Protein AF-0000000087666905 (afdb_homodimer)

pLDDT: mean 90.02, std 18.59, range [19.75, 98.94]

Radius of gyration: 33.62 Å; Cα contacts (8 Å, |Δi|>4): 1843; chains: 2; bounding box: 135×109×70 Å

InterPro domains:
  IPR000572 Oxidoreductase, molybdopterin-binding domain [PF00174] (79-243)
  IPR005066 Moybdenum cofactor oxidoreductase, dimerisation [PF03404] (284-358)
  IPR008335 Eukaryotic molybdopterin oxidoreductase [PR00407] (67-83)
  IPR008335 Eukaryotic molybdopterin oxidoreductase [PR00407] (119-130)
  IPR008335 Eukaryotic molybdopterin oxidoreductase [PR00407] (192-208)
  IPR008335 Eukaryotic molybdopterin oxidoreductase [PR00407] (209-222)
  IPR008335 Eukaryotic molybdopterin oxidoreductase [PR00407] (225-238)
  IPR008335 Eukaryotic molybdopterin oxidoreductase [PR00407] (302-314)
  IPR014756 Immunoglobulin E-set [SSF81296] (283-364)
  IPR036374 Oxidoreductase, molybdopterin-binding domain superfamily [G3DSA:3.90.420.10] (25-264)
  IPR036374 Oxidoreductase, molybdopterin-binding domain superfamily [SSF56524] (61-254)

Secondary structure (DSSP, 8-state):
-------------------------------SPPTTPEEEPBSS-----S-TTTEEE---GGG---SSPPGGGS-EE-SS------TTT-EEEEEESB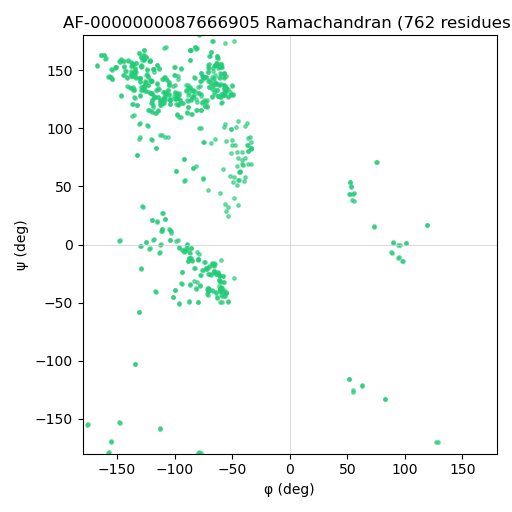SS-EEEEHHHHHTSPPEEEEEEEE-TTTTSBTTB---EEEEEEEEEEHHHHHHHHTB-TT--EEEEEEEEEEEEEETTEEEEEEEEEEEEHHHHT-TT-EEEEEETTEEPPGGGTSS-EEE-TTB-GGGS-SSEEEEEEESS-B--HHHHTTTEEEEEEEETTEEEEEEEE--B---EEEEEEEEEETTEEEEEEEEESS-EEEEEEEETTS--EE-EEP-SS--TBSPEEEEEEEESPPSSEEEEEEEEEETTS-BPPPTTSHHHHTB-SSSS--SPEEEEEE-/-------------------------------SPPTTPEEEPBSS-----S-TTTEEE---GGG---SSPPGGGS-EE-SS------TTT-EEEEEESBSS-EEEEHHHHHTSPPEEEEEEEE-TTTTSBTTB---EEEEEEEEEEHHHHHHHHTB-TT--EEEEEEEEEEEEEETTEEEEEEEEEEEEHHHHT-TT-EEEEEETTEEPPGGGTSS-EEE-TTB-GGGS-SSEEEEEEESS-B--HHHHTTTEEEEEEEETTEEEEEEEE--B---EEEEEEEEEETTEEEEEEEEESS-EEEEEEEETTS--EE-EE--SS--TBSPEEEEEEEESPPSSEEEEEEEEEETTS-BPPPTTSHHHHTB-SSSS--SPEEEEEE-

Foldseek 3Di:
DPPPPPDDDPPPPPPPPPPPPPPPVPPPADDVDDPPKDFFDFPLAFDDDPCCQFWVAFAQLSPDGHLADDQVRATFGDDFDQDDDDLVPAWEWEEAQFPAIDIGGPVNFQPADKDKAWAKAAAQLAPLGSNHPGRIGIWIWMTAFQQVVSVVRHGHPLFFKKKWFAPGWDWDDDDPDTDIGTQMDMDTPVQSNPRPKHQTQDIRHHGRDSSRAPRTWIDRFQWHVSRTGGRTHYMYTYNDDDPDCLFPPQQWWWFWDDDPNDTDIDIHHGIGAAWAKDWRTWIDDPQKIKTKIKIFNAAFDFKWKDKAPDDTDTWAWDVPDDGGNGITMTMDIDGRDDFFKIKMKMWTAHPVGDIQAACPPSVNVGIDGSGNNRHIYMTMGGD/DCPPPPVDDCVVPPPPPPPPPPPPVPPPADDVDDPPKDFFDFPLAFDDDPCCQQWVAFAQLSPDGHLADDQVRATFGDDFDQDDDDLVPAWEWEEAQFPAIDIGGPVNFQPADKDKAWAKAAAQLAPLGSNHPGRIGIWIWMTAFQQVVSVVRHGHPLFFKKKWFAPGWDWDDDDPDTDIGTQMDMDTPVQSNPRPKHQTQDIRHHGDDSSRAPRTWIDRFQWHVSRTGGRTHYMYTYNDDDCDCLFPPQQWWWFWDDDPNDTDIDTHHGIGAAWAKDWRTWIDDPQKIKTKIKIFNAAFDFKWKDKAPDDTDTWAWDVPDDGGNGITMTMDIDGRDDFFKIKMKMWTAHPVGDIQAACPPSVNVGIDGSGNNRHIYMTMGGD

Nearest PDB structures (foldseek):
  2ca4-assembly1_A  TM=8.509E-01  e=6.292E-29  Ancylobacter novellus
  2bpb-assembly1_A  TM=8.053E-01  e=6.736E-30  Ancylobacter novellus
  2ca3-assembly1_A  TM=8.012E-01  e=1.209E-29  Ancylobacter novellus
  2c9x-assembly1_A  TM=7.983E-01  e=8.334E-30  Ancylobacter novellus
  1sox-assembly1_B  TM=7.990E-01  e=1.286E-26  Gallus gallus

Structure (mmCIF, N/CA/C/O backbone):
data_AF-0000000087666905-model_v1
#
loop_
_entity.id
_entity.type
_entity.pdbx_description
1 polymer 'Sulfite oxidase'
#
loop_
_atom_site.group_PDB
_atom_site.id
_atom_site.type_symbol
_atom_site.label_atom_id
_atom_site.label_alt_id
_atom_site.label_comp_id
_atom_site.label_asym_id
_atom_site.label_entity_id
_atom_site.label_seq_id
_atom_site.pdbx_PDB_ins_code
_atom_site.Cartn_x
_atom_site.Cartn_y
_atom_site.Cartn_z
_atom_site.occupancy
_atom_site.B_iso_or_equiv
_atom_site.auth_seq_id
_atom_site.auth_comp_id
_atom_site.auth_asym_id
_atom_site.auth_atom_id
_atom_site.pdbx_PDB_model_num
ATOM 1 N N . MET A 1 1 ? 56.188 56.844 -35.594 1 22.92 1 MET A N 1
ATOM 2 C CA . MET A 1 1 ? 56.531 56.812 -34.156 1 22.92 1 MET A CA 1
ATOM 3 C C . MET A 1 1 ? 55.594 57.656 -33.344 1 22.92 1 MET A C 1
ATOM 5 O O . MET A 1 1 ? 55.844 58 -32.188 1 22.92 1 MET A O 1
ATOM 9 N N . LEU A 1 2 ? 54.688 58.281 -34.094 1 23.06 2 L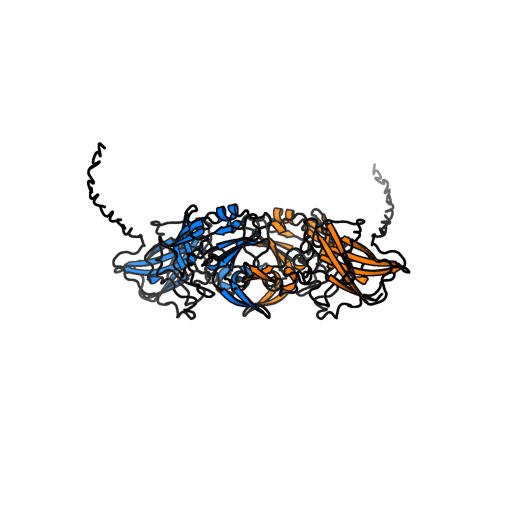EU A N 1
ATOM 10 C CA . LEU A 1 2 ? 53.688 59.25 -33.719 1 23.06 2 LEU A CA 1
ATOM 11 C C . LEU A 1 2 ? 52.75 58.688 -32.656 1 23.06 2 LEU A C 1
ATOM 13 O O . LEU A 1 2 ? 51.906 57.844 -32.938 1 23.06 2 LEU A O 1
ATOM 17 N N . ASP A 1 3 ? 53.375 58.406 -31.422 1 23.12 3 ASP A N 1
ATOM 18 C CA . ASP A 1 3 ? 53.062 57.625 -30.219 1 23.12 3 ASP A CA 1
ATOM 19 C C . ASP A 1 3 ? 51.938 58.312 -29.438 1 23.12 3 ASP A C 1
ATOM 21 O O . ASP A 1 3 ? 52.156 59.25 -28.703 1 23.12 3 ASP A O 1
ATOM 25 N N . LEU A 1 4 ? 50.875 58.688 -30.297 1 24.16 4 LEU A N 1
ATOM 26 C CA . LEU A 1 4 ? 49.75 59.438 -29.75 1 24.16 4 LEU A CA 1
ATOM 27 C C . LEU A 1 4 ? 49.25 58.812 -28.453 1 24.16 4 LEU A C 1
ATOM 29 O O . LEU A 1 4 ? 49.031 57.625 -28.391 1 24.16 4 LEU A O 1
ATOM 33 N N . GLN A 1 5 ? 49.656 59.438 -27.312 1 20.55 5 GLN A N 1
ATOM 34 C CA . GLN A 1 5 ? 49.469 59.375 -25.875 1 20.55 5 GLN A CA 1
ATOM 35 C C . GLN A 1 5 ? 47.969 59.375 -25.531 1 20.55 5 GLN A C 1
ATOM 37 O O . GLN A 1 5 ? 47.281 60.375 -25.734 1 20.55 5 GLN A O 1
ATOM 42 N N . ARG A 1 6 ? 47.25 58.344 -26.062 1 21.89 6 ARG A N 1
ATOM 43 C CA . ARG A 1 6 ? 45.812 58.125 -25.844 1 21.89 6 ARG A CA 1
ATOM 44 C C . ARG A 1 6 ? 45.438 58.344 -24.391 1 21.89 6 ARG A C 1
ATOM 46 O O . ARG A 1 6 ? 45.781 57.5 -23.531 1 21.89 6 ARG A O 1
ATOM 53 N N . ARG A 1 7 ? 45.594 59.562 -23.797 1 20.86 7 ARG A N 1
ATOM 54 C CA . ARG A 1 7 ? 45.438 60.188 -22.469 1 20.86 7 ARG A CA 1
ATOM 55 C C . ARG A 1 7 ? 44.094 59.844 -21.859 1 20.86 7 ARG A C 1
ATOM 57 O O . ARG A 1 7 ? 43.875 60 -20.656 1 20.86 7 ARG A O 1
ATOM 64 N N . GLU A 1 8 ? 43.031 59.594 -22.766 1 21.09 8 GLU A N 1
ATOM 65 C CA . GLU A 1 8 ? 41.844 60.25 -22.219 1 21.09 8 GLU A CA 1
ATOM 66 C C . GLU A 1 8 ? 41.531 59.781 -20.812 1 21.09 8 GLU A C 1
ATOM 68 O O . GLU A 1 8 ? 42 58.719 -20.406 1 21.09 8 GLU A O 1
ATOM 73 N N . PHE A 1 9 ? 40.5 60.469 -20.156 1 21.98 9 PHE A N 1
ATOM 74 C CA . PHE A 1 9 ? 39.719 60.969 -19.031 1 21.98 9 PHE A CA 1
ATOM 75 C C . PHE A 1 9 ? 39 59.844 -18.312 1 21.98 9 PHE A C 1
ATOM 77 O O . PHE A 1 9 ? 38.156 59.156 -18.906 1 21.98 9 PHE A O 1
ATOM 84 N N . ILE A 1 10 ? 39.594 59.219 -17.391 1 24.7 10 ILE A N 1
ATOM 85 C CA . ILE A 1 10 ? 39.188 58.281 -16.359 1 24.7 10 ILE A CA 1
ATOM 86 C C . ILE A 1 10 ? 38.062 58.906 -15.523 1 24.7 10 ILE A C 1
ATOM 88 O O . ILE A 1 10 ? 38.312 59.562 -14.516 1 24.7 10 ILE A O 1
ATOM 92 N N . VAL A 1 11 ? 37.25 59.812 -16.125 1 22.86 11 VAL A N 1
ATOM 93 C CA . VAL A 1 11 ? 36.375 60.406 -15.109 1 22.86 11 VAL A CA 1
ATOM 94 C C . VAL A 1 11 ? 35.719 59.281 -14.312 1 22.86 11 VAL A C 1
ATOM 96 O O . VAL A 1 11 ? 35.062 58.375 -14.891 1 22.86 11 VAL A O 1
ATOM 99 N N . LYS A 1 12 ? 36.25 59.031 -13.203 1 29.17 12 LYS A N 1
ATOM 100 C CA . LYS A 1 12 ? 35.906 58.312 -11.977 1 29.17 12 LYS A CA 1
ATOM 101 C C . LYS A 1 12 ? 34.469 58.656 -11.547 1 29.17 12 LYS A C 1
ATOM 103 O O . LYS A 1 12 ? 34.25 59.625 -10.812 1 29.17 12 LYS A O 1
ATOM 108 N N . GLY A 1 13 ? 33.438 58.906 -12.516 1 23.02 13 GLY A N 1
ATOM 109 C CA . GLY A 1 13 ? 32.188 59.312 -11.945 1 23.02 13 GLY A CA 1
ATOM 110 C C . GLY A 1 13 ? 31.703 58.375 -10.844 1 23.02 13 GLY A C 1
ATOM 111 O O . GLY A 1 13 ? 31.734 57.156 -11.008 1 23.02 13 GLY A O 1
ATOM 112 N N . SER A 1 14 ? 31.922 58.75 -9.609 1 25.61 14 SER A N 1
ATOM 113 C CA . SER A 1 14 ? 31.422 58.25 -8.336 1 25.61 14 SER A CA 1
ATOM 114 C C . SER A 1 14 ? 29.922 57.969 -8.398 1 25.61 14 SER A C 1
ATOM 116 O O . SER A 1 14 ? 29.125 58.875 -8.5 1 25.61 14 SER A O 1
ATOM 118 N N . VAL A 1 15 ? 29.453 57.156 -9.336 1 28.11 15 VAL A N 1
ATOM 119 C CA . VAL A 1 15 ? 28.016 56.906 -9.227 1 28.11 15 VAL A CA 1
ATOM 120 C C . VAL A 1 15 ? 27.688 56.5 -7.797 1 28.11 15 VAL A C 1
ATOM 122 O O . VAL A 1 15 ? 28.219 55.531 -7.277 1 28.11 15 VAL A O 1
ATOM 125 N N . ALA A 1 16 ? 27.375 57.5 -6.957 1 28.56 16 ALA A N 1
ATOM 126 C CA . ALA A 1 16 ? 26.734 57.312 -5.656 1 28.56 16 ALA A CA 1
ATOM 127 C C . ALA A 1 16 ? 25.703 56.188 -5.715 1 28.56 16 ALA A C 1
ATOM 129 O O . ALA A 1 16 ? 24.766 56.25 -6.504 1 28.56 16 ALA A O 1
ATOM 130 N N . LEU A 1 17 ? 26.188 54.969 -5.527 1 27.66 17 LEU A N 1
ATOM 131 C CA . LEU A 1 17 ? 25.312 53.812 -5.219 1 27.66 17 LEU A CA 1
ATOM 132 C C . LEU A 1 17 ? 24.266 54.219 -4.188 1 27.66 17 LEU A C 1
ATOM 134 O O . LEU A 1 17 ? 24.594 54.469 -3.029 1 27.66 17 LEU A O 1
ATOM 138 N N . ALA A 1 18 ? 23.328 55.188 -4.496 1 29.92 18 ALA A N 1
ATOM 139 C CA . ALA A 1 18 ? 22.188 55.344 -3.592 1 29.92 18 ALA A CA 1
ATOM 140 C C . ALA A 1 18 ? 21.688 54 -3.074 1 29.92 18 ALA A C 1
ATOM 142 O O . ALA A 1 18 ? 21.469 53.094 -3.854 1 29.92 18 ALA A O 1
ATOM 143 N N . GLY A 1 19 ? 22.031 53.688 -1.891 1 27.52 19 GLY A N 1
ATOM 144 C CA . GLY A 1 19 ? 21.547 52.594 -1.045 1 27.52 19 GLY A CA 1
ATOM 145 C C . GLY A 1 19 ? 20.047 52.406 -1.145 1 27.52 19 GLY A C 1
ATOM 146 O O . GLY A 1 19 ? 19.266 53.312 -0.883 1 27.52 19 GLY A O 1
ATOM 147 N N . ILE A 1 20 ? 19.562 51.75 -2.184 1 29.83 20 ILE A N 1
ATOM 148 C CA . ILE A 1 20 ? 18.156 51.344 -2.164 1 29.83 20 ILE A CA 1
ATOM 149 C C . ILE A 1 20 ? 17.812 50.75 -0.794 1 29.83 20 ILE A C 1
ATOM 151 O O . ILE A 1 20 ? 18.328 49.719 -0.41 1 29.83 20 ILE A O 1
ATOM 155 N N . ALA A 1 21 ? 17.672 51.594 0.218 1 31.45 21 ALA A N 1
ATOM 156 C CA . ALA A 1 21 ? 17 51.188 1.434 1 31.45 21 ALA A CA 1
ATOM 157 C C . ALA A 1 21 ? 15.758 50.344 1.103 1 31.45 21 ALA A C 1
ATOM 159 O O . ALA A 1 21 ? 14.805 50.844 0.5 1 31.45 21 ALA A O 1
ATOM 160 N N . GLY A 1 22 ? 15.977 49.156 0.674 1 31.55 22 GLY A N 1
ATOM 161 C CA . GLY A 1 22 ? 14.844 48.25 0.628 1 31.55 22 GLY A CA 1
ATOM 162 C C . GLY A 1 22 ? 13.867 48.438 1.773 1 31.55 22 GLY A C 1
ATOM 163 O O . GLY A 1 22 ? 14.234 48.281 2.939 1 31.55 22 GLY A O 1
ATOM 164 N N . LEU A 1 23 ? 13.023 49.406 1.68 1 30.38 23 LEU A N 1
ATOM 165 C CA . LEU A 1 23 ? 11.859 49.469 2.551 1 30.38 23 LEU A CA 1
ATOM 166 C C . LEU A 1 23 ? 11.289 48.094 2.832 1 30.38 23 LEU A C 1
ATOM 168 O O . LEU A 1 23 ? 10.719 47.469 1.941 1 30.38 23 LEU A O 1
ATOM 172 N N . HIS A 1 24 ? 12 47.281 3.572 1 33.31 24 HIS A N 1
ATOM 173 C CA . HIS A 1 24 ? 11.297 46.188 4.219 1 33.31 24 HIS A CA 1
ATOM 174 C C . HIS A 1 24 ? 10 46.656 4.871 1 33.31 24 HIS A C 1
ATOM 176 O O . HIS A 1 24 ? 10.023 47.219 5.977 1 33.31 24 HIS A O 1
ATOM 182 N N . ALA A 1 25 ? 9.141 47.281 4.117 1 33.59 25 ALA A N 1
ATOM 183 C CA . ALA A 1 25 ? 7.816 47.5 4.691 1 33.59 25 ALA A CA 1
ATOM 184 C C . ALA A 1 25 ? 7.398 46.312 5.551 1 33.59 25 ALA A C 1
ATOM 186 O O . ALA A 1 25 ? 7.371 45.156 5.074 1 33.59 25 ALA A O 1
ATOM 187 N N . SER A 1 26 ? 7.684 46.375 6.766 1 35.06 26 SER A N 1
ATOM 188 C CA . SER A 1 26 ? 7.008 45.5 7.707 1 35.06 26 SER A CA 1
ATOM 189 C C . SER A 1 26 ? 5.535 45.344 7.344 1 35.06 26 SER A C 1
ATOM 191 O O . SER A 1 26 ? 4.738 46.25 7.523 1 35.06 26 SER A O 1
ATOM 193 N N . LEU A 1 27 ? 5.219 44.875 6.164 1 36.53 27 LEU A N 1
ATOM 194 C CA . LEU A 1 27 ? 3.807 44.562 5.984 1 36.53 27 LEU A CA 1
ATOM 195 C C . LEU A 1 27 ? 3.205 44 7.277 1 36.53 27 LEU A C 1
ATOM 197 O O . LEU A 1 27 ? 3.668 43 7.801 1 36.53 27 LEU A O 1
ATOM 201 N N . ALA A 1 28 ? 2.791 44.875 8.109 1 39.06 28 ALA A N 1
ATOM 202 C CA . ALA A 1 28 ? 1.917 44.531 9.234 1 39.06 28 ALA A CA 1
ATOM 203 C C . ALA A 1 28 ? 0.959 43.406 8.875 1 39.06 28 ALA A C 1
ATOM 205 O O . ALA A 1 28 ? 0.09 43.562 8.016 1 39.06 28 ALA A O 1
ATOM 206 N N . TYR A 1 29 ? 1.334 42.125 8.945 1 48.12 29 TYR A N 1
ATOM 207 C CA . TYR A 1 29 ? 0.523 40.938 8.734 1 48.12 29 TYR A CA 1
ATOM 208 C C . TYR A 1 29 ? -0.677 40.938 9.672 1 48.12 29 TYR A C 1
ATOM 210 O O . TYR A 1 29 ? -0.536 41.156 10.875 1 48.12 29 TYR A O 1
ATOM 218 N N . ALA A 1 30 ? -1.814 41.25 9.156 1 48.44 30 ALA A N 1
ATOM 219 C CA . ALA A 1 30 ? -3.105 41.344 9.828 1 48.44 30 ALA A CA 1
ATOM 220 C C . ALA A 1 30 ? -3.436 40.031 10.555 1 48.44 30 ALA A C 1
ATOM 222 O O . ALA A 1 30 ? -3.482 38.969 9.945 1 48.44 30 ALA A O 1
ATOM 223 N N . PHE A 1 31 ? -3.041 39.938 11.719 1 70.69 31 PHE A N 1
ATOM 224 C CA . PHE A 1 31 ? -3.58 38.938 12.656 1 70.69 31 PHE A CA 1
ATOM 225 C C . PHE A 1 31 ? -4.625 39.594 13.562 1 70.69 31 PHE A C 1
ATOM 227 O O . PHE A 1 31 ? -4.496 40.75 13.945 1 70.69 31 PHE A O 1
ATOM 234 N N . PRO A 1 32 ? -5.707 38.969 13.656 1 71.19 32 PRO A N 1
ATOM 235 C CA . PRO A 1 32 ? -6.805 39.594 14.398 1 71.19 32 PRO A CA 1
ATOM 236 C C . PRO A 1 32 ? -6.402 40.031 15.812 1 71.19 32 PRO A C 1
ATOM 238 O O . PRO A 1 32 ? -7.242 40.062 16.719 1 71.19 32 PRO A O 1
ATOM 241 N N . THR A 1 33 ? -5.098 40.281 16.047 1 67.5 33 THR A N 1
ATOM 242 C CA . THR A 1 33 ? -4.734 40.75 17.375 1 67.5 33 THR A CA 1
ATOM 243 C C . THR A 1 33 ? -4.637 42.281 17.406 1 67.5 33 THR A C 1
ATOM 245 O O . THR A 1 33 ? -4.297 42.906 16.406 1 67.5 33 THR A O 1
ATOM 248 N N . SER A 1 34 ? -5.289 42.875 18.391 1 66.5 34 SER A N 1
ATOM 249 C CA . SER A 1 34 ? -5.266 44.312 18.578 1 66.5 34 SER A CA 1
ATOM 250 C C . SER A 1 34 ? -4.227 44.719 19.625 1 66.5 34 SER A C 1
ATOM 252 O O . SER A 1 34 ? -3.924 43.938 20.531 1 66.5 34 SER A O 1
ATOM 254 N N . SER A 1 35 ? -3.656 45.844 19.359 1 74.12 35 SER A N 1
ATOM 255 C CA . SER A 1 35 ? -2.723 46.375 20.328 1 74.12 35 SER A CA 1
ATOM 256 C C . SER A 1 35 ? -3.359 46.469 21.719 1 74.12 35 SER A C 1
ATOM 258 O O . SER A 1 35 ? -4.52 46.875 21.844 1 74.12 35 SER A O 1
ATOM 260 N N . GLY A 1 36 ? -2.686 46.031 22.719 1 80.38 36 GLY A N 1
ATOM 261 C CA . GLY A 1 36 ? -3.125 46.156 24.109 1 80.38 36 GLY A CA 1
ATOM 262 C C . GLY A 1 36 ? -3.871 44.938 24.609 1 80.38 36 GLY A C 1
ATOM 263 O O . GLY A 1 36 ? -4.27 44.906 25.781 1 80.38 36 GLY A O 1
ATOM 264 N N . GLU A 1 37 ? -4.023 44 23.812 1 87.88 37 GLU A N 1
ATOM 265 C CA . GLU A 1 37 ? -4.711 42.812 24.266 1 87.88 37 GLU A CA 1
ATOM 266 C C . GLU A 1 37 ? -3.785 41.906 25.094 1 87.88 37 GLU A C 1
ATOM 268 O O . GLU A 1 37 ? -2.598 41.781 24.797 1 87.88 37 GLU A O 1
ATOM 273 N N . GLU A 1 38 ? -4.367 41.438 26.188 1 93.38 38 GLU A N 1
ATOM 274 C CA . GLU A 1 38 ? -3.666 40.469 27.031 1 93.38 38 GLU A CA 1
ATOM 275 C C . GLU A 1 38 ? -4.152 39.031 26.75 1 93.38 38 GLU A C 1
ATOM 277 O O . GLU A 1 38 ? -5.352 38.812 26.578 1 93.38 38 GLU A O 1
ATOM 282 N N . VAL A 1 39 ? -3.24 38.125 26.688 1 95.81 39 VAL A N 1
ATOM 283 C CA . VAL A 1 39 ? -3.594 36.719 26.484 1 95.81 39 VAL A CA 1
ATOM 284 C C . VAL A 1 39 ? -3.943 36.094 27.828 1 95.81 39 VAL A C 1
ATOM 286 O O . VAL A 1 39 ? -3.203 36.25 28.797 1 95.81 39 VAL A O 1
ATOM 289 N N . ILE A 1 40 ? -5.09 35.469 27.875 1 96 40 ILE A N 1
ATOM 290 C CA . ILE A 1 40 ? -5.453 34.656 29.016 1 96 40 ILE A CA 1
ATOM 291 C C . ILE A 1 40 ? -4.949 33.219 28.828 1 96 40 ILE A C 1
ATOM 293 O O . ILE A 1 40 ? -5.371 32.531 27.891 1 96 40 ILE A O 1
ATOM 297 N N . PRO A 1 41 ? -4.105 32.812 29.703 1 97.12 41 PRO A N 1
ATOM 298 C CA . PRO A 1 41 ? -3.529 31.484 29.5 1 97.12 41 PRO A CA 1
ATOM 299 C C . PRO A 1 41 ? -4.57 30.359 29.594 1 97.12 41 PRO A C 1
ATOM 301 O O . PRO A 1 41 ? -5.48 30.422 30.422 1 97.12 41 PRO A O 1
ATOM 304 N N . TRP A 1 42 ? -4.43 29.406 28.719 1 98.19 42 TRP A N 1
ATOM 305 C CA . TRP A 1 42 ? -5.23 28.203 28.859 1 98.19 42 TRP A CA 1
ATOM 306 C C . TRP A 1 42 ? -4.914 27.484 30.156 1 98.19 42 TRP A C 1
ATOM 308 O O . TRP A 1 42 ? -3.768 27.484 30.609 1 98.19 42 TRP A O 1
ATOM 318 N N . LEU A 1 43 ? -5.867 26.75 30.719 1 98.06 43 LEU A N 1
ATOM 319 C CA . LEU A 1 43 ? -5.664 25.953 31.922 1 98.06 43 LEU A CA 1
ATOM 320 C C . LEU A 1 43 ? -4.996 24.625 31.578 1 98.06 43 LEU A C 1
ATOM 322 O O . LEU A 1 43 ? -4.277 24.062 32.406 1 98.06 43 LEU A O 1
ATOM 326 N N . ASP A 1 44 ? -5.266 24.094 30.422 1 97.56 44 ASP A N 1
ATOM 327 C CA . ASP A 1 44 ? -4.773 22.781 30 1 97.56 44 ASP A CA 1
ATOM 328 C C . ASP A 1 44 ? -3.543 22.906 29.109 1 97.56 44 ASP A C 1
ATOM 330 O O . ASP A 1 44 ? -3.531 22.422 27.984 1 97.56 44 ASP A O 1
ATOM 334 N N . GLN A 1 45 ? -2.521 23.453 29.719 1 97.12 45 GLN A N 1
ATOM 335 C CA . GLN A 1 45 ? -1.251 23.562 29 1 97.12 45 GLN A CA 1
ATOM 336 C C . GLN A 1 45 ? -0.727 22.203 28.578 1 97.12 45 GLN A C 1
ATOM 338 O O . GLN A 1 45 ? -0.954 21.203 29.281 1 97.12 45 GLN A O 1
ATOM 343 N N . PRO A 1 46 ? -0.032 22.125 27.422 1 95.62 46 PRO A N 1
ATOM 344 C CA . PRO A 1 46 ? 0.558 20.828 27.031 1 95.62 46 PRO A CA 1
ATOM 345 C C . PRO A 1 46 ? 1.502 20.281 28.094 1 95.62 46 PRO A C 1
ATOM 347 O O . PRO A 1 46 ? 2.211 21.031 28.75 1 95.62 46 PRO A O 1
ATOM 350 N N . THR A 1 47 ? 1.534 18.906 28.172 1 96.31 47 THR A N 1
ATOM 351 C CA . THR A 1 47 ? 2.457 18.266 29.109 1 96.31 47 THR A CA 1
ATOM 352 C C . THR A 1 47 ? 3.877 18.281 28.547 1 96.31 47 THR A C 1
ATOM 354 O O . THR A 1 47 ? 4.121 18.797 27.453 1 96.31 47 THR A O 1
ATOM 357 N N . GLU A 1 48 ? 4.746 17.719 29.328 1 94.69 48 GLU A N 1
ATOM 358 C CA . GLU A 1 48 ? 6.145 17.688 28.906 1 94.69 48 GLU A CA 1
ATOM 359 C C . GLU A 1 48 ? 6.348 16.75 27.719 1 94.69 48 GLU A C 1
ATOM 361 O O . GLU A 1 48 ? 5.754 15.664 27.672 1 94.69 48 GLU A O 1
ATOM 366 N N . ASN A 1 49 ? 7.18 17.203 26.797 1 93.94 49 ASN A N 1
ATOM 367 C CA . ASN A 1 49 ? 7.555 16.391 25.656 1 93.94 49 ASN A CA 1
ATOM 368 C C . ASN A 1 49 ? 8.484 15.242 26.047 1 93.94 49 ASN A C 1
ATOM 370 O O . ASN A 1 49 ? 9.602 15.477 26.5 1 93.94 49 ASN A O 1
ATOM 374 N N . PRO A 1 50 ? 8.109 14.031 25.844 1 94.06 50 PRO A N 1
ATOM 375 C CA . PRO A 1 50 ? 8.93 12.898 26.266 1 94.06 50 PRO A CA 1
ATOM 376 C C . PRO A 1 50 ? 10.078 12.609 25.297 1 94.06 50 PRO A C 1
ATOM 378 O O . PRO A 1 50 ? 10.977 11.828 25.609 1 94.06 50 PRO A O 1
ATOM 381 N N . ASP A 1 51 ? 10.078 13.195 24.078 1 92.94 51 ASP A N 1
ATOM 382 C CA . ASP A 1 51 ? 11.102 12.961 23.062 1 92.94 51 ASP A CA 1
ATOM 383 C C . ASP A 1 51 ? 11.594 14.281 22.453 1 92.94 51 ASP A C 1
ATOM 385 O O . ASP A 1 51 ? 11.375 14.547 21.281 1 92.94 51 ASP A O 1
ATOM 389 N N . PRO A 1 52 ? 12.406 14.969 23.156 1 91.69 52 PRO A N 1
ATOM 390 C CA . PRO A 1 52 ? 12.859 16.266 22.656 1 91.69 52 PRO A CA 1
ATOM 391 C C . PRO A 1 52 ? 13.836 16.156 21.5 1 91.69 52 PRO A C 1
ATOM 393 O O . PRO A 1 52 ? 14.047 17.125 20.766 1 91.69 52 PRO A O 1
ATOM 396 N N . ALA A 1 53 ? 14.477 14.977 21.344 1 89.38 53 ALA A N 1
ATOM 397 C CA . ALA A 1 53 ? 15.367 14.781 20.203 1 89.38 53 ALA A CA 1
ATOM 398 C C . ALA A 1 53 ? 14.578 14.672 18.906 1 89.38 53 ALA A C 1
ATOM 400 O O . ALA A 1 53 ? 14.969 15.234 17.875 1 89.38 53 ALA A O 1
ATOM 401 N N . GLY A 1 54 ? 13.469 13.984 18.953 1 92.12 54 GLY A N 1
ATOM 402 C CA . GLY A 1 54 ? 12.641 13.797 17.781 1 92.12 54 GLY A CA 1
ATOM 403 C C . GLY A 1 54 ? 11.727 14.977 17.5 1 92.12 54 GLY A C 1
ATOM 404 O O . GLY A 1 54 ? 11.523 15.352 16.344 1 92.12 54 GLY A O 1
ATOM 405 N N . ILE A 1 55 ? 11.234 15.508 18.625 1 94.44 55 ILE A N 1
ATOM 406 C CA . ILE A 1 55 ? 10.352 16.672 18.547 1 94.44 55 ILE A CA 1
ATOM 407 C C . ILE A 1 55 ? 11.062 17.891 19.125 1 94.44 55 ILE A C 1
ATOM 409 O O . ILE A 1 55 ? 10.93 18.188 20.328 1 94.44 55 ILE A O 1
ATOM 413 N N . GLN A 1 56 ? 11.68 18.641 18.297 1 93.12 56 GLN A N 1
ATOM 414 C CA . GLN A 1 56 ? 12.586 19.688 18.734 1 93.12 56 GLN A CA 1
ATOM 415 C C . GLN A 1 56 ? 11.836 20.984 19.016 1 93.12 56 GLN A C 1
ATOM 417 O O . GLN A 1 56 ? 12.234 21.781 19.875 1 93.12 56 GLN A O 1
ATOM 422 N N . SER A 1 57 ? 10.836 21.219 18.25 1 94 57 SER A N 1
ATOM 423 C CA . SER A 1 57 ? 10.039 22.438 18.406 1 94 57 SER A CA 1
ATOM 424 C C . SER A 1 57 ? 8.594 22.203 17.969 1 94 57 SER A C 1
ATOM 426 O O . SER A 1 57 ? 8.312 21.312 17.172 1 94 57 SER A O 1
ATOM 428 N N . GLN A 1 58 ? 7.73 23 18.594 1 95.31 58 GLN A N 1
ATOM 429 C CA . GLN A 1 58 ? 6.32 23.016 18.219 1 95.31 58 GLN A CA 1
ATOM 430 C C . GLN A 1 58 ? 5.746 24.438 18.344 1 95.31 58 GLN A C 1
ATOM 432 O O . GLN A 1 58 ? 6.293 25.266 19.078 1 95.31 58 GLN A O 1
ATOM 437 N N . LEU A 1 59 ? 4.738 24.594 17.641 1 96 59 LEU A N 1
ATOM 438 C CA . LEU A 1 59 ? 4.012 25.859 17.734 1 96 59 LEU A CA 1
ATOM 439 C C . LEU A 1 59 ? 3.438 26.062 19.141 1 96 59 LEU A C 1
ATOM 441 O O . LEU A 1 59 ? 2.879 25.125 19.719 1 96 59 LEU A O 1
ATOM 445 N N . VAL A 1 60 ? 3.645 27.234 19.672 1 96 60 VAL A N 1
ATOM 446 C CA . VAL A 1 60 ? 2.934 27.656 20.875 1 96 60 VAL A CA 1
ATOM 447 C C . VAL A 1 60 ? 1.688 28.453 20.484 1 96 60 VAL A C 1
ATOM 449 O O . VAL A 1 60 ? 1.786 29.625 20.094 1 96 60 VAL A O 1
ATOM 452 N N . TRP A 1 61 ? 0.579 27.875 20.688 1 97.06 61 TRP A N 1
ATOM 453 C CA . TRP A 1 61 ? -0.678 28.422 20.203 1 97.06 61 TRP A CA 1
ATOM 454 C C . TRP A 1 61 ? -0.927 29.812 20.797 1 97.06 61 TRP A C 1
ATOM 456 O O . TRP A 1 61 ? -1.326 30.734 20.078 1 97.06 61 TRP A O 1
ATOM 466 N N . GLU A 1 62 ? -0.643 30.047 22 1 96.31 62 GLU A N 1
ATOM 467 C CA . GLU A 1 62 ? -0.907 31.312 22.688 1 96.31 62 GLU A CA 1
ATOM 468 C C . GLU A 1 62 ? -0.054 32.438 22.109 1 96.31 62 GLU A C 1
ATOM 470 O O . GLU A 1 62 ? -0.354 33.625 22.297 1 96.31 62 GLU A O 1
ATOM 475 N N . ASP A 1 63 ? 1.009 32.031 21.375 1 93.69 63 ASP A N 1
ATOM 476 C CA . ASP A 1 63 ? 1.924 33.031 20.812 1 93.69 63 ASP A CA 1
ATOM 477 C C . ASP A 1 63 ? 1.563 33.344 19.359 1 93.69 63 ASP A C 1
ATOM 479 O O . ASP A 1 63 ? 2.205 34.156 18.719 1 93.69 63 ASP A O 1
ATOM 483 N N . LEU A 1 64 ? 0.586 32.656 18.891 1 92.56 64 LEU A N 1
ATOM 484 C CA . LEU A 1 64 ? 0.222 32.844 17.484 1 92.56 64 LEU A CA 1
ATOM 485 C C . LEU A 1 64 ? -0.153 34.312 17.219 1 92.56 64 LEU A C 1
ATOM 487 O O . LEU A 1 64 ? -1.113 34.812 17.797 1 92.56 64 LEU A O 1
ATOM 491 N N . ASP A 1 65 ? 0.567 34.969 16.25 1 91.5 65 ASP A N 1
ATOM 492 C CA . ASP A 1 65 ? 0.298 36.375 16.016 1 91.5 65 ASP A CA 1
ATOM 493 C C . ASP A 1 65 ? 0.53 36.75 14.547 1 91.5 65 ASP A C 1
ATOM 495 O O . ASP A 1 65 ? 0.469 37.938 14.18 1 91.5 65 ASP A O 1
ATOM 499 N N . THR A 1 66 ? 0.864 35.75 13.773 1 93.56 66 THR A N 1
ATOM 500 C CA . THR A 1 66 ? 1.06 35.969 12.344 1 93.56 66 THR A CA 1
ATOM 501 C C . THR A 1 66 ? 0.43 34.844 11.531 1 93.56 66 THR A C 1
ATOM 503 O O . THR A 1 66 ? 0.3 33.719 12.023 1 93.56 66 THR A O 1
ATOM 506 N N . TRP A 1 67 ? 0.062 35.188 10.297 1 96.56 67 TRP A N 1
ATOM 507 C CA . TRP A 1 67 ? -0.482 34.219 9.359 1 96.56 67 TRP A CA 1
ATOM 508 C C . TRP A 1 67 ? 0.602 33.25 8.898 1 96.56 67 TRP A C 1
ATOM 510 O O . TRP A 1 67 ? 0.354 32.031 8.758 1 96.56 67 TRP A O 1
ATOM 520 N N . ILE A 1 68 ? 1.792 33.781 8.703 1 98 68 ILE A N 1
ATOM 521 C CA . ILE A 1 68 ? 2.967 32.969 8.375 1 98 68 ILE A CA 1
ATOM 522 C C . ILE A 1 68 ? 3.752 32.656 9.648 1 98 68 ILE A C 1
ATOM 524 O O . ILE A 1 68 ? 4.09 33.562 10.414 1 98 68 ILE A O 1
ATOM 528 N N . THR A 1 69 ? 3.963 31.422 9.891 1 97.81 69 THR A N 1
ATOM 529 C CA . THR A 1 69 ? 4.801 31.031 11.016 1 97.81 69 THR A CA 1
ATOM 530 C C . THR A 1 69 ? 6.27 31.312 10.727 1 97.81 69 THR A C 1
ATOM 532 O O . THR A 1 69 ? 6.824 30.812 9.75 1 97.81 69 THR A O 1
ATOM 535 N N . PRO A 1 70 ? 6.875 32.094 11.578 1 97.12 70 PRO A N 1
ATOM 536 C CA . PRO A 1 70 ? 8.305 32.344 11.375 1 97.12 70 PRO A CA 1
ATOM 537 C C . PRO A 1 70 ? 9.133 31.062 11.406 1 97.12 70 PRO A C 1
ATOM 539 O O . PRO A 1 70 ? 8.773 30.109 12.102 1 97.12 70 PRO A O 1
ATOM 542 N N . ASN A 1 71 ? 10.281 31.078 10.695 1 97.62 71 ASN A N 1
ATOM 543 C CA . ASN A 1 71 ? 11.102 29.875 10.578 1 97.62 71 ASN A CA 1
ATOM 544 C C . ASN A 1 71 ? 11.562 29.375 11.945 1 97.62 71 ASN A C 1
ATOM 546 O O . ASN A 1 71 ? 11.602 28.172 12.188 1 97.62 71 ASN A O 1
ATOM 550 N N . ASP A 1 72 ? 11.859 30.266 12.836 1 95.69 72 ASP A N 1
ATOM 551 C CA . ASP A 1 72 ? 12.414 29.891 14.133 1 95.69 72 ASP A CA 1
ATOM 552 C C . ASP A 1 72 ? 11.312 29.422 15.078 1 95.69 72 ASP A C 1
ATOM 554 O O . ASP A 1 72 ? 11.602 28.938 16.172 1 95.69 72 ASP A O 1
ATOM 558 N N . LYS A 1 73 ? 10.062 29.547 14.656 1 95.94 73 LYS A N 1
ATOM 559 C CA . LYS A 1 73 ? 8.938 29.094 15.461 1 95.94 73 LYS A CA 1
ATOM 560 C C . LYS A 1 73 ? 8.242 27.906 14.805 1 95.94 73 LYS A C 1
ATOM 562 O O . LYS A 1 73 ? 7.234 27.406 15.312 1 95.94 73 LYS A O 1
ATOM 567 N N . PHE A 1 74 ? 8.719 27.484 13.68 1 97.81 74 PHE A N 1
ATOM 568 C CA . PHE A 1 74 ? 8.125 26.359 12.953 1 97.81 74 PHE A CA 1
ATOM 569 C C . PHE A 1 74 ? 8.477 25.047 13.617 1 97.81 74 PHE A C 1
ATOM 571 O O . PHE A 1 74 ? 9.594 24.859 14.109 1 97.81 74 PHE A O 1
ATOM 578 N N . PHE A 1 75 ? 7.605 24.109 13.633 1 97.88 75 PHE A N 1
ATOM 579 C CA . PHE A 1 75 ? 7.848 22.844 14.32 1 97.88 75 PHE A CA 1
ATOM 580 C C . PHE A 1 75 ? 8.883 22.016 13.578 1 97.88 75 PHE A C 1
ATOM 582 O O . PHE A 1 75 ? 9.062 22.172 12.367 1 97.88 75 PHE A O 1
ATOM 589 N N . SER A 1 76 ? 9.594 21.203 14.32 1 97.25 76 SER A N 1
ATOM 590 C CA . SER A 1 76 ? 10.594 20.297 13.773 1 97.25 76 SER A CA 1
ATOM 591 C C . SER A 1 76 ? 10.484 18.906 14.398 1 97.25 76 SER A C 1
ATOM 593 O O . SER A 1 76 ? 10.773 18.734 15.586 1 97.25 76 SER A O 1
ATOM 595 N N . ILE A 1 77 ? 10.078 17.984 13.609 1 96.31 77 ILE A N 1
ATOM 596 C CA . ILE A 1 77 ? 9.922 16.594 14.023 1 96.31 77 ILE A CA 1
ATOM 597 C C . ILE A 1 77 ? 10.695 15.688 13.07 1 96.31 77 ILE A C 1
ATOM 599 O O . ILE A 1 77 ? 10.672 15.891 11.852 1 96.31 77 ILE A O 1
ATOM 603 N N . SER A 1 78 ? 11.414 14.727 13.586 1 95.44 78 SER A N 1
ATOM 604 C CA . SER A 1 78 ? 12.117 13.727 12.789 1 95.44 78 SER A CA 1
ATOM 605 C C . SER A 1 78 ? 11.961 12.336 13.391 1 95.44 78 SER A C 1
ATOM 607 O O . SER A 1 78 ? 11.898 12.18 14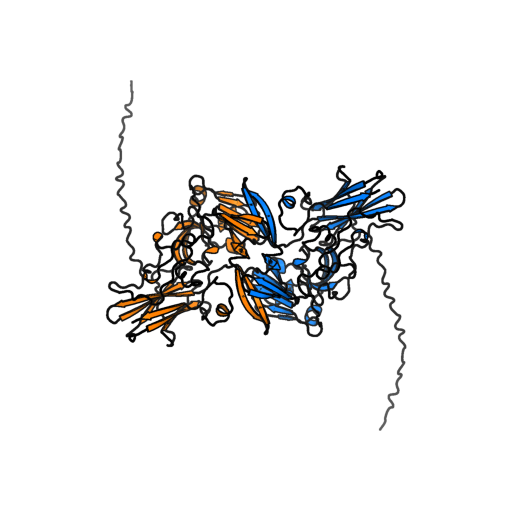.609 1 95.44 78 SER A O 1
ATOM 609 N N . HIS A 1 79 ? 11.883 11.383 12.547 1 93 79 HIS A N 1
ATOM 610 C CA . HIS A 1 79 ? 11.758 10 13 1 93 79 HIS A CA 1
ATOM 611 C C . HIS A 1 79 ? 13.117 9.312 13.086 1 93 79 HIS A C 1
ATOM 613 O O . HIS A 1 79 ? 13.297 8.383 13.875 1 93 79 HIS A O 1
ATOM 619 N N . PHE A 1 80 ? 14 9.672 12.227 1 95.44 80 PHE A N 1
ATOM 620 C CA . PHE A 1 80 ? 15.359 9.133 12.227 1 95.44 80 PHE A CA 1
ATOM 621 C C . PHE A 1 80 ? 16.375 10.211 12.586 1 95.44 80 PHE A C 1
ATOM 623 O O . PHE A 1 80 ? 16.047 11.148 13.328 1 95.44 80 PHE A O 1
ATOM 630 N N . ASN A 1 81 ? 17.625 10.016 12.195 1 95.81 81 ASN A N 1
ATOM 631 C CA . ASN A 1 81 ? 18.641 11.016 12.5 1 95.81 81 ASN A CA 1
ATOM 632 C C . ASN A 1 81 ? 18.438 12.289 11.688 1 95.81 81 ASN A C 1
ATOM 634 O O . ASN A 1 81 ? 17.609 12.32 10.773 1 95.81 81 ASN A O 1
ATOM 638 N N . ARG A 1 82 ? 19.031 13.375 12.094 1 96.31 82 ARG A N 1
ATOM 639 C CA . ARG A 1 82 ? 19.078 14.633 11.352 1 96.31 82 ARG A CA 1
ATOM 640 C C . ARG A 1 82 ? 20.391 14.773 10.586 1 96.31 82 ARG A C 1
ATOM 642 O O . ARG A 1 82 ? 21.438 15.016 11.18 1 96.31 82 ARG A O 1
ATOM 649 N N . PRO A 1 83 ? 20.266 14.703 9.336 1 96.56 83 PRO A N 1
ATOM 650 C CA . PRO A 1 83 ? 21.516 14.711 8.57 1 96.56 83 PRO A CA 1
ATOM 651 C C . PRO A 1 83 ? 22.125 16.109 8.453 1 96.56 83 PRO A C 1
ATOM 653 O O . PRO A 1 83 ? 21.406 17.109 8.445 1 96.56 83 PRO A O 1
ATOM 656 N N . THR A 1 84 ? 23.422 16.109 8.406 1 96.75 84 THR A N 1
ATOM 657 C CA . THR A 1 84 ? 24.156 17.297 7.992 1 96.75 84 THR A CA 1
ATOM 658 C C . THR A 1 84 ? 24.531 17.219 6.516 1 96.75 84 THR A C 1
ATOM 660 O O . THR A 1 84 ? 25.25 16.297 6.102 1 96.75 84 THR A O 1
ATOM 663 N N . ILE A 1 85 ? 24.062 18.203 5.777 1 97.62 85 ILE A N 1
ATOM 664 C CA . ILE A 1 85 ? 24.234 18.094 4.332 1 97.62 85 ILE A CA 1
ATOM 665 C C . ILE A 1 85 ? 25.016 19.297 3.82 1 97.62 85 ILE A C 1
ATOM 667 O O . ILE A 1 85 ? 24.734 20.438 4.188 1 97.62 85 ILE A O 1
ATOM 671 N N . ASP A 1 86 ? 26.062 19 3 1 97.12 86 ASP A N 1
ATOM 672 C CA . ASP A 1 86 ? 26.797 20.016 2.26 1 97.12 86 ASP A CA 1
ATOM 673 C C . ASP A 1 86 ? 26.156 20.266 0.893 1 97.12 86 ASP A C 1
ATOM 675 O O . ASP A 1 86 ? 26.219 19.406 0.008 1 97.12 86 ASP A O 1
ATOM 679 N N . GLU A 1 87 ? 25.609 21.469 0.68 1 95.38 87 GLU A N 1
ATOM 680 C CA . GLU A 1 87 ? 24.859 21.766 -0.534 1 95.38 87 GLU A CA 1
ATOM 681 C C . GLU A 1 87 ? 25.766 21.719 -1.767 1 95.38 87 GLU A C 1
ATOM 683 O O . GLU A 1 87 ? 25.281 21.516 -2.883 1 95.38 87 GLU A O 1
ATOM 688 N N . THR A 1 88 ? 27.047 21.891 -1.603 1 96.06 88 THR A N 1
ATOM 689 C CA . THR A 1 88 ? 27.953 21.953 -2.74 1 96.06 88 THR A CA 1
ATOM 690 C C . THR A 1 88 ? 28.203 20.562 -3.312 1 96.06 88 THR A C 1
ATOM 692 O O . THR A 1 88 ? 28.547 20.422 -4.488 1 96.06 88 THR A O 1
ATOM 695 N N . THR A 1 89 ? 28 19.516 -2.545 1 96.25 89 THR A N 1
ATOM 696 C CA . THR A 1 89 ? 28.25 18.156 -3.01 1 96.25 89 THR A CA 1
ATOM 697 C C . THR A 1 89 ? 26.938 17.375 -3.098 1 96.25 89 THR A C 1
ATOM 699 O O . THR A 1 89 ? 26.922 16.25 -3.613 1 96.25 89 THR A O 1
ATOM 702 N N . TRP A 1 90 ? 25.891 18 -2.611 1 97.25 90 TRP A N 1
ATOM 703 C CA . TRP A 1 90 ? 24.609 17.328 -2.607 1 97.25 90 TRP A CA 1
ATOM 704 C C . TRP A 1 90 ? 24.062 17.188 -4.023 1 97.25 90 TRP A C 1
ATOM 706 O O . TRP A 1 90 ? 24.203 18.109 -4.84 1 97.25 90 TRP A O 1
ATOM 716 N N . SER A 1 91 ? 23.453 16.078 -4.309 1 97.62 91 SER A N 1
ATOM 717 C CA . SER A 1 91 ? 22.641 15.859 -5.496 1 97.62 91 SER A CA 1
ATOM 718 C C . SER A 1 91 ? 21.5 14.883 -5.207 1 97.62 91 SER A C 1
ATOM 720 O O . SER A 1 91 ? 21.531 14.164 -4.211 1 97.62 91 SER A O 1
ATOM 722 N N . MET A 1 92 ? 20.5 14.922 -5.98 1 97.25 92 MET A N 1
ATOM 723 C CA . MET A 1 92 ? 19.344 14.039 -5.863 1 97.25 92 MET A CA 1
ATOM 724 C C . MET A 1 92 ? 19.156 13.227 -7.137 1 97.25 92 MET A C 1
ATOM 726 O O . MET A 1 92 ? 19.328 13.75 -8.242 1 97.25 92 MET A O 1
ATOM 730 N N . GLU A 1 93 ? 18.797 12.039 -6.953 1 97.5 93 GLU A N 1
ATOM 731 C CA . GLU A 1 93 ? 18.594 11.148 -8.094 1 97.5 93 GLU A CA 1
ATOM 732 C C . GLU A 1 93 ? 17.109 10.875 -8.32 1 97.5 93 GLU A C 1
ATOM 734 O O . GLU A 1 93 ? 16.328 10.789 -7.359 1 97.5 93 GLU A O 1
ATOM 739 N N . ILE A 1 94 ? 16.766 10.812 -9.555 1 98.06 94 ILE A N 1
ATOM 740 C CA . ILE A 1 94 ? 15.461 10.312 -9.977 1 98.06 94 ILE A CA 1
ATOM 741 C C . ILE A 1 94 ? 15.641 9.07 -10.852 1 98.06 94 ILE A C 1
ATOM 743 O O . ILE A 1 94 ? 16.328 9.125 -11.875 1 98.06 94 ILE A O 1
ATOM 747 N N . GLY A 1 95 ? 15.094 7.969 -10.375 1 96.69 95 GLY A N 1
ATOM 748 C CA . GLY A 1 95 ? 15.281 6.727 -11.102 1 96.69 95 GLY A CA 1
ATOM 749 C C . GLY A 1 95 ? 14.102 5.785 -10.992 1 96.69 95 GLY A C 1
ATOM 750 O O . GLY A 1 95 ? 12.961 6.23 -10.852 1 96.69 95 GLY A O 1
ATOM 751 N N . GLY A 1 96 ? 14.438 4.426 -11.141 1 94.25 96 GLY A N 1
ATOM 752 C CA . GLY A 1 96 ? 13.391 3.418 -11.234 1 94.25 96 GLY A CA 1
ATOM 753 C C . GLY A 1 96 ? 12.82 3.279 -12.641 1 94.25 96 GLY A C 1
ATOM 754 O O . GLY A 1 96 ? 13.578 3.178 -13.609 1 94.25 96 GLY A O 1
ATOM 755 N N . LEU A 1 97 ? 11.539 3.252 -12.711 1 95.62 97 LEU A N 1
ATOM 756 C CA . LEU A 1 97 ? 10.844 3.045 -13.977 1 95.62 97 LEU A CA 1
ATOM 757 C C . LEU A 1 97 ? 10.703 4.359 -14.742 1 95.62 97 LEU A C 1
ATOM 759 O O . LEU A 1 97 ? 9.586 4.816 -14.984 1 95.62 97 LEU A O 1
ATOM 763 N N . VAL A 1 98 ? 11.891 4.852 -15.141 1 97.75 98 VAL A N 1
ATOM 764 C CA . VAL A 1 98 ? 11.961 6.055 -15.961 1 97.75 98 VAL A CA 1
ATOM 765 C C . VAL A 1 98 ? 12.836 5.797 -17.188 1 97.75 98 VAL A C 1
ATOM 767 O O . VAL A 1 98 ? 13.695 4.914 -17.172 1 97.75 98 VAL A O 1
ATOM 770 N N . ARG A 1 99 ? 12.609 6.48 -18.203 1 97.75 99 ARG A N 1
ATOM 771 C CA . ARG A 1 99 ? 13.367 6.32 -19.438 1 97.75 99 ARG A CA 1
ATOM 772 C C . ARG A 1 99 ? 14.734 6.988 -19.344 1 97.75 99 ARG A C 1
ATOM 774 O O . ARG A 1 99 ? 15.719 6.496 -19.891 1 97.75 99 ARG A O 1
ATOM 781 N N . LYS A 1 100 ? 14.789 8.086 -18.641 1 97.88 100 LYS A N 1
ATOM 782 C CA . LYS A 1 100 ? 16 8.875 -18.5 1 97.88 100 LYS A CA 1
ATOM 783 C C . LYS A 1 100 ? 16.266 9.211 -17.031 1 97.88 100 LYS A C 1
ATOM 785 O O . LYS A 1 100 ? 15.883 10.281 -16.547 1 97.88 100 LYS A O 1
ATOM 790 N N . PRO A 1 101 ? 16.984 8.398 -16.375 1 97.31 101 PRO A N 1
ATOM 791 C CA . PRO A 1 101 ? 17.359 8.758 -15 1 97.31 101 PRO A CA 1
ATOM 792 C C . PRO A 1 101 ? 18.062 10.109 -14.914 1 97.31 101 PRO A C 1
ATOM 794 O O . PRO A 1 101 ? 18.812 10.484 -15.82 1 97.31 101 PRO A O 1
ATOM 797 N N . LEU A 1 102 ? 17.812 10.828 -13.82 1 98.19 102 LEU A N 1
ATOM 798 C CA . LEU A 1 102 ? 18.375 12.156 -13.633 1 98.19 102 LEU A CA 1
ATOM 799 C C . LEU A 1 102 ? 19.188 12.219 -12.344 1 98.19 102 LEU A C 1
ATOM 801 O O . LEU A 1 102 ? 18.906 11.516 -11.383 1 98.19 102 LEU A O 1
ATOM 805 N N . LYS A 1 103 ? 20.188 12.945 -12.406 1 97.94 103 LYS A N 1
ATOM 806 C CA . LYS A 1 103 ? 20.938 13.414 -11.234 1 97.94 103 LYS A CA 1
ATOM 807 C C . LYS A 1 103 ? 21 14.938 -11.203 1 97.94 103 LYS A C 1
ATOM 809 O O . LYS A 1 103 ? 21.578 15.562 -12.094 1 97.94 103 LYS A O 1
ATOM 814 N N . LEU A 1 104 ? 20.406 15.508 -10.211 1 98.56 104 LEU A N 1
ATOM 815 C CA . LEU A 1 104 ? 20.234 16.953 -10.172 1 98.56 104 LEU A CA 1
ATOM 816 C C . LEU A 1 104 ? 20.969 17.562 -8.977 1 98.56 104 LEU A C 1
ATOM 818 O O . LEU A 1 104 ? 20.781 17.109 -7.84 1 98.56 104 LEU A O 1
ATOM 822 N N . THR A 1 105 ? 21.781 18.531 -9.219 1 98.44 105 THR A N 1
ATOM 823 C CA . THR A 1 105 ? 22.391 19.328 -8.156 1 98.44 105 THR A CA 1
ATOM 824 C C . THR A 1 105 ? 21.422 20.422 -7.699 1 98.44 105 THR A C 1
ATOM 826 O O . THR A 1 105 ? 20.391 20.641 -8.328 1 98.44 105 THR A O 1
ATOM 829 N N . LEU A 1 106 ? 21.828 21.031 -6.613 1 98.44 106 LEU A N 1
ATOM 830 C CA . LEU A 1 106 ? 21 22.141 -6.152 1 98.44 106 LEU A CA 1
ATOM 831 C C . LEU A 1 106 ? 20.938 23.25 -7.211 1 98.44 106 LEU A C 1
ATOM 833 O O . LEU A 1 106 ? 19.891 23.859 -7.406 1 98.44 106 LEU A O 1
ATOM 837 N N . ALA A 1 107 ? 22.016 23.453 -7.902 1 98.25 107 ALA A N 1
ATOM 838 C CA . ALA A 1 107 ? 22.062 24.453 -8.969 1 98.25 107 ALA A CA 1
ATOM 839 C C . ALA A 1 107 ? 21.109 24.078 -10.109 1 98.25 107 ALA A C 1
ATOM 841 O O . ALA A 1 107 ? 20.422 24.938 -10.664 1 98.25 107 ALA A O 1
ATOM 842 N N . ASP A 1 108 ? 21.094 22.781 -10.453 1 98.5 108 ASP A N 1
ATOM 843 C CA . ASP A 1 108 ? 20.172 22.312 -11.492 1 98.5 108 ASP A CA 1
ATOM 844 C C . ASP A 1 108 ? 18.719 22.594 -11.125 1 98.5 108 ASP A C 1
ATOM 846 O O . ASP A 1 108 ? 17.922 22.984 -11.977 1 98.5 108 ASP A O 1
ATOM 850 N N . ILE A 1 109 ? 18.422 22.391 -9.852 1 98.62 109 ILE A N 1
ATOM 851 C CA . ILE A 1 109 ? 17.047 22.562 -9.375 1 98.62 109 ILE A CA 1
ATOM 852 C C . ILE A 1 109 ? 16.688 24.047 -9.367 1 98.62 109 ILE A C 1
ATOM 854 O O . ILE A 1 109 ? 15.609 24.422 -9.844 1 98.62 109 ILE A O 1
ATOM 858 N N . ARG A 1 110 ? 17.609 24.859 -8.969 1 98.12 110 ARG A N 1
ATOM 859 C CA . ARG A 1 110 ? 17.375 26.297 -8.859 1 98.12 110 ARG A CA 1
ATOM 860 C C . ARG A 1 110 ? 17.281 26.938 -10.242 1 98.12 110 ARG A C 1
ATOM 862 O O . ARG A 1 110 ? 16.719 28.031 -10.391 1 98.12 110 ARG A O 1
ATOM 869 N N . ALA A 1 111 ? 17.812 26.281 -11.25 1 98.38 111 ALA A N 1
ATOM 870 C CA . ALA A 1 111 ? 17.812 26.812 -12.609 1 98.38 111 ALA A CA 1
ATOM 871 C C . ALA A 1 111 ? 16.469 26.594 -13.281 1 98.38 111 ALA A C 1
ATOM 873 O O . ALA A 1 111 ? 16.172 27.188 -14.32 1 98.38 111 ALA A O 1
ATOM 874 N N . ARG A 1 112 ? 15.672 25.781 -12.656 1 98.44 112 ARG A N 1
ATOM 875 C CA . ARG A 1 112 ? 14.352 25.484 -13.211 1 98.44 112 ARG A CA 1
ATOM 876 C C . ARG A 1 112 ? 13.328 26.516 -12.766 1 98.44 112 ARG A C 1
ATOM 878 O O . ARG A 1 112 ? 13.602 27.328 -11.883 1 98.44 112 ARG A O 1
ATOM 885 N N . PRO A 1 113 ? 12.133 26.5 -13.43 1 98.56 113 PRO A N 1
ATOM 886 C CA . PRO A 1 113 ? 11.133 27.5 -13.07 1 98.56 113 PRO A CA 1
ATOM 887 C C . PRO A 1 113 ? 10.766 27.469 -11.586 1 98.56 113 PRO A C 1
ATOM 889 O O . PRO A 1 113 ? 10.602 26.375 -11.016 1 98.56 113 PRO A O 1
ATOM 892 N N . ARG A 1 114 ? 10.711 28.625 -10.953 1 98.5 114 ARG A N 1
ATOM 893 C CA . ARG A 1 114 ? 10.375 28.781 -9.547 1 98.5 114 ARG A CA 1
ATOM 894 C C . ARG A 1 114 ? 8.867 28.922 -9.352 1 98.5 114 ARG A C 1
ATOM 896 O O . ARG A 1 114 ? 8.203 29.625 -10.117 1 98.5 114 ARG A O 1
ATOM 903 N N . GLN A 1 115 ? 8.352 28.281 -8.398 1 98.62 115 GLN A N 1
ATOM 904 C CA . GLN A 1 115 ? 6.965 28.406 -7.973 1 98.62 115 GLN A CA 1
ATOM 905 C C . GLN A 1 115 ? 6.859 28.516 -6.453 1 98.62 115 GLN A C 1
ATOM 907 O O . GLN A 1 115 ? 7.707 27.984 -5.734 1 98.62 115 GLN A O 1
ATOM 912 N N . GLU A 1 116 ? 5.926 29.25 -5.992 1 98.38 116 GLU A N 1
ATOM 913 C CA . GLU A 1 116 ? 5.688 29.422 -4.559 1 98.38 116 GLU A CA 1
ATOM 914 C C . GLU A 1 116 ? 4.281 28.969 -4.18 1 98.38 116 GLU A C 1
ATOM 916 O O . GLU A 1 116 ? 3.326 29.188 -4.93 1 98.38 116 GLU A O 1
ATOM 921 N N . VAL A 1 117 ? 4.16 28.312 -3.035 1 98.44 117 VAL A N 1
ATOM 922 C CA . VAL A 1 117 ? 2.869 27.938 -2.465 1 98.44 117 VAL A CA 1
ATOM 923 C C . VAL A 1 117 ? 2.855 28.234 -0.969 1 98.44 117 VAL A C 1
ATOM 925 O O . VAL A 1 117 ? 3.859 28.031 -0.28 1 98.44 117 VAL A O 1
ATOM 928 N N . VAL A 1 118 ? 1.82 28.859 -0.508 1 98.69 118 VAL A N 1
ATOM 929 C CA . VAL A 1 118 ? 1.606 28.953 0.932 1 98.69 118 VAL A CA 1
ATOM 930 C C . VAL A 1 118 ? 0.802 27.75 1.414 1 98.69 118 VAL A C 1
ATOM 932 O O . VAL A 1 118 ? -0.285 27.484 0.902 1 98.69 118 VAL A O 1
ATOM 935 N N . PHE A 1 119 ? 1.354 27.078 2.344 1 98.62 119 PHE A N 1
ATOM 936 C CA . PHE A 1 119 ? 0.799 25.781 2.742 1 98.62 119 PHE A CA 1
ATOM 937 C C . PHE A 1 119 ? 1.005 25.547 4.234 1 98.62 119 PHE A C 1
ATOM 939 O O . PHE A 1 119 ? 2.109 25.734 4.75 1 98.62 119 PHE A O 1
ATOM 946 N N . THR A 1 120 ? -0.149 25.203 4.91 1 98.75 120 THR A N 1
ATOM 947 C CA . THR A 1 120 ? -0.105 24.766 6.301 1 98.75 120 THR A CA 1
ATOM 948 C C . THR A 1 120 ? 0.294 23.297 6.398 1 98.75 120 THR A C 1
ATOM 950 O O . THR A 1 120 ? -0.452 22.422 5.969 1 98.75 120 THR A O 1
ATOM 953 N N . VAL A 1 121 ? 1.452 22.984 7.012 1 98.62 121 VAL A N 1
ATOM 954 C CA . VAL A 1 121 ? 1.91 21.625 7.215 1 98.62 121 VAL A CA 1
ATOM 955 C C . VAL A 1 121 ? 1.596 21.172 8.641 1 98.62 121 VAL A C 1
ATOM 957 O O . VAL A 1 121 ? 1.916 21.875 9.602 1 98.62 121 VAL A O 1
ATOM 960 N N . GLU A 1 122 ? 0.927 20.109 8.75 1 98.75 122 GLU A N 1
ATOM 961 C CA . GLU A 1 122 ? 0.623 19.516 10.047 1 98.75 122 GLU A CA 1
ATOM 962 C C . GLU A 1 122 ? 1.203 18.094 10.156 1 98.75 122 GLU A C 1
ATOM 964 O O . GLU A 1 122 ? 1.069 17.297 9.234 1 98.75 122 GLU A O 1
ATOM 969 N N . CYS A 1 123 ? 1.897 17.891 11.273 1 98.25 123 CYS A N 1
ATOM 970 C CA . CYS A 1 123 ? 2.23 16.516 11.594 1 98.25 123 CYS A CA 1
ATOM 971 C C . CYS A 1 123 ? 0.971 15.688 11.812 1 98.25 123 CYS A C 1
ATOM 973 O O . CYS A 1 123 ? 0.04 16.125 12.484 1 98.25 123 CYS A O 1
ATOM 975 N N . SER A 1 124 ? 0.957 14.453 11.281 1 97.75 124 SER A N 1
ATOM 976 C CA . SER A 1 124 ? -0.238 13.625 11.391 1 97.75 124 SER A CA 1
ATOM 977 C C . SER A 1 124 ? -0.49 13.211 12.836 1 97.75 124 SER A C 1
ATOM 979 O O . SER A 1 124 ? -1.588 12.766 13.18 1 97.75 124 SER A O 1
ATOM 981 N N . GLY A 1 125 ? 0.469 13.328 13.688 1 97.12 125 GLY A N 1
ATOM 982 C CA . GLY A 1 125 ? 0.323 12.984 15.094 1 97.12 125 GLY A CA 1
ATOM 983 C C . GLY A 1 125 ? -0.151 14.141 15.953 1 97.12 125 GLY A C 1
ATOM 984 O O . GLY A 1 125 ? -0.381 13.984 17.156 1 97.12 125 GLY A O 1
ATOM 985 N N . ASN A 1 126 ? -0.292 15.32 15.336 1 97.94 126 ASN A N 1
ATOM 986 C CA . ASN A 1 126 ? -0.712 16.5 16.078 1 97.94 126 ASN A CA 1
ATOM 987 C C . ASN A 1 126 ? -2.047 16.281 16.781 1 97.94 126 ASN A C 1
ATOM 989 O O . ASN A 1 126 ? -3.01 15.82 16.172 1 97.94 126 ASN A O 1
ATOM 993 N N . HIS A 1 127 ? -2.096 16.578 18.125 1 97.12 127 HIS A N 1
ATOM 994 C CA . HIS A 1 127 ? -3.248 16.406 19 1 97.12 127 HIS A CA 1
ATOM 995 C C . HIS A 1 127 ? -3.5 14.945 19.312 1 97.12 127 HIS A C 1
ATOM 997 O O . HIS A 1 127 ? -4.59 14.57 19.766 1 97.12 127 HIS A O 1
ATOM 1003 N N . GLY A 1 128 ? -2.514 14.086 19.031 1 95 128 GLY A N 1
ATOM 1004 C CA . GLY A 1 128 ? -2.617 12.68 19.391 1 95 128 GLY A CA 1
ATOM 1005 C C . GLY A 1 128 ? -2.24 12.398 20.844 1 95 128 GLY A C 1
ATOM 1006 O O . GLY A 1 128 ? -2.58 11.344 21.375 1 95 128 GLY A O 1
ATOM 1007 N N . PHE A 1 129 ? -1.495 13.328 21.422 1 94.88 129 PHE A N 1
ATOM 1008 C CA . PHE A 1 129 ? -1.047 13.25 22.797 1 94.88 129 PHE A CA 1
ATOM 1009 C C . PHE A 1 129 ? -1.186 14.602 23.5 1 94.88 129 PHE A C 1
ATOM 1011 O O . PHE A 1 129 ? -1.167 15.641 22.844 1 94.88 129 PHE A O 1
ATOM 1018 N N . PRO A 1 130 ? -1.275 14.57 24.781 1 95.25 130 PRO A N 1
ATOM 1019 C CA . PRO A 1 130 ? -1.431 15.836 25.5 1 95.25 130 PRO A CA 1
ATOM 1020 C C . PRO A 1 130 ? -0.255 16.781 25.281 1 95.25 130 PRO A C 1
ATOM 1022 O O . PRO A 1 130 ? -0.431 18 25.297 1 95.25 130 PRO A O 1
ATOM 1025 N N . PHE A 1 131 ? 0.881 16.234 25 1 96.06 131 PHE A N 1
ATOM 1026 C CA . PHE A 1 131 ? 2.068 17.078 24.891 1 96.06 131 PHE A CA 1
ATOM 1027 C C . PHE A 1 131 ? 2.23 17.594 23.469 1 96.06 131 PHE A C 1
ATOM 1029 O O . PHE A 1 131 ? 3.041 18.484 23.203 1 96.06 131 PHE A O 1
ATOM 1036 N N . PHE A 1 132 ? 1.524 17.031 22.547 1 96.88 132 PHE A N 1
ATOM 1037 C CA . PHE A 1 132 ? 1.799 17.281 21.125 1 96.88 132 PHE A CA 1
ATOM 1038 C C . PHE A 1 132 ? 0.619 17.984 20.469 1 96.88 132 PHE A C 1
ATOM 1040 O O . PHE A 1 132 ? -0.155 17.344 19.734 1 96.88 132 PHE A O 1
ATOM 1047 N N . THR A 1 133 ? 0.538 19.328 20.609 1 97.19 133 THR A N 1
ATOM 1048 C CA . THR A 1 133 ? -0.596 20.094 20.094 1 97.19 133 THR A CA 1
ATOM 1049 C C . THR A 1 133 ? -0.131 21.156 19.094 1 97.19 133 THR A C 1
ATOM 1051 O O . THR A 1 133 ? -0.952 21.844 18.5 1 97.19 133 THR A O 1
ATOM 1054 N N . GLY A 1 134 ? 1.144 21.25 18.922 1 97.75 134 GLY A N 1
ATOM 1055 C CA . GLY A 1 134 ? 1.679 22.328 18.109 1 97.75 134 GLY A CA 1
ATOM 1056 C C . GLY A 1 134 ? 2.457 21.828 16.906 1 97.75 134 GLY A C 1
ATOM 1057 O O . GLY A 1 134 ? 3.342 22.531 16.406 1 97.75 134 GLY A O 1
ATOM 1058 N N . GLY A 1 135 ? 2.209 20.562 16.469 1 97.94 135 GLY A N 1
ATOM 1059 C CA . GLY A 1 135 ? 2.865 20.031 15.289 1 97.94 135 GLY A CA 1
ATOM 1060 C C . GLY A 1 135 ? 2.293 20.578 13.992 1 97.94 135 GLY A C 1
ATOM 1061 O O . GLY A 1 135 ? 1.834 19.812 13.141 1 97.94 135 GLY A O 1
ATOM 1062 N N . ILE A 1 136 ? 2.322 21.922 13.906 1 98.56 136 ILE A N 1
ATOM 1063 C CA . ILE A 1 136 ? 1.679 22.578 12.766 1 98.56 136 ILE A CA 1
ATOM 1064 C C . ILE A 1 136 ? 2.324 23.938 12.516 1 98.56 136 ILE A C 1
ATOM 1066 O O . ILE A 1 136 ? 2.855 24.562 13.438 1 98.56 136 ILE A O 1
ATOM 1070 N N . GLY A 1 137 ? 2.322 24.375 11.281 1 98.38 137 GLY A N 1
ATOM 1071 C CA . GLY A 1 137 ? 2.771 25.688 10.883 1 98.38 137 GLY A CA 1
ATOM 1072 C C . GLY A 1 137 ? 2.395 26.047 9.453 1 98.38 137 GLY A C 1
ATOM 1073 O O . GLY A 1 137 ? 2.123 25.156 8.641 1 98.38 137 GLY A O 1
ATOM 1074 N N . ASN A 1 138 ? 2.277 27.344 9.195 1 98.62 138 ASN A N 1
ATOM 1075 C CA . ASN A 1 138 ? 1.993 27.875 7.867 1 98.62 138 ASN A CA 1
ATOM 1076 C C . ASN A 1 138 ? 3.182 28.656 7.316 1 98.62 138 ASN A C 1
ATOM 1078 O O . ASN A 1 138 ? 3.666 29.594 7.957 1 98.62 138 ASN A O 1
ATOM 1082 N N . ALA A 1 139 ? 3.635 28.266 6.145 1 98.75 139 ALA A N 1
ATOM 1083 C CA . ALA A 1 139 ? 4.816 28.906 5.586 1 98.75 139 ALA A CA 1
ATOM 1084 C C . ALA A 1 139 ? 4.676 29.109 4.078 1 98.75 139 ALA A C 1
ATOM 1086 O O . ALA A 1 139 ? 3.822 28.484 3.443 1 98.75 139 ALA A O 1
ATOM 1087 N N . ARG A 1 140 ? 5.449 30.031 3.57 1 98.69 140 ARG A N 1
ATOM 1088 C CA . ARG A 1 140 ? 5.66 30.203 2.135 1 98.69 140 ARG A CA 1
ATOM 1089 C C . ARG A 1 140 ? 6.781 29.297 1.64 1 98.69 140 ARG A C 1
ATOM 1091 O O . ARG A 1 140 ? 7.949 29.5 1.966 1 98.69 140 ARG A O 1
ATOM 1098 N N . TRP A 1 141 ? 6.383 28.312 0.829 1 98.88 141 TRP A N 1
ATOM 1099 C CA . TRP A 1 141 ? 7.324 27.344 0.288 1 98.88 141 TRP A CA 1
ATOM 1100 C C . TRP A 1 141 ? 7.621 27.625 -1.181 1 98.88 141 TRP A C 1
ATOM 1102 O O . TRP A 1 141 ? 6.699 27.812 -1.979 1 98.88 141 TRP A O 1
ATOM 1112 N N . ALA A 1 142 ? 8.891 27.688 -1.478 1 98.88 142 ALA A N 1
ATOM 1113 C CA . ALA A 1 142 ? 9.219 27.969 -2.877 1 98.88 142 ALA A CA 1
ATOM 1114 C C . ALA A 1 142 ? 10.242 26.969 -3.404 1 98.88 142 ALA A C 1
ATOM 1116 O O . ALA A 1 142 ? 11.148 26.547 -2.676 1 98.88 142 ALA A O 1
ATOM 1117 N N . GLY A 1 143 ? 10.086 26.547 -4.574 1 98.81 143 GLY A N 1
ATOM 1118 C CA . GLY A 1 143 ? 10.938 25.641 -5.328 1 98.81 143 GLY A CA 1
ATOM 1119 C C . GLY A 1 143 ? 10.484 25.438 -6.762 1 98.81 143 GLY A C 1
ATOM 1120 O O . GLY A 1 143 ? 10 26.391 -7.398 1 98.81 143 GLY A O 1
ATOM 1121 N N . THR A 1 144 ? 10.82 24.328 -7.328 1 98.88 144 THR A N 1
ATOM 1122 C CA . THR A 1 144 ? 10.383 24.031 -8.688 1 98.88 144 THR A CA 1
ATOM 1123 C C . THR A 1 144 ? 9.344 22.922 -8.68 1 98.88 144 THR A C 1
ATOM 1125 O O . THR A 1 144 ? 9.422 21.984 -7.879 1 98.88 144 THR A O 1
ATOM 1128 N N . PRO A 1 145 ? 8.359 22.984 -9.562 1 98.88 145 PRO A N 1
ATOM 1129 C CA . PRO A 1 145 ? 7.355 21.922 -9.625 1 98.88 145 PRO A CA 1
ATOM 1130 C C . PRO A 1 145 ? 7.965 20.547 -9.938 1 98.88 145 PRO A C 1
ATOM 1132 O O . PRO A 1 145 ? 8.883 20.453 -10.75 1 98.88 145 PRO A O 1
ATOM 1135 N N . LEU A 1 146 ? 7.5 19.531 -9.266 1 98.81 146 LEU A N 1
ATOM 1136 C CA . LEU A 1 146 ? 7.984 18.156 -9.406 1 98.81 1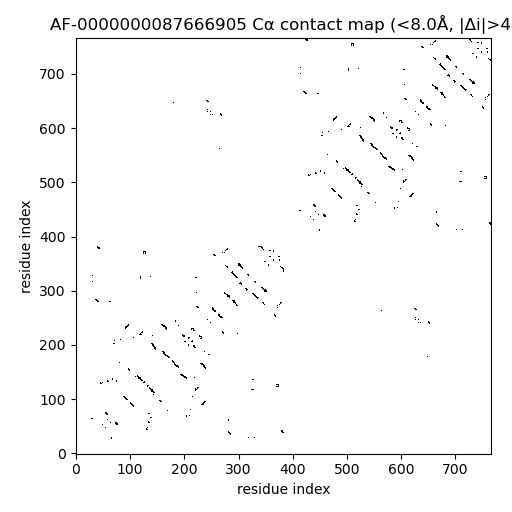46 LEU A CA 1
ATOM 1137 C C . LEU A 1 146 ? 7.539 17.562 -10.734 1 98.81 146 LEU A C 1
ATOM 1139 O O . LEU A 1 146 ? 8.305 16.859 -11.391 1 98.81 146 LEU A O 1
ATOM 1143 N N . ALA A 1 147 ? 6.309 17.859 -11.203 1 98.69 147 ALA A N 1
ATOM 1144 C CA . ALA A 1 147 ? 5.664 17.188 -12.328 1 98.69 147 ALA A CA 1
ATOM 1145 C C . ALA A 1 147 ? 6.492 17.312 -13.602 1 98.69 147 ALA A C 1
ATOM 1147 O O . ALA A 1 147 ? 6.797 16.312 -14.25 1 98.69 147 ALA A O 1
ATOM 1148 N N . PRO A 1 148 ? 6.93 18.516 -13.953 1 98.62 148 PRO A N 1
ATOM 1149 C CA . PRO A 1 148 ? 7.738 18.641 -15.172 1 98.62 148 PRO A CA 1
ATOM 1150 C C . PRO A 1 148 ? 9.039 17.828 -15.102 1 98.62 148 PRO A C 1
ATOM 1152 O O . PRO A 1 148 ? 9.531 17.359 -16.125 1 98.62 148 PRO A O 1
ATOM 1155 N N . ILE A 1 149 ? 9.57 17.703 -13.945 1 98.75 149 ILE A N 1
ATOM 1156 C CA . ILE A 1 149 ? 10.812 16.969 -13.781 1 98.75 149 ILE A CA 1
ATOM 1157 C C . ILE A 1 149 ? 10.562 15.469 -13.992 1 98.75 149 ILE A C 1
ATOM 1159 O O . ILE A 1 149 ? 11.375 14.781 -14.609 1 98.75 149 ILE A O 1
ATOM 1163 N N . LEU A 1 150 ? 9.477 14.938 -13.438 1 98.62 150 LEU A N 1
ATOM 1164 C CA . LEU A 1 150 ? 9.102 13.547 -13.68 1 98.62 150 LEU A CA 1
ATOM 1165 C C . LEU A 1 150 ? 8.852 13.305 -15.164 1 98.62 150 LEU A C 1
ATOM 1167 O O . LEU A 1 150 ? 9.203 12.25 -15.695 1 98.62 150 LEU A O 1
ATOM 1171 N N . GLU A 1 151 ? 8.242 14.305 -15.82 1 98.25 151 GLU A N 1
ATOM 1172 C CA . GLU A 1 151 ? 8.039 14.219 -17.266 1 98.25 151 GLU A CA 1
ATOM 1173 C C . GLU A 1 151 ? 9.367 14.172 -18.016 1 98.25 151 GLU A C 1
ATOM 1175 O O . GLU A 1 151 ? 9.531 13.398 -18.953 1 98.25 151 GLU A O 1
ATOM 1180 N N . GLU A 1 152 ? 10.203 15.047 -17.562 1 98.19 152 GLU A N 1
ATOM 1181 C CA . GLU A 1 152 ? 11.539 15.062 -18.156 1 98.19 152 GLU A CA 1
ATOM 1182 C C . GLU A 1 152 ? 12.219 13.711 -18.031 1 98.19 152 GLU A C 1
ATOM 1184 O O . GLU A 1 152 ? 12.875 13.242 -18.969 1 98.19 152 GLU A O 1
ATOM 1189 N N . ALA A 1 153 ? 12.117 13.109 -16.844 1 98.31 153 ALA A N 1
ATOM 1190 C CA . ALA A 1 153 ? 12.711 11.797 -16.609 1 98.31 153 ALA A CA 1
ATOM 1191 C C . ALA A 1 153 ? 12.047 10.734 -17.484 1 98.31 153 ALA A C 1
ATOM 1193 O O . ALA A 1 153 ? 12.648 9.695 -17.766 1 98.31 153 ALA A O 1
ATOM 1194 N N . GLY A 1 154 ? 10.766 10.969 -17.906 1 98.38 154 GLY A N 1
ATOM 1195 C CA . GLY A 1 154 ? 10.062 10.023 -18.75 1 98.38 154 GLY A CA 1
ATOM 1196 C C . GLY A 1 154 ? 9.578 8.797 -18 1 98.38 154 GLY A C 1
ATOM 1197 O O . GLY A 1 154 ? 10.055 7.684 -18.25 1 98.38 154 GLY A O 1
ATOM 1198 N N . VAL A 1 155 ? 8.562 9 -17.156 1 97.12 155 VAL A N 1
ATOM 1199 C CA . VAL A 1 155 ? 8.023 7.895 -16.375 1 97.12 155 VAL A CA 1
ATOM 1200 C C . VAL A 1 155 ? 7.512 6.801 -17.297 1 97.12 155 VAL A C 1
ATOM 1202 O O . VAL A 1 155 ? 6.793 7.078 -18.266 1 97.12 155 VAL A O 1
ATOM 1205 N N . HIS A 1 156 ? 7.965 5.594 -17 1 95.38 156 HIS A N 1
ATOM 1206 C CA . HIS A 1 156 ? 7.535 4.434 -17.781 1 95.38 156 HIS A CA 1
ATOM 1207 C C . HIS A 1 156 ? 6.043 4.176 -17.609 1 95.38 156 HIS A C 1
ATOM 1209 O O . HIS A 1 156 ? 5.48 4.469 -16.547 1 95.38 156 HIS A O 1
ATOM 1215 N N . GLU A 1 157 ? 5.414 3.568 -18.547 1 91.19 157 GLU A N 1
ATOM 1216 C CA . GLU A 1 157 ? 3.98 3.303 -18.547 1 91.19 157 GLU A CA 1
ATOM 1217 C C . GLU A 1 157 ? 3.592 2.393 -17.391 1 91.19 157 GLU A C 1
ATOM 1219 O O . GLU A 1 157 ? 2.469 2.465 -16.891 1 91.19 157 GLU A O 1
ATOM 1224 N N . LYS A 1 158 ? 4.508 1.663 -16.938 1 88.06 158 LYS A N 1
ATOM 1225 C CA . LYS A 1 158 ? 4.211 0.717 -15.867 1 88.06 158 LYS A CA 1
ATOM 1226 C C . LYS A 1 158 ? 4.363 1.371 -14.5 1 88.06 158 LYS A C 1
ATOM 1228 O O . LYS A 1 158 ? 3.996 0.785 -13.477 1 88.06 158 LYS A O 1
ATOM 1233 N N . GLY A 1 159 ? 4.957 2.559 -14.508 1 91.56 159 GLY A N 1
ATOM 1234 C CA . GLY A 1 159 ? 5.145 3.248 -13.234 1 91.56 159 GLY A CA 1
ATOM 1235 C C . GLY A 1 159 ? 3.842 3.691 -12.602 1 91.56 159 GLY A C 1
ATOM 1236 O O . GLY A 1 159 ? 3.027 4.355 -13.242 1 91.56 159 GLY A O 1
ATOM 1237 N N . ILE A 1 160 ? 3.633 3.281 -11.258 1 86.88 160 ILE A N 1
ATOM 1238 C CA . ILE A 1 160 ? 2.365 3.625 -10.625 1 86.88 160 ILE A CA 1
ATOM 1239 C C . ILE A 1 160 ? 2.627 4.297 -9.281 1 86.88 160 ILE A C 1
ATOM 1241 O O . ILE A 1 160 ? 1.722 4.891 -8.688 1 86.88 160 ILE A O 1
ATOM 1245 N N . GLU A 1 161 ? 3.791 4.066 -8.766 1 92.5 161 GLU A N 1
ATOM 1246 C CA . GLU A 1 161 ? 4.156 4.523 -7.43 1 92.5 161 GLU A CA 1
ATOM 1247 C C . GLU A 1 161 ? 5.43 5.367 -7.465 1 92.5 161 GLU A C 1
ATOM 1249 O O . GLU A 1 161 ? 6.395 5.016 -8.148 1 92.5 161 GLU A O 1
ATOM 1254 N N . VAL A 1 162 ? 5.402 6.508 -6.816 1 97.19 162 VAL A N 1
ATOM 1255 C CA . VAL A 1 162 ? 6.582 7.359 -6.699 1 97.19 162 VAL A CA 1
ATOM 1256 C C . VAL A 1 162 ? 7.043 7.398 -5.242 1 97.19 162 VAL A C 1
ATOM 1258 O O . VAL A 1 162 ? 6.305 7.844 -4.363 1 97.19 162 VAL A O 1
ATOM 1261 N N . VAL A 1 163 ? 8.25 6.961 -5.027 1 96.81 163 VAL A N 1
ATOM 1262 C CA . VAL A 1 163 ? 8.789 6.883 -3.674 1 96.81 163 VAL A CA 1
ATOM 1263 C C . VAL A 1 163 ? 9.805 8 -3.461 1 96.81 163 VAL A C 1
ATOM 1265 O O . VAL A 1 163 ? 10.672 8.234 -4.309 1 96.81 163 VAL A O 1
ATOM 1268 N N . PHE A 1 164 ? 9.695 8.688 -2.365 1 98.19 164 PHE A N 1
ATOM 1269 C CA . PHE A 1 164 ? 10.602 9.758 -1.959 1 98.19 164 PHE A CA 1
ATOM 1270 C C . PHE A 1 164 ? 11.461 9.32 -0.778 1 98.19 164 PHE A C 1
ATOM 1272 O O . PHE A 1 164 ? 10.938 8.984 0.285 1 98.19 164 PHE A O 1
ATOM 1279 N N . PHE A 1 165 ? 12.773 9.367 -0.989 1 96.69 165 PHE A N 1
ATOM 1280 C CA . PHE A 1 165 ? 13.711 8.953 0.05 1 96.69 165 PHE A CA 1
ATOM 1281 C C . PHE A 1 165 ? 14.438 10.164 0.629 1 96.69 165 PHE A C 1
ATOM 1283 O O . PHE A 1 165 ? 14.992 10.977 -0.114 1 96.69 165 PHE A O 1
ATOM 1290 N N . GLY A 1 166 ? 14.414 10.289 1.942 1 97.12 166 GLY A N 1
ATOM 1291 C CA . GLY A 1 166 ? 15.242 11.273 2.619 1 97.12 166 GLY A CA 1
ATOM 1292 C C . GLY A 1 166 ? 16.641 10.766 2.926 1 97.12 166 GLY A C 1
ATOM 1293 O O . GLY A 1 166 ? 16.922 9.578 2.783 1 97.12 166 GLY A O 1
ATOM 1294 N N . THR A 1 167 ? 17.484 11.672 3.297 1 96.62 167 THR A N 1
ATOM 1295 C CA . THR A 1 167 ? 18.859 11.359 3.646 1 96.62 167 THR A CA 1
ATOM 1296 C C . THR A 1 167 ? 18.938 10.758 5.047 1 96.62 167 THR A C 1
ATOM 1298 O O . THR A 1 167 ? 19.875 10.016 5.355 1 96.62 167 THR A O 1
ATOM 1301 N N . ASP A 1 168 ? 18 11.055 5.91 1 96.62 168 ASP A N 1
ATOM 1302 C CA . ASP A 1 168 ? 17.984 10.539 7.273 1 96.62 168 ASP A CA 1
ATOM 1303 C C . ASP A 1 168 ? 17.781 9.023 7.281 1 96.62 168 ASP A C 1
ATOM 1305 O O . ASP A 1 168 ? 17.078 8.477 6.43 1 96.62 168 ASP A O 1
ATOM 1309 N N . THR A 1 169 ? 18.438 8.359 8.188 1 94.94 169 THR A N 1
ATOM 1310 C CA . THR A 1 169 ? 18.406 6.902 8.266 1 94.94 169 THR A CA 1
ATOM 1311 C C . THR A 1 169 ? 18.203 6.441 9.711 1 94.94 169 THR A C 1
ATOM 1313 O O . THR A 1 169 ? 18.5 7.188 10.648 1 94.94 169 THR A O 1
ATOM 1316 N N . GLY A 1 170 ? 17.625 5.34 9.812 1 93.38 170 GLY A N 1
ATOM 1317 C CA . GLY A 1 170 ? 17.469 4.641 11.078 1 93.38 170 GLY A CA 1
ATOM 1318 C C . GLY A 1 170 ? 17.516 3.133 10.938 1 93.38 170 GLY A C 1
ATOM 1319 O O . GLY A 1 170 ? 17.375 2.607 9.828 1 93.38 170 GLY A O 1
ATOM 1320 N N . GLU A 1 171 ? 17.812 2.453 12.023 1 92.38 171 GLU A N 1
ATOM 1321 C CA . GLU A 1 171 ? 17.766 0.994 12.047 1 92.38 171 GLU A CA 1
ATOM 1322 C C . GLU A 1 171 ? 16.359 0.494 12.367 1 92.38 171 GLU A C 1
ATOM 1324 O O . GLU A 1 171 ? 15.773 0.873 13.391 1 92.38 171 GLU A O 1
ATOM 1329 N N . VAL A 1 172 ? 15.852 -0.342 11.492 1 90.62 172 VAL A N 1
ATOM 1330 C CA . VAL A 1 172 ? 14.5 -0.865 11.648 1 90.62 172 VAL A CA 1
ATOM 1331 C C . VAL A 1 172 ? 14.539 -2.389 11.742 1 90.62 172 VAL A C 1
ATOM 1333 O O . VAL A 1 172 ? 15.07 -3.059 10.852 1 90.62 172 VAL A O 1
ATOM 1336 N N . PRO A 1 173 ? 14.031 -2.902 12.836 1 87.19 173 PRO A N 1
ATOM 1337 C CA . PRO A 1 173 ? 13.922 -4.363 12.914 1 87.19 173 PRO A CA 1
ATOM 1338 C C . PRO A 1 173 ? 12.75 -4.91 12.102 1 87.19 173 PRO A C 1
ATOM 1340 O O . PRO A 1 173 ? 11.641 -4.375 12.164 1 87.19 173 PRO A O 1
ATOM 1343 N N . ILE A 1 174 ? 12.992 -5.848 11.312 1 80.81 174 ILE A N 1
ATOM 1344 C CA . ILE A 1 174 ? 11.938 -6.57 10.609 1 80.81 174 ILE A CA 1
ATOM 1345 C C . ILE A 1 174 ? 12.234 -8.07 10.633 1 80.81 174 ILE A C 1
ATOM 1347 O O . ILE A 1 174 ? 13.242 -8.516 10.07 1 80.81 174 ILE A O 1
ATOM 1351 N N . ARG A 1 175 ? 11.297 -8.742 11.203 1 77.12 175 ARG A N 1
ATOM 1352 C CA . ARG A 1 175 ? 11.492 -10.18 11.391 1 77.12 175 ARG A CA 1
ATOM 1353 C C . ARG A 1 175 ? 12.828 -10.469 12.062 1 77.12 175 ARG A C 1
ATOM 1355 O O . ARG A 1 175 ? 13.141 -9.906 13.109 1 77.12 175 ARG A O 1
ATOM 1362 N N . ASP A 1 176 ? 13.758 -11.164 11.367 1 77.69 176 ASP A N 1
ATOM 1363 C CA . ASP A 1 176 ? 15 -11.586 12.016 1 77.69 176 ASP A CA 1
ATOM 1364 C C . ASP A 1 176 ? 16.188 -10.766 11.508 1 77.69 176 ASP A C 1
ATOM 1366 O O . ASP A 1 176 ? 17.344 -11.148 11.711 1 77.69 176 ASP A O 1
ATOM 1370 N N . VAL A 1 177 ? 15.797 -9.555 10.969 1 78.81 177 VAL A N 1
ATOM 1371 C CA . VAL A 1 177 ? 16.891 -8.758 10.43 1 78.81 177 VAL A CA 1
ATOM 1372 C C . VAL A 1 177 ? 16.766 -7.312 10.898 1 78.81 177 VAL A C 1
ATOM 1374 O O . VAL A 1 177 ? 15.672 -6.875 11.289 1 78.81 177 VAL A O 1
ATOM 1377 N N . LYS A 1 178 ? 17.906 -6.699 11.055 1 84.69 178 LYS A N 1
ATOM 1378 C CA . LYS A 1 178 ? 17.969 -5.25 11.25 1 84.69 178 LYS A CA 1
ATOM 1379 C C . LYS A 1 178 ? 18.438 -4.547 9.977 1 84.69 178 LYS A C 1
ATOM 1381 O O . LYS A 1 178 ? 19.516 -4.824 9.461 1 84.69 178 LYS A O 1
ATOM 1386 N N . MET A 1 179 ? 17.578 -3.686 9.531 1 86.81 179 MET A N 1
ATOM 1387 C CA . MET A 1 179 ? 17.828 -3.01 8.266 1 86.81 179 MET A CA 1
ATOM 1388 C C . MET A 1 179 ? 18.031 -1.514 8.477 1 86.81 179 MET A C 1
ATOM 1390 O O . MET A 1 179 ? 17.297 -0.885 9.25 1 86.81 179 MET A O 1
ATOM 1394 N N . LYS A 1 180 ? 19.125 -1.02 7.965 1 89.81 180 LYS A N 1
ATOM 1395 C CA . LYS A 1 180 ? 19.234 0.434 7.879 1 89.81 180 LYS A CA 1
ATOM 1396 C C . LYS A 1 180 ? 18.344 0.983 6.766 1 89.81 180 LYS A C 1
ATOM 1398 O O . LYS A 1 180 ? 18.516 0.629 5.598 1 89.81 180 LYS A O 1
ATOM 1403 N N . GLN A 1 181 ? 17.406 1.824 7.18 1 91 181 GLN A N 1
ATOM 1404 C CA . GLN A 1 181 ? 16.469 2.355 6.195 1 91 181 GLN A CA 1
ATOM 1405 C C . GLN A 1 181 ? 16.5 3.883 6.18 1 91 181 GLN A C 1
ATOM 1407 O O . GLN A 1 181 ? 16.594 4.516 7.234 1 91 181 GLN A O 1
ATOM 1412 N N . ASN A 1 182 ? 16.484 4.395 4.969 1 93.81 182 ASN A N 1
ATOM 1413 C CA . ASN A 1 182 ? 16.156 5.812 4.84 1 93.81 182 ASN A CA 1
ATOM 1414 C C . ASN A 1 182 ? 14.68 6.074 5.141 1 93.81 182 ASN A C 1
ATOM 1416 O O . ASN A 1 182 ? 13.836 5.207 4.922 1 93.81 182 ASN A O 1
ATOM 1420 N N . PHE A 1 183 ? 14.484 7.273 5.688 1 96.5 183 PHE A N 1
ATOM 1421 C CA . PHE A 1 183 ? 13.094 7.715 5.668 1 96.5 183 PHE A CA 1
ATOM 1422 C C . PHE A 1 183 ? 12.539 7.699 4.25 1 96.5 183 PHE A C 1
ATOM 1424 O O . PHE A 1 183 ? 13.195 8.164 3.316 1 96.5 183 PHE A O 1
ATOM 1431 N N . ALA A 1 184 ? 11.32 7.148 4.141 1 96.06 184 ALA A N 1
ATOM 1432 C CA . ALA A 1 184 ? 10.711 7.16 2.811 1 96.06 184 ALA A CA 1
ATOM 1433 C C . ALA A 1 184 ? 9.188 7.113 2.902 1 96.06 184 ALA A C 1
ATOM 1435 O O . ALA A 1 184 ? 8.633 6.465 3.793 1 96.06 184 ALA A O 1
ATOM 1436 N N . ARG A 1 185 ? 8.602 7.82 2.047 1 96.56 185 ARG A N 1
ATOM 1437 C CA . ARG A 1 185 ? 7.156 7.828 1.811 1 96.56 185 ARG A CA 1
ATOM 1438 C C . ARG A 1 185 ? 6.848 7.816 0.318 1 96.56 185 ARG A C 1
ATOM 1440 O O . ARG A 1 185 ? 7.68 8.219 -0.498 1 96.56 185 ARG A O 1
ATOM 1447 N N . SER A 1 186 ? 5.684 7.32 0.01 1 95.06 186 SER A N 1
ATOM 1448 C CA . SER A 1 186 ? 5.328 7.27 -1.404 1 95.06 186 SER A CA 1
ATOM 1449 C C . SER A 1 186 ? 3.951 7.879 -1.65 1 95.06 186 SER A C 1
ATOM 1451 O O . SER A 1 186 ? 3.203 8.141 -0.705 1 95.06 186 SER A O 1
ATOM 1453 N N . MET A 1 187 ? 3.75 8.219 -2.924 1 93.44 187 MET A N 1
ATOM 1454 C CA . MET A 1 187 ? 2.467 8.625 -3.494 1 93.44 187 MET A CA 1
ATOM 1455 C C . MET A 1 187 ? 2.203 7.902 -4.809 1 93.44 187 MET A C 1
ATOM 1457 O O . MET A 1 187 ? 3.131 7.391 -5.441 1 93.44 187 MET A O 1
ATOM 1461 N N . SER A 1 188 ? 0.904 7.816 -5.133 1 91.06 188 SER A N 1
ATOM 1462 C CA . SER A 1 188 ? 0.611 7.363 -6.488 1 91.06 188 SER A CA 1
ATOM 1463 C C . SER A 1 188 ? 1.23 8.297 -7.527 1 91.06 188 SER A C 1
ATOM 1465 O O . SER A 1 188 ? 1.479 9.469 -7.246 1 91.06 188 SER A O 1
ATOM 1467 N N . LEU A 1 189 ? 1.469 7.77 -8.688 1 93.69 189 LEU A N 1
ATOM 1468 C CA . LEU A 1 189 ? 1.973 8.617 -9.766 1 93.69 189 LEU A CA 1
ATOM 1469 C C . LEU A 1 189 ? 1.042 9.805 -10 1 93.69 189 LEU A C 1
ATOM 1471 O O . LEU A 1 189 ? 1.502 10.93 -10.188 1 93.69 189 LEU A O 1
ATOM 1475 N N . ALA A 1 190 ? -0.251 9.555 -9.977 1 91.31 190 ALA A N 1
ATOM 1476 C CA . ALA A 1 190 ? -1.217 10.625 -10.188 1 91.31 190 ALA A CA 1
ATOM 1477 C C . ALA A 1 190 ? -1.056 11.719 -9.133 1 91.31 190 ALA A C 1
ATOM 1479 O O . ALA A 1 190 ? -1.059 12.906 -9.453 1 91.31 190 ALA A O 1
ATOM 1480 N N . ASP A 1 191 ? -0.894 11.359 -7.934 1 93.5 191 ASP A N 1
ATOM 1481 C CA . ASP A 1 191 ? -0.714 12.328 -6.855 1 93.5 191 ASP A CA 1
ATOM 1482 C C . ASP A 1 191 ? 0.617 13.07 -6.996 1 93.5 191 ASP A C 1
ATOM 1484 O O . ASP A 1 191 ? 0.696 14.273 -6.738 1 93.5 191 ASP A O 1
ATOM 1488 N N . ALA A 1 192 ? 1.643 12.352 -7.387 1 97.31 192 ALA A N 1
ATOM 1489 C CA . ALA A 1 192 ? 2.975 12.938 -7.527 1 97.31 192 ALA A CA 1
ATOM 1490 C C . ALA A 1 192 ? 3.002 13.969 -8.648 1 97.31 192 ALA A C 1
ATOM 1492 O O . ALA A 1 192 ? 3.82 14.891 -8.633 1 97.31 192 ALA A O 1
ATOM 1493 N N . MET A 1 193 ? 2.09 13.836 -9.547 1 97.5 193 MET A N 1
ATOM 1494 C CA . MET A 1 193 ? 2.061 14.703 -10.719 1 97.5 193 MET A CA 1
ATOM 1495 C C . MET A 1 193 ? 1.245 15.961 -10.445 1 97.5 193 MET A C 1
ATOM 1497 O O . MET A 1 193 ? 1.08 16.812 -11.328 1 97.5 193 MET A O 1
ATOM 1501 N N . ASN A 1 194 ? 0.706 16.094 -9.258 1 97.06 194 ASN A N 1
ATOM 1502 C CA . ASN A 1 194 ? 0.03 17.344 -8.906 1 97.06 194 ASN A CA 1
ATOM 1503 C C . ASN A 1 194 ? 0.931 18.562 -9.141 1 97.06 194 ASN A C 1
ATOM 1505 O O . ASN A 1 194 ? 2.059 18.609 -8.648 1 97.06 194 ASN A O 1
ATOM 1509 N N . PRO A 1 195 ? 0.458 19.516 -9.875 1 97.56 195 PRO A N 1
ATOM 1510 C CA . PRO A 1 195 ? 1.302 20.641 -10.258 1 97.56 195 PRO A CA 1
ATOM 1511 C C . PRO A 1 195 ? 1.737 21.484 -9.062 1 97.56 195 PRO A C 1
ATOM 1513 O O . PRO A 1 195 ? 2.672 22.281 -9.172 1 97.56 195 PRO A O 1
ATOM 1516 N N . ASP A 1 196 ? 1.092 21.344 -7.945 1 97.56 196 ASP A N 1
ATOM 1517 C CA . ASP A 1 196 ? 1.419 22.156 -6.773 1 97.56 196 ASP A CA 1
ATOM 1518 C C . ASP A 1 196 ? 2.557 21.531 -5.973 1 97.56 196 ASP A C 1
ATOM 1520 O O . ASP A 1 196 ? 3.098 22.156 -5.055 1 97.56 196 ASP A O 1
ATOM 1524 N N . ASN A 1 197 ? 2.887 20.25 -6.324 1 98.75 197 ASN A N 1
ATOM 1525 C CA . ASN A 1 197 ? 4.016 19.625 -5.641 1 98.75 197 ASN A CA 1
ATOM 1526 C C . ASN A 1 197 ? 5.332 20.312 -6.004 1 98.75 197 ASN A C 1
ATOM 1528 O O . ASN A 1 197 ? 5.59 20.594 -7.18 1 98.75 197 ASN A O 1
ATOM 1532 N N . LEU A 1 198 ? 6.188 20.531 -4.965 1 98.88 198 LEU A N 1
ATOM 1533 C CA . LEU A 1 198 ? 7.441 21.234 -5.203 1 98.88 198 LEU A CA 1
ATOM 1534 C C . LEU A 1 198 ? 8.633 20.422 -4.707 1 98.88 198 LEU A C 1
ATOM 1536 O O . LEU A 1 198 ? 8.555 19.781 -3.658 1 98.88 198 LEU A O 1
ATOM 1540 N N . LEU A 1 199 ? 9.648 20.469 -5.523 1 98.94 199 LEU A N 1
ATOM 1541 C CA . LEU A 1 199 ? 10.977 20.359 -4.918 1 98.94 199 LEU A CA 1
ATOM 1542 C C . LEU A 1 199 ? 11.391 21.688 -4.297 1 98.94 199 LEU A C 1
ATOM 1544 O O . LEU A 1 199 ? 11.859 22.594 -4.996 1 98.94 199 LEU A O 1
ATOM 1548 N N . CYS A 1 200 ? 11.25 21.781 -3.027 1 98.94 200 CYS A N 1
ATOM 1549 C CA . CYS A 1 200 ? 11.305 23.047 -2.312 1 98.94 200 CYS A CA 1
ATOM 1550 C C . CYS A 1 200 ? 12.695 23.297 -1.744 1 98.94 200 CYS A C 1
ATOM 1552 O O . CYS A 1 200 ? 13.258 22.438 -1.073 1 98.94 200 CYS A O 1
ATOM 1554 N N . TYR A 1 201 ? 13.211 24.5 -2.055 1 98.88 201 TYR A N 1
ATOM 1555 C CA . TYR A 1 201 ? 14.523 24.844 -1.521 1 98.88 201 TYR A CA 1
ATOM 1556 C C . TYR A 1 201 ? 14.477 26.156 -0.747 1 98.88 201 TYR A C 1
ATOM 1558 O O . TYR A 1 201 ? 15.5 26.594 -0.212 1 98.88 201 TYR A O 1
ATOM 1566 N N . GLU A 1 202 ? 13.305 26.797 -0.604 1 98.75 202 GLU A N 1
ATOM 1567 C CA . GLU A 1 202 ? 13.141 28.047 0.13 1 98.75 202 GLU A CA 1
ATOM 1568 C C . GLU A 1 202 ? 11.93 27.984 1.059 1 98.75 202 GLU A C 1
ATOM 1570 O O . GLU A 1 202 ? 10.898 27.406 0.707 1 98.75 202 GLU A O 1
ATOM 1575 N N . MET A 1 203 ? 12.094 28.625 2.229 1 98.75 203 MET A N 1
ATOM 1576 C CA . MET A 1 203 ? 11.023 28.797 3.209 1 98.75 203 MET A CA 1
ATOM 1577 C C . MET A 1 203 ? 10.961 30.234 3.691 1 98.75 203 MET A C 1
ATOM 1579 O O . MET A 1 203 ? 11.945 30.781 4.195 1 98.75 203 MET A O 1
ATOM 1583 N N . ASN A 1 204 ? 9.812 30.828 3.459 1 98.62 204 ASN A N 1
ATOM 1584 C CA . ASN A 1 204 ? 9.57 32.219 3.881 1 98.62 204 ASN A CA 1
ATOM 1585 C C . ASN A 1 204 ? 10.641 33.156 3.342 1 98.62 204 ASN A C 1
ATOM 1587 O O . ASN A 1 204 ? 11.141 34 4.07 1 98.62 204 ASN A O 1
ATOM 1591 N N . GLY A 1 205 ? 11.055 32.938 2.193 1 98 205 GLY A N 1
ATOM 1592 C CA . GLY A 1 205 ? 11.938 33.875 1.502 1 98 205 GLY A CA 1
ATOM 1593 C C . GLY A 1 205 ? 13.406 33.594 1.771 1 98 205 GLY A C 1
ATOM 1594 O O . GLY A 1 205 ? 14.266 34.344 1.291 1 98 205 GLY A O 1
ATOM 1595 N N . ALA A 1 206 ? 13.656 32.594 2.498 1 98.31 206 ALA A N 1
ATOM 1596 C CA . ALA A 1 206 ? 15.031 32.219 2.828 1 98.31 206 ALA A CA 1
ATOM 1597 C C . ALA A 1 206 ? 15.297 30.766 2.482 1 98.31 206 ALA A C 1
ATOM 1599 O O . ALA A 1 206 ? 14.359 30.016 2.186 1 98.31 206 ALA A O 1
ATOM 1600 N N . ALA A 1 207 ? 16.625 30.391 2.5 1 97.5 207 ALA A N 1
ATOM 1601 C CA . ALA A 1 207 ? 16.969 28.984 2.324 1 97.5 207 ALA A CA 1
ATOM 1602 C C . ALA A 1 207 ? 16.281 28.125 3.385 1 97.5 207 ALA A C 1
ATOM 1604 O O . ALA A 1 207 ? 16.125 28.547 4.531 1 97.5 207 ALA A O 1
ATOM 1605 N N . LEU A 1 208 ? 15.875 26.906 2.969 1 97.69 208 LEU A N 1
ATOM 1606 C CA . LEU A 1 208 ? 15.297 25.969 3.924 1 97.69 208 LEU A CA 1
ATOM 1607 C C . LEU A 1 208 ? 16.203 25.812 5.145 1 97.69 208 LEU A C 1
ATOM 1609 O O . LEU A 1 208 ? 17.406 25.625 5.008 1 97.69 208 LEU A O 1
ATOM 1613 N N . PRO A 1 209 ? 15.609 25.969 6.336 1 97.62 209 PRO A N 1
ATOM 1614 C CA . PRO A 1 209 ? 16.406 25.578 7.504 1 97.62 209 PRO A CA 1
ATOM 1615 C C . PRO A 1 209 ? 16.812 24.109 7.484 1 97.62 209 PRO A C 1
ATOM 1617 O O . PRO A 1 209 ? 16.078 23.266 6.945 1 97.62 209 PRO A O 1
ATOM 1620 N N . ALA A 1 210 ? 17.953 23.75 8.156 1 97.06 210 ALA A N 1
ATOM 1621 C CA . ALA A 1 210 ? 18.406 22.375 8.227 1 97.06 210 ALA A CA 1
ATOM 1622 C C . ALA A 1 210 ? 17.344 21.453 8.828 1 97.06 210 ALA A C 1
ATOM 1624 O O . ALA A 1 210 ? 17.094 20.359 8.32 1 97.06 210 ALA A O 1
ATOM 1625 N N . SER A 1 211 ? 16.656 21.938 9.828 1 96.31 211 SER A N 1
ATOM 1626 C CA . SER A 1 211 ? 15.688 21.125 10.547 1 96.31 211 SER A CA 1
ATOM 1627 C C . SER A 1 211 ? 14.414 20.922 9.727 1 96.31 211 SER A C 1
ATOM 1629 O O . SER A 1 211 ? 13.594 20.062 10.039 1 96.31 211 SER A O 1
ATOM 1631 N N . ASN A 1 212 ? 14.273 21.734 8.711 1 97.81 212 ASN A N 1
ATOM 1632 C CA . ASN A 1 212 ? 13.047 21.656 7.926 1 97.81 212 ASN A CA 1
ATOM 1633 C C . ASN A 1 212 ? 13.305 21.109 6.527 1 97.81 212 ASN A C 1
ATOM 1635 O O . ASN A 1 212 ? 12.477 21.266 5.629 1 97.81 212 ASN A O 1
ATOM 1639 N N . GLY A 1 213 ? 14.477 20.578 6.312 1 98.19 213 GLY A N 1
ATOM 1640 C CA . GLY A 1 213 ? 14.617 19.734 5.137 1 98.19 213 GLY A CA 1
ATOM 1641 C C . GLY A 1 213 ? 15.648 20.266 4.152 1 98.19 213 GLY A C 1
ATOM 1642 O O . GLY A 1 213 ? 15.648 19.875 2.98 1 98.19 213 GLY A O 1
ATOM 1643 N N . PHE A 1 214 ? 16.531 21.203 4.629 1 98.38 214 PHE A N 1
ATOM 1644 C CA . PHE A 1 214 ? 17.641 21.656 3.793 1 98.38 214 PHE A CA 1
ATOM 1645 C C . PHE A 1 214 ? 18.406 20.484 3.209 1 98.38 214 PHE A C 1
ATOM 1647 O O . PHE A 1 214 ? 18.625 19.469 3.891 1 98.38 214 PHE A O 1
ATOM 1654 N N . PRO A 1 215 ? 18.766 20.562 1.894 1 98.62 215 PRO A N 1
ATOM 1655 C CA . PRO A 1 215 ? 18.672 21.688 0.953 1 98.62 215 PRO A CA 1
ATOM 1656 C C . PRO A 1 215 ? 17.391 21.656 0.133 1 98.62 215 PRO A C 1
ATOM 1658 O O . PRO A 1 215 ? 17 22.672 -0.447 1 98.62 215 PRO A O 1
ATOM 1661 N N . VAL A 1 216 ? 16.797 20.453 -0.006 1 98.88 216 VAL A N 1
ATOM 1662 C CA . VAL A 1 216 ? 15.555 20.312 -0.754 1 98.88 216 VAL A CA 1
ATOM 1663 C C . VAL A 1 216 ? 14.602 19.375 -0.008 1 98.88 216 VAL A C 1
ATOM 1665 O O . VAL A 1 216 ? 15.031 18.328 0.507 1 98.88 216 VAL A O 1
ATOM 1668 N N . ARG A 1 217 ? 13.375 19.703 0.118 1 98.75 217 ARG A N 1
ATOM 1669 C CA . ARG A 1 217 ? 12.336 18.828 0.621 1 98.75 217 ARG A CA 1
ATOM 1670 C C . ARG A 1 217 ? 11.164 18.75 -0.35 1 98.75 217 ARG A C 1
ATOM 1672 O O . ARG A 1 217 ? 11.039 19.578 -1.25 1 98.75 217 ARG A O 1
ATOM 1679 N N . LEU A 1 218 ? 10.406 17.688 -0.202 1 98.94 218 LEU A N 1
ATOM 1680 C CA . LEU A 1 218 ? 9.141 17.625 -0.917 1 98.94 218 LEU A CA 1
ATOM 1681 C C . LEU A 1 218 ? 8.078 18.453 -0.204 1 98.94 218 LEU A C 1
ATOM 1683 O O . LEU A 1 218 ? 7.914 18.344 1.014 1 98.94 218 LEU A O 1
ATOM 1687 N N . ILE A 1 219 ? 7.406 19.297 -0.927 1 98.94 219 ILE A N 1
ATOM 1688 C CA . ILE A 1 219 ? 6.195 19.953 -0.454 1 98.94 219 ILE A CA 1
ATOM 1689 C C . ILE A 1 219 ? 4.996 19.5 -1.284 1 98.94 219 ILE A C 1
ATOM 1691 O O . ILE A 1 219 ? 4.965 19.688 -2.502 1 98.94 219 ILE A O 1
ATOM 1695 N N . ALA A 1 220 ? 4.133 18.859 -0.655 1 98.75 220 ALA A N 1
ATOM 1696 C CA . ALA A 1 220 ? 2.893 18.359 -1.245 1 98.75 220 ALA A CA 1
ATOM 1697 C C . ALA A 1 220 ? 1.677 18.953 -0.54 1 98.75 220 ALA A C 1
ATOM 1699 O O . ALA A 1 220 ? 1.119 18.344 0.374 1 98.75 220 ALA A O 1
ATOM 1700 N N . PRO A 1 221 ? 1.194 20.094 -1.031 1 98.5 221 PRO A N 1
ATOM 1701 C CA . PRO A 1 221 ? 0.077 20.766 -0.35 1 98.5 221 PRO A CA 1
ATOM 1702 C C . PRO A 1 221 ? -1.142 19.859 -0.202 1 98.5 221 PRO A C 1
ATOM 1704 O O . PRO A 1 221 ? -1.488 19.125 -1.134 1 98.5 221 PRO A O 1
ATOM 1707 N N . GLY A 1 222 ? -1.751 19.906 1.001 1 97.06 222 GLY A N 1
ATOM 1708 C CA . GLY A 1 222 ? -2.939 19.109 1.274 1 97.06 222 GLY A CA 1
ATOM 1709 C C . GLY A 1 222 ? -2.631 17.781 1.935 1 97.06 222 GLY A C 1
ATOM 1710 O O . GLY A 1 222 ? -3.541 17.078 2.377 1 97.06 222 GLY A O 1
ATOM 1711 N N . TRP A 1 223 ? -1.389 17.422 1.985 1 97.69 223 TRP A N 1
ATOM 1712 C CA . TRP A 1 223 ? -0.972 16.188 2.641 1 97.69 223 TRP A CA 1
ATOM 1713 C C . TRP A 1 223 ? -0.416 16.469 4.031 1 97.69 223 TRP A C 1
ATOM 1715 O O . TRP A 1 223 ? 0.097 17.562 4.293 1 97.69 223 TRP A O 1
ATOM 1725 N N . TYR A 1 224 ? -0.522 15.484 4.938 1 98.31 224 TYR A N 1
ATOM 1726 C CA . TYR A 1 224 ? 0.138 15.594 6.234 1 98.31 224 TYR A CA 1
ATOM 1727 C C . TYR A 1 224 ? 1.651 15.664 6.07 1 98.31 224 TYR A C 1
ATOM 1729 O O . TYR A 1 224 ? 2.191 15.25 5.043 1 98.31 224 TYR A O 1
ATOM 1737 N N . GLY A 1 225 ? 2.289 16.125 7.109 1 98.25 225 GLY A N 1
ATOM 1738 C CA . GLY A 1 225 ? 3.723 16.359 7.098 1 98.25 225 GLY A CA 1
ATOM 1739 C C . GLY A 1 225 ? 4.531 15.125 6.746 1 98.25 225 GLY A C 1
ATOM 1740 O O . GLY A 1 225 ? 5.59 15.227 6.125 1 98.25 225 GLY A O 1
ATOM 1741 N N . ILE A 1 226 ? 4.047 13.945 7.125 1 97.69 226 ILE A N 1
ATOM 1742 C CA . ILE A 1 226 ? 4.777 12.703 6.922 1 97.69 226 ILE A CA 1
ATOM 1743 C C . ILE A 1 226 ? 5.004 12.469 5.43 1 97.69 226 ILE A C 1
ATOM 1745 O O . ILE A 1 226 ? 5.973 11.82 5.035 1 97.69 226 ILE A O 1
ATOM 1749 N N . ALA A 1 227 ? 4.121 13.023 4.598 1 96.94 227 ALA A N 1
ATOM 1750 C CA . ALA A 1 227 ? 4.25 12.852 3.154 1 96.94 227 ALA A CA 1
ATOM 1751 C C . ALA A 1 227 ? 5.199 13.883 2.561 1 96.94 227 ALA A C 1
ATOM 1753 O O . ALA A 1 227 ? 5.617 13.766 1.405 1 96.94 227 ALA A O 1
ATOM 1754 N N . ASN A 1 228 ? 5.555 14.906 3.256 1 98.5 228 ASN A N 1
ATOM 1755 C CA . ASN A 1 228 ? 6.441 15.984 2.822 1 98.5 228 ASN A CA 1
ATOM 1756 C C . ASN A 1 228 ? 7.895 15.688 3.182 1 98.5 228 ASN A C 1
ATOM 1758 O O . ASN A 1 228 ? 8.469 16.344 4.055 1 98.5 228 ASN A O 1
ATOM 1762 N N . VAL A 1 229 ? 8.469 14.797 2.473 1 98.56 229 VAL A N 1
ATOM 1763 C CA . VAL A 1 229 ? 9.75 14.195 2.828 1 98.56 229 VAL A CA 1
ATOM 1764 C C . VAL A 1 229 ? 10.828 15.273 2.891 1 98.56 229 VAL A C 1
ATOM 1766 O O . VAL A 1 229 ? 11 16.047 1.942 1 98.56 229 VAL A O 1
ATOM 1769 N N . LYS A 1 230 ? 11.539 15.344 4.008 1 98.5 230 LYS A N 1
ATOM 1770 C CA . LYS A 1 230 ? 12.648 16.266 4.223 1 98.5 230 LYS A CA 1
ATOM 1771 C C . LYS A 1 230 ? 13.961 15.672 3.709 1 98.5 230 LYS A C 1
ATOM 1773 O O . LYS A 1 230 ? 14.086 14.453 3.559 1 98.5 230 LYS A O 1
ATOM 1778 N N . TRP A 1 231 ? 14.914 16.547 3.449 1 98.62 231 TRP A N 1
ATOM 1779 C CA . TRP A 1 231 ? 16.281 16.156 3.098 1 98.62 231 TRP A CA 1
ATOM 1780 C C . TRP A 1 231 ? 16.266 15.164 1.933 1 98.62 231 TRP A C 1
ATOM 1782 O O . TRP A 1 231 ? 16.906 14.109 2.004 1 98.62 231 TRP A O 1
ATOM 1792 N N . LEU A 1 232 ? 15.562 15.539 0.912 1 98.38 232 LEU A N 1
ATOM 1793 C CA . LEU A 1 232 ? 15.352 14.633 -0.212 1 98.38 232 LEU A CA 1
ATOM 1794 C C . LEU A 1 232 ? 16.688 14.156 -0.781 1 98.38 232 LEU A C 1
ATOM 1796 O O . LEU A 1 232 ? 17.594 14.961 -1.014 1 98.38 232 LEU A O 1
ATOM 1800 N N . LYS A 1 233 ? 16.75 12.867 -0.988 1 96.88 233 LYS A N 1
ATOM 1801 C CA . LYS A 1 233 ? 17.953 12.219 -1.511 1 96.88 233 LYS A CA 1
ATOM 1802 C C . LYS A 1 233 ? 17.688 11.562 -2.861 1 96.88 233 LYS A C 1
ATOM 1804 O O . LYS A 1 233 ? 18.531 11.602 -3.758 1 96.88 233 LYS A O 1
ATOM 1809 N N . ARG A 1 234 ? 16.516 10.938 -2.973 1 96.75 234 ARG A N 1
ATOM 1810 C CA . ARG A 1 234 ? 16.219 10.141 -4.156 1 96.75 234 ARG A CA 1
ATOM 1811 C C . ARG A 1 234 ? 14.711 10.023 -4.363 1 96.75 234 ARG A C 1
ATOM 1813 O O . ARG A 1 234 ? 13.945 9.969 -3.396 1 96.75 234 ARG A O 1
ATOM 1820 N N . ILE A 1 235 ? 14.328 10.023 -5.621 1 98.25 235 ILE A N 1
ATOM 1821 C CA . ILE A 1 235 ? 12.961 9.742 -6.047 1 98.25 235 ILE A CA 1
ATOM 1822 C C . ILE A 1 235 ? 12.953 8.523 -6.973 1 98.25 235 ILE A C 1
ATOM 1824 O O . ILE A 1 235 ? 13.766 8.43 -7.895 1 98.25 235 ILE A O 1
ATOM 1828 N N . GLU A 1 236 ? 12.086 7.582 -6.68 1 96.81 236 GLU A N 1
ATOM 1829 C CA . GLU A 1 236 ? 12.047 6.355 -7.473 1 96.81 236 GLU A CA 1
ATOM 1830 C C . GLU A 1 236 ? 10.625 6.027 -7.918 1 96.81 236 GLU A C 1
ATOM 1832 O O . GLU A 1 236 ? 9.711 5.98 -7.098 1 96.81 236 GLU A O 1
ATOM 1837 N N . VAL A 1 237 ? 10.492 5.805 -9.211 1 97.06 237 VAL A N 1
ATOM 1838 C CA . VAL A 1 237 ? 9.219 5.34 -9.75 1 97.06 237 VAL A CA 1
ATOM 1839 C C . VAL A 1 237 ? 9.188 3.814 -9.75 1 97.06 237 VAL A C 1
ATOM 1841 O O . VAL A 1 237 ? 10.141 3.166 -10.188 1 97.06 237 VAL A O 1
ATOM 1844 N N . ARG A 1 238 ? 8.094 3.273 -9.266 1 92.25 238 ARG A N 1
ATOM 1845 C CA . ARG A 1 238 ? 7.969 1.823 -9.156 1 92.25 238 ARG A CA 1
ATOM 1846 C C . ARG A 1 238 ? 6.648 1.341 -9.742 1 92.25 238 ARG A C 1
ATOM 1848 O O . ARG A 1 238 ? 5.723 2.135 -9.938 1 92.25 238 ARG A O 1
ATOM 1855 N N . ASP A 1 239 ? 6.59 -0.018 -9.984 1 89.12 239 ASP A N 1
ATOM 1856 C CA . ASP A 1 239 ? 5.359 -0.632 -10.477 1 89.12 239 ASP A CA 1
ATOM 1857 C C . ASP A 1 239 ? 4.637 -1.385 -9.359 1 89.12 239 ASP A C 1
ATOM 1859 O O . ASP A 1 239 ? 3.656 -2.088 -9.617 1 89.12 239 ASP A O 1
ATOM 1863 N N . THR A 1 240 ? 5.195 -1.277 -8.18 1 84.88 240 THR A N 1
ATOM 1864 C CA . THR A 1 240 ? 4.617 -1.932 -7.016 1 84.88 240 THR A CA 1
ATOM 1865 C C . THR A 1 240 ? 4.402 -0.93 -5.883 1 84.88 240 THR A C 1
ATOM 1867 O O . THR A 1 240 ? 5.031 0.131 -5.859 1 84.88 240 THR A O 1
ATOM 1870 N N . ARG A 1 241 ? 3.578 -1.356 -4.957 1 88 241 ARG A N 1
ATOM 1871 C CA . ARG A 1 241 ? 3.346 -0.505 -3.795 1 88 241 ARG A CA 1
ATOM 1872 C C . ARG A 1 241 ? 4.512 -0.589 -2.812 1 88 241 ARG A C 1
ATOM 1874 O O . ARG A 1 241 ? 5.086 -1.662 -2.613 1 88 241 ARG A O 1
ATOM 1881 N N . PHE A 1 242 ? 4.777 0.533 -2.32 1 90.25 242 PHE A N 1
ATOM 1882 C CA . PHE A 1 242 ? 5.871 0.668 -1.367 1 90.25 242 PHE A CA 1
ATOM 1883 C C . PHE A 1 242 ? 5.391 0.398 0.053 1 90.25 242 PHE A C 1
ATOM 1885 O O . PHE A 1 242 ? 4.379 0.954 0.487 1 90.25 242 PHE A O 1
ATOM 1892 N N . MET A 1 243 ? 6.125 -0.504 0.829 1 92.5 243 MET A N 1
ATOM 1893 C CA . MET A 1 243 ? 5.543 -0.983 2.082 1 92.5 243 MET A CA 1
ATOM 1894 C C . MET A 1 243 ? 6.523 -0.801 3.236 1 92.5 243 MET A C 1
ATOM 1896 O O . MET A 1 243 ? 6.574 -1.629 4.148 1 92.5 243 MET A O 1
ATOM 1900 N N . SER A 1 244 ? 7.336 0.189 3.254 1 91.12 244 SER A N 1
ATOM 1901 C CA . SER A 1 244 ? 8.297 0.395 4.332 1 91.12 244 SER A CA 1
ATOM 1902 C C . SER A 1 244 ? 7.594 0.741 5.641 1 91.12 244 SER A C 1
ATOM 1904 O O . SER A 1 244 ? 6.371 0.904 5.672 1 91.12 244 SER A O 1
ATOM 1906 N N . LEU A 1 245 ? 8.336 0.854 6.676 1 91.19 245 LEU A N 1
ATOM 1907 C CA . LEU A 1 245 ? 7.875 1.076 8.039 1 91.19 245 LEU A CA 1
ATOM 1908 C C . LEU A 1 245 ? 6.961 2.295 8.117 1 91.19 245 LEU A C 1
ATOM 1910 O O . LEU A 1 245 ? 5.84 2.205 8.617 1 91.19 245 LEU A O 1
ATOM 1914 N N . LEU A 1 246 ? 7.422 3.361 7.539 1 93.5 246 LEU A N 1
ATOM 1915 C CA . LEU A 1 246 ? 6.711 4.621 7.723 1 93.5 246 LEU A CA 1
ATOM 1916 C C . LEU A 1 246 ? 5.586 4.762 6.703 1 93.5 246 LEU A C 1
ATOM 1918 O O . LEU A 1 246 ? 4.816 5.723 6.75 1 93.5 246 LEU A O 1
ATOM 1922 N N . MET A 1 247 ? 5.484 3.787 5.828 1 93.06 247 MET A N 1
ATOM 1923 C CA . MET A 1 247 ? 4.406 3.754 4.844 1 93.06 247 MET A CA 1
ATOM 1924 C C . MET A 1 247 ? 3.293 2.809 5.285 1 93.06 247 MET A C 1
ATOM 1926 O O . MET A 1 247 ? 2.113 3.166 5.234 1 93.06 247 MET A O 1
ATOM 1930 N N . ALA A 1 248 ? 3.715 1.707 5.855 1 93 248 ALA A N 1
ATOM 1931 C CA . ALA A 1 248 ? 2.74 0.62 5.883 1 93 248 ALA A CA 1
ATOM 1932 C C . ALA A 1 248 ? 2.605 0.036 7.285 1 93 248 ALA A C 1
ATOM 1934 O O . ALA A 1 248 ? 1.767 -0.836 7.523 1 93 248 ALA A O 1
ATOM 1935 N N . ARG A 1 249 ? 3.312 0.49 8.25 1 91.69 249 ARG A N 1
ATOM 1936 C CA . ARG A 1 249 ? 3.271 -0.132 9.562 1 91.69 249 ARG A CA 1
ATOM 1937 C C . ARG A 1 249 ? 3.062 0.912 10.656 1 91.69 249 ARG A C 1
ATOM 1939 O O . ARG A 1 249 ? 2.039 0.902 11.344 1 91.69 249 ARG A O 1
ATOM 1946 N N . ASP A 1 250 ? 3.943 1.852 10.719 1 92.5 250 ASP A N 1
ATOM 1947 C CA . ASP A 1 250 ? 3.848 2.822 11.805 1 92.5 250 ASP A CA 1
ATOM 1948 C C . ASP A 1 250 ? 2.789 3.883 11.5 1 92.5 250 ASP A C 1
ATOM 1950 O O . ASP A 1 250 ? 1.899 4.129 12.312 1 92.5 250 ASP A O 1
ATOM 1954 N N . TYR A 1 251 ? 2.836 4.461 10.344 1 95.12 251 TYR A N 1
ATOM 1955 C CA . TYR A 1 251 ? 1.928 5.539 9.969 1 95.12 251 TYR A CA 1
ATOM 1956 C C . TYR A 1 251 ? 0.682 4.988 9.289 1 95.12 251 TYR A C 1
ATOM 1958 O O . TYR A 1 251 ? 0.33 5.422 8.188 1 95.12 251 TYR A O 1
ATOM 1966 N N . VAL A 1 252 ? 0.058 4.105 9.992 1 94.25 252 VAL A N 1
ATOM 1967 C CA . VAL A 1 252 ? -1.188 3.473 9.57 1 94.25 252 VAL A CA 1
ATOM 1968 C C . VAL A 1 252 ? -2.291 3.775 10.578 1 94.25 252 VAL A C 1
ATOM 1970 O O . VAL A 1 252 ? -2.117 3.562 11.781 1 94.25 252 VAL A O 1
ATOM 1973 N N . THR A 1 253 ? -3.4 4.336 10.102 1 94.75 253 THR A N 1
ATOM 1974 C CA . THR A 1 253 ? -4.574 4.551 10.945 1 94.75 253 THR A CA 1
ATOM 1975 C C . THR A 1 253 ? -5.438 3.293 10.992 1 94.75 253 THR A C 1
ATOM 1977 O O . THR A 1 253 ? -5.801 2.738 9.953 1 94.75 253 THR A O 1
ATOM 1980 N N . ILE A 1 254 ? -5.734 2.863 12.18 1 92.62 254 ILE A N 1
ATOM 1981 C CA . ILE A 1 254 ? -6.559 1.682 12.398 1 92.62 254 ILE A CA 1
ATOM 1982 C C . ILE A 1 254 ? -7.898 2.094 13.016 1 92.62 254 ILE A C 1
ATOM 1984 O O . ILE A 1 254 ? -7.934 2.775 14.039 1 92.62 254 ILE A O 1
ATOM 1988 N N . ARG A 1 255 ? -8.984 1.708 12.344 1 91.94 255 ARG A N 1
ATOM 1989 C CA . ARG A 1 255 ? -10.328 2.049 12.812 1 91.94 255 ARG A CA 1
ATOM 1990 C C . ARG A 1 255 ? -11.258 0.843 12.734 1 91.94 255 ARG A C 1
ATOM 1992 O O . ARG A 1 255 ? -11.133 0.016 11.828 1 91.94 255 ARG A O 1
ATOM 1999 N N . GLU A 1 256 ? -12.141 0.876 13.672 1 90.31 256 GLU A N 1
ATOM 2000 C CA . GLU A 1 256 ? -13.289 -0.008 13.547 1 90.31 256 GLU A CA 1
ATOM 2001 C C . GLU A 1 256 ? -14.398 0.646 12.719 1 90.31 256 GLU A C 1
ATOM 2003 O O . GLU A 1 256 ? -14.648 1.846 12.852 1 90.31 256 GLU A O 1
ATOM 2008 N N . GLU A 1 257 ? -14.883 -0.174 11.859 1 87.81 257 GLU A N 1
ATOM 2009 C CA . GLU A 1 257 ? -16.062 0.238 11.102 1 87.81 257 GLU A CA 1
ATOM 2010 C C . GLU A 1 257 ? -17.203 -0.765 11.258 1 87.81 257 GLU A C 1
ATOM 2012 O O . GLU A 1 257 ? -16.969 -1.946 11.523 1 87.81 257 GLU A O 1
ATOM 2017 N N . ASP A 1 258 ? -18.375 -0.184 11.227 1 85.44 258 ASP A N 1
ATOM 2018 C CA . ASP A 1 258 ? -19.547 -1.052 11.281 1 85.44 258 ASP A CA 1
ATOM 2019 C C . ASP A 1 258 ? -20.047 -1.381 9.875 1 85.44 258 ASP A C 1
ATOM 2021 O O . ASP A 1 258 ? -20.312 -0.479 9.078 1 85.44 258 ASP A O 1
ATOM 2025 N N . HIS A 1 259 ? -20.109 -2.629 9.547 1 83.94 259 HIS A N 1
ATOM 2026 C CA . HIS A 1 259 ? -20.688 -3.105 8.289 1 83.94 259 HIS A CA 1
ATOM 2027 C C . HIS A 1 259 ? -21.797 -4.113 8.539 1 83.94 259 HIS A C 1
ATOM 2029 O O . HIS A 1 259 ? -21.547 -5.309 8.688 1 83.94 259 HIS A O 1
ATOM 2035 N N . ASN A 1 260 ? -22.969 -3.617 8.398 1 82.5 260 ASN A N 1
ATOM 2036 C CA . ASN A 1 260 ? -24.141 -4.453 8.602 1 82.5 260 ASN A CA 1
ATOM 2037 C C . ASN A 1 260 ? -24.094 -5.176 9.945 1 82.5 260 ASN A C 1
ATOM 2039 O O . ASN A 1 260 ? -24.281 -6.395 10.008 1 82.5 260 ASN A O 1
ATOM 2043 N N . GLY A 1 261 ? -23.719 -4.492 10.977 1 82.75 261 GLY A N 1
ATOM 2044 C CA . GLY A 1 261 ? -23.719 -5.047 12.32 1 82.75 261 GLY A CA 1
ATOM 2045 C C . GLY A 1 261 ? -22.438 -5.762 12.68 1 82.75 261 GLY A C 1
ATOM 2046 O O . GLY A 1 261 ? -22.266 -6.203 13.82 1 82.75 261 GLY A O 1
ATOM 2047 N N . GLU A 1 262 ? -21.594 -5.895 11.703 1 84.5 262 GLU A N 1
ATOM 2048 C CA . GLU A 1 262 ? -20.312 -6.547 11.945 1 84.5 262 GLU A CA 1
ATOM 2049 C C . GLU A 1 262 ? -19.188 -5.531 11.992 1 84.5 262 GLU A C 1
ATOM 2051 O O . GLU A 1 262 ? -19.156 -4.582 11.211 1 84.5 262 GLU A O 1
ATOM 2056 N N . THR A 1 263 ? -18.312 -5.742 12.977 1 86.56 263 THR A N 1
ATOM 2057 C CA . THR A 1 263 ? -17.125 -4.898 13.062 1 86.56 263 THR A CA 1
ATOM 2058 C C . THR A 1 263 ? -16.094 -5.305 12.008 1 86.56 263 THR A C 1
ATOM 2060 O O . THR A 1 263 ? -15.727 -6.477 11.914 1 86.56 263 THR A O 1
ATOM 2063 N N . VAL A 1 264 ? -15.805 -4.344 11.242 1 85.25 264 VAL A N 1
ATOM 2064 C CA . VAL A 1 264 ? -14.711 -4.531 10.281 1 85.25 264 VAL A CA 1
ATOM 2065 C C . VAL A 1 264 ? -13.594 -3.531 10.57 1 85.25 264 VAL A C 1
ATOM 2067 O O . VAL A 1 264 ? -13.836 -2.465 11.141 1 85.25 264 VAL A O 1
ATOM 2070 N N . TRP A 1 265 ? -12.406 -3.908 10.25 1 86.44 265 TRP A N 1
ATOM 2071 C CA . TRP A 1 265 ? -11.25 -3.072 10.562 1 86.44 265 TRP A CA 1
ATOM 2072 C C . TRP A 1 265 ? -10.656 -2.463 9.297 1 86.44 265 TRP A C 1
ATOM 2074 O O . TRP A 1 265 ? -10.477 -3.158 8.297 1 86.44 265 TRP A O 1
ATOM 2084 N N . ALA A 1 266 ? -10.453 -1.211 9.398 1 87.56 266 ALA A N 1
ATOM 2085 C CA . ALA A 1 266 ? -9.789 -0.487 8.312 1 87.56 266 ALA A CA 1
ATOM 2086 C C . ALA A 1 266 ? -8.383 -0.064 8.719 1 87.56 266 ALA A C 1
ATOM 2088 O O . ALA A 1 266 ? -8.172 0.48 9.805 1 87.56 266 ALA A O 1
ATOM 2089 N N . GLU A 1 267 ? -7.445 -0.466 7.895 1 91.88 267 GLU A N 1
ATOM 2090 C CA . GLU A 1 267 ? -6.059 -0.035 8.031 1 91.88 267 GLU A CA 1
ATOM 2091 C C . GLU A 1 267 ? -5.605 0.769 6.816 1 91.88 267 GLU A C 1
ATOM 2093 O O . GLU A 1 267 ? -5.457 0.218 5.723 1 91.88 267 GLU A O 1
ATOM 2098 N N . THR A 1 268 ? -5.359 2.033 7.047 1 92.06 268 THR A N 1
ATOM 2099 C CA . THR A 1 268 ? -5.055 2.92 5.93 1 92.06 268 THR A CA 1
ATOM 2100 C C . THR A 1 268 ? -3.766 3.695 6.191 1 92.06 268 THR A C 1
ATOM 2102 O O . THR A 1 268 ? -3.527 4.152 7.312 1 92.06 268 THR A O 1
ATOM 2105 N N . SER A 1 269 ? -2.945 3.75 5.16 1 93.5 269 SER A N 1
ATOM 2106 C CA . SER A 1 269 ? -1.755 4.582 5.289 1 93.5 269 SER A CA 1
ATOM 2107 C C . SER A 1 269 ? -2.123 6.055 5.453 1 93.5 269 SER A C 1
ATOM 2109 O O . SER A 1 269 ? -3.021 6.555 4.77 1 93.5 269 SER A O 1
ATOM 2111 N N . VAL A 1 270 ? -1.436 6.734 6.34 1 95.56 270 VAL A N 1
ATOM 2112 C CA . VAL A 1 270 ? -1.66 8.164 6.543 1 95.56 270 VAL A CA 1
ATOM 2113 C C . VAL A 1 270 ? -1.334 8.922 5.262 1 95.56 270 VAL A C 1
ATOM 2115 O O . VAL A 1 270 ? -0.268 8.734 4.672 1 95.56 270 VAL A O 1
ATOM 2118 N N . GLY A 1 271 ? -2.277 9.742 4.82 1 93.12 271 GLY A N 1
ATOM 2119 C CA . GLY A 1 271 ? -2.125 10.445 3.557 1 93.12 271 GLY A CA 1
ATOM 2120 C C . GLY A 1 271 ? -2.498 11.914 3.641 1 93.12 271 GLY A C 1
ATOM 2121 O O . GLY A 1 271 ? -1.831 12.695 4.324 1 93.12 271 GLY A O 1
ATOM 2122 N N . ARG A 1 272 ? -3.637 12.273 3.156 1 94.62 272 ARG A N 1
ATOM 2123 C CA . ARG A 1 272 ? -4.102 13.648 3.029 1 94.62 272 ARG A CA 1
ATOM 2124 C C . ARG A 1 272 ? -4.527 14.211 4.383 1 94.62 272 ARG A C 1
ATOM 2126 O O . ARG A 1 272 ? -5.074 13.484 5.215 1 94.62 272 ARG A O 1
ATOM 2133 N N . ALA A 1 273 ? -4.262 15.453 4.504 1 97.06 273 ALA A N 1
ATOM 2134 C CA . ALA A 1 273 ? -4.672 16.141 5.723 1 97.06 273 ALA A CA 1
ATOM 2135 C C . ALA A 1 273 ? -6.191 16.172 5.855 1 97.06 273 ALA A C 1
ATOM 2137 O O . ALA A 1 273 ? -6.91 16.094 4.855 1 97.06 273 ALA A O 1
ATOM 2138 N N . LEU A 1 274 ? -6.645 16.266 7.059 1 97.31 274 LEU A N 1
ATOM 2139 C CA . LEU A 1 274 ? -8.07 16.25 7.348 1 97.31 274 LEU A CA 1
ATOM 2140 C C . LEU A 1 274 ? -8.523 17.578 7.938 1 97.31 274 LEU A C 1
ATOM 2142 O O . LEU A 1 274 ? -7.73 18.281 8.578 1 97.31 274 LEU A O 1
ATOM 2146 N N . LEU A 1 275 ? -9.773 17.875 7.766 1 98.5 275 LEU A N 1
ATOM 2147 C CA . LEU A 1 275 ? -10.406 19.094 8.258 1 98.5 275 LEU A CA 1
ATOM 2148 C C . LEU A 1 275 ? -10.234 19.234 9.766 1 98.5 275 LEU A C 1
ATOM 2150 O O . LEU A 1 275 ? -10.539 18.297 10.516 1 98.5 275 LEU A O 1
ATOM 2154 N N . LYS A 1 276 ? -9.789 20.422 10.141 1 98.62 276 LYS A N 1
ATOM 2155 C CA . LYS A 1 276 ? -9.547 20.609 11.57 1 98.62 276 LYS A CA 1
ATOM 2156 C C . LYS A 1 276 ? -9.594 22.094 11.938 1 98.62 276 LYS A C 1
ATOM 2158 O O . LYS A 1 276 ? -9.219 22.953 11.141 1 98.62 276 LYS A O 1
ATOM 2163 N N . SER A 1 277 ? -10.086 22.406 13.086 1 98.81 277 SER A N 1
ATOM 2164 C CA . SER A 1 277 ? -10.008 23.703 13.742 1 98.81 277 SER A CA 1
ATOM 2165 C C . SER A 1 277 ? -9.539 23.578 15.18 1 98.81 277 SER A C 1
ATOM 2167 O O . SER A 1 277 ? -9.898 22.625 15.875 1 98.81 277 SER A O 1
ATOM 2169 N N . ALA A 1 278 ? -8.758 24.531 15.586 1 98.69 278 ALA A N 1
ATOM 2170 C CA . ALA A 1 278 ? -8.312 24.562 16.969 1 98.69 278 ALA A CA 1
ATOM 2171 C C . ALA A 1 278 ? -8.305 25.984 17.531 1 98.69 278 ALA A C 1
ATOM 2173 O O . ALA A 1 278 ? -7.91 26.922 16.828 1 98.69 278 ALA A O 1
ATOM 2174 N N . PRO A 1 279 ? -8.812 26.156 18.766 1 98.5 279 PRO A N 1
ATOM 2175 C CA . PRO A 1 279 ? -8.617 27.438 19.438 1 98.5 279 PRO A CA 1
ATOM 2176 C C . PRO A 1 279 ? -7.152 27.719 19.766 1 98.5 279 PRO A C 1
ATOM 2178 O O . PRO A 1 279 ? -6.465 26.859 20.328 1 98.5 279 PRO A O 1
ATOM 2181 N N . ALA A 1 280 ? -6.742 28.875 19.469 1 98 280 ALA A N 1
ATOM 2182 C CA . ALA A 1 280 ? -5.348 29.234 19.719 1 98 280 ALA A CA 1
ATOM 2183 C C . ALA A 1 280 ? -5.203 29.969 21.047 1 98 280 ALA A C 1
ATOM 2185 O O . ALA A 1 280 ? -4.371 29.609 21.875 1 98 280 ALA A O 1
ATOM 2186 N N . LYS A 1 281 ? -6.047 31.016 21.219 1 97 281 LYS A N 1
ATOM 2187 C CA . LYS A 1 281 ? -5.898 31.812 22.438 1 97 281 LYS A CA 1
ATOM 2188 C C . LYS A 1 281 ? -7.172 32.594 22.734 1 97 281 LYS A C 1
ATOM 2190 O O . LYS A 1 281 ? -8.023 32.75 21.859 1 97 281 LYS A O 1
ATOM 2195 N N . VAL A 1 282 ? -7.289 33 23.969 1 96.88 282 VAL A N 1
ATOM 2196 C CA . VAL A 1 282 ? -8.266 33.969 24.469 1 96.88 282 VAL A CA 1
ATOM 2197 C C . VAL A 1 282 ? -7.559 35.25 24.844 1 96.88 282 VAL A C 1
ATOM 2199 O O . VAL A 1 282 ? -6.52 35.219 25.5 1 96.88 282 VAL A O 1
ATOM 2202 N N . THR A 1 283 ? -8.102 36.344 24.359 1 95.56 283 THR A N 1
ATOM 2203 C CA . THR A 1 283 ? -7.516 37.625 24.688 1 95.56 283 THR A CA 1
ATOM 2204 C C . THR A 1 283 ? -8.547 38.531 25.359 1 95.56 283 THR A C 1
ATOM 2206 O O . THR A 1 283 ? -9.75 38.312 25.266 1 95.56 283 THR A O 1
ATOM 2209 N N . ARG A 1 284 ? -7.992 39.469 26.078 1 94.06 284 ARG A N 1
ATOM 2210 C CA . ARG A 1 284 ? -8.828 40.406 26.797 1 94.06 284 ARG A CA 1
ATOM 2211 C C . ARG A 1 284 ? -8.305 41.844 26.625 1 94.06 284 ARG A C 1
ATOM 2213 O O . ARG A 1 284 ? -7.09 42.062 26.656 1 94.06 284 ARG A O 1
ATOM 2220 N N . LYS A 1 285 ? -9.156 42.719 26.359 1 89.69 285 LYS A N 1
ATOM 2221 C CA . LYS A 1 285 ? -8.93 44.156 26.422 1 89.69 285 LYS A CA 1
ATOM 2222 C C . LYS A 1 285 ? -10.023 44.844 27.219 1 89.69 285 LYS A C 1
ATOM 2224 O O . LYS A 1 285 ? -11.125 45.094 26.703 1 89.69 285 LYS A O 1
ATOM 2229 N N . GLY A 1 286 ? -9.703 45.219 28.422 1 85.12 286 GLY A N 1
ATOM 2230 C CA . GLY A 1 286 ? -10.766 45.656 29.297 1 85.12 286 GLY A CA 1
ATOM 2231 C C . GLY A 1 286 ? -11.781 44.594 29.609 1 85.12 286 GLY A C 1
ATOM 2232 O O . GLY A 1 286 ? -11.422 43.5 30.094 1 85.12 286 GLY A O 1
ATOM 2233 N N . SER A 1 287 ? -13.039 44.844 29.281 1 85.56 287 SER A N 1
ATOM 2234 C CA . SER A 1 287 ? -14.102 43.875 29.516 1 85.56 287 SER A CA 1
ATOM 2235 C C . SER A 1 287 ? -14.422 43.094 28.266 1 85.56 287 SER A C 1
ATOM 2237 O O . SER A 1 287 ? -15.281 42.219 28.281 1 85.56 287 SER A O 1
ATOM 2239 N N . ASP A 1 288 ? -13.664 43.375 27.266 1 88.62 288 ASP A N 1
ATOM 2240 C CA . ASP A 1 288 ? -13.922 42.688 25.984 1 88.62 288 ASP A CA 1
ATOM 2241 C C . ASP A 1 288 ? -13 41.5 25.797 1 88.62 288 ASP A C 1
ATOM 2243 O O . ASP A 1 288 ? -11.789 41.594 25.984 1 88.62 288 ASP A O 1
ATOM 2247 N N . TYR A 1 289 ? -13.609 40.375 25.516 1 94.56 289 TYR A N 1
ATOM 2248 C CA . TYR A 1 289 ? -12.852 39.156 25.281 1 94.56 289 TYR A CA 1
ATOM 2249 C C . TYR A 1 289 ? -12.992 38.688 23.844 1 94.56 289 TYR A C 1
ATOM 2251 O O . TYR A 1 289 ? -14.016 38.938 23.203 1 94.56 289 TYR A O 1
ATOM 2259 N N . ARG A 1 290 ? -11.992 38.031 23.406 1 95.75 290 ARG A N 1
ATOM 2260 C CA . ARG A 1 290 ? -12.008 37.438 22.078 1 95.75 290 ARG A CA 1
ATOM 2261 C C . ARG A 1 290 ? -11.398 36.031 22.109 1 95.75 290 ARG A C 1
ATOM 2263 O O . ARG A 1 290 ? -10.461 35.781 22.859 1 95.75 290 ARG A O 1
ATOM 2270 N N . ILE A 1 291 ? -11.945 35.188 21.312 1 97.31 291 ILE A N 1
ATOM 2271 C CA . ILE A 1 291 ? -11.375 33.875 21.047 1 97.31 291 ILE A CA 1
ATOM 2272 C C . ILE A 1 291 ? -10.82 33.812 19.625 1 97.31 291 ILE A C 1
ATOM 2274 O O . ILE A 1 291 ? -11.516 34.188 18.672 1 97.31 291 ILE A O 1
ATOM 2278 N N . ILE A 1 292 ? -9.594 33.438 19.5 1 97.31 292 ILE A N 1
ATOM 2279 C CA . ILE A 1 292 ? -8.922 33.375 18.203 1 97.31 292 ILE A CA 1
ATOM 2280 C C . ILE A 1 292 ? -8.445 31.938 17.969 1 97.31 292 ILE A C 1
ATOM 2282 O O . ILE A 1 292 ? -7.996 31.266 18.891 1 97.31 292 ILE A O 1
ATOM 2286 N N . GLY A 1 293 ? -8.547 31.469 16.75 1 98.19 293 GLY A N 1
ATOM 2287 C CA . GLY A 1 293 ? -8.047 30.141 16.391 1 98.19 293 GLY A CA 1
ATOM 2288 C C . GLY A 1 293 ? -7.711 30.016 14.906 1 98.19 293 GLY A C 1
ATOM 2289 O O . GLY A 1 293 ? -7.605 31.031 14.203 1 98.19 293 GLY A O 1
ATOM 2290 N N . ALA A 1 294 ? -7.461 28.797 14.484 1 98.56 294 ALA A N 1
ATOM 2291 C CA . ALA A 1 294 ? -7.141 28.5 13.086 1 98.56 294 ALA A CA 1
ATOM 2292 C C . ALA A 1 294 ? -7.863 27.234 12.617 1 98.56 294 ALA A C 1
ATOM 2294 O O . ALA A 1 294 ? -8.148 26.344 13.422 1 98.56 294 ALA A O 1
ATOM 2295 N N . ALA A 1 295 ? -8.195 27.188 11.344 1 98.75 295 ALA A N 1
ATOM 2296 C CA . ALA A 1 295 ? -8.789 26.031 10.688 1 98.75 295 ALA A CA 1
ATOM 2297 C C . ALA A 1 295 ? -8.047 25.688 9.398 1 98.75 295 ALA A C 1
ATOM 2299 O O . ALA A 1 295 ? -7.594 26.594 8.68 1 98.75 295 ALA A O 1
ATOM 2300 N N . TRP A 1 296 ? -7.906 24.438 9.086 1 98.56 296 TRP A N 1
ATOM 2301 C CA . TRP A 1 296 ? -7.109 23.984 7.945 1 98.56 296 TRP A CA 1
ATOM 2302 C C . TRP A 1 296 ? -7.543 22.594 7.496 1 98.56 296 TRP A C 1
ATOM 2304 O O . TRP A 1 296 ? -8.492 22.031 8.039 1 98.56 296 TRP A O 1
ATOM 2314 N N . GLY A 1 297 ? -6.941 22.016 6.492 1 97.94 297 GLY A N 1
ATOM 2315 C CA . GLY A 1 297 ? -7.086 20.625 6.102 1 97.94 297 GLY A CA 1
ATOM 2316 C C . GLY A 1 297 ? -8.07 20.422 4.965 1 97.94 297 GLY A C 1
ATOM 2317 O O . GLY A 1 297 ? -8.164 19.328 4.406 1 97.94 297 GLY A O 1
ATOM 2318 N N . ALA A 1 298 ? -8.836 21.391 4.68 1 97 298 ALA A N 1
ATOM 2319 C CA . ALA A 1 298 ? -9.781 21.438 3.564 1 97 298 ALA A CA 1
ATOM 2320 C C . ALA A 1 298 ? -10.234 22.875 3.295 1 97 298 ALA A C 1
ATOM 2322 O O . ALA A 1 298 ? -9.961 23.781 4.09 1 97 298 ALA A O 1
ATOM 2323 N N . PRO A 1 299 ? -10.828 23.062 2.061 1 97.12 299 PRO A N 1
ATOM 2324 C CA . PRO A 1 299 ? -11.461 24.375 1.901 1 97.12 299 PRO A CA 1
ATOM 2325 C C . PRO A 1 299 ? -12.523 24.641 2.959 1 97.12 299 PRO A C 1
ATOM 2327 O O . PRO A 1 299 ? -13.438 23.828 3.146 1 97.12 299 PRO A O 1
ATOM 2330 N N . ILE A 1 300 ? -12.406 25.766 3.592 1 98.19 300 ILE A N 1
ATOM 2331 C CA . ILE A 1 300 ? -13.219 26.062 4.77 1 98.19 300 ILE A CA 1
ATOM 2332 C C . ILE A 1 300 ? -14.406 26.938 4.375 1 98.19 300 ILE A C 1
ATOM 2334 O O . ILE A 1 300 ? -14.234 27.969 3.727 1 98.19 300 ILE A O 1
ATOM 2338 N N . ASP A 1 301 ? -15.594 26.516 4.734 1 98.25 301 ASP A N 1
ATOM 2339 C CA . ASP A 1 301 ? -16.797 27.328 4.578 1 98.25 301 ASP A CA 1
ATOM 2340 C C . ASP A 1 301 ? -17.016 28.234 5.789 1 98.25 301 ASP A C 1
ATOM 2342 O O . ASP A 1 301 ? -17.188 29.438 5.645 1 98.25 301 ASP A O 1
ATOM 2346 N N . ARG A 1 302 ? -16.938 27.656 6.914 1 98.69 302 ARG A N 1
ATOM 2347 C CA . ARG A 1 302 ? -17.125 28.406 8.148 1 98.69 302 ARG A CA 1
ATOM 2348 C C . ARG A 1 302 ? -16.547 27.656 9.344 1 98.69 302 ARG A C 1
ATOM 2350 O O . ARG A 1 302 ? -16.266 26.469 9.258 1 98.69 302 ARG A O 1
ATOM 2357 N N . ILE A 1 303 ? -16.375 28.406 10.398 1 98.81 303 ILE A N 1
ATOM 2358 C CA . ILE A 1 303 ? -15.945 27.859 11.688 1 98.81 303 ILE A CA 1
ATOM 2359 C C . ILE A 1 303 ? -16.938 28.266 12.773 1 98.81 303 ILE A C 1
ATOM 2361 O O . ILE A 1 303 ? -17.453 29.391 12.758 1 98.81 303 ILE A O 1
ATOM 2365 N N . GLU A 1 304 ? -17.172 27.312 13.641 1 98.88 304 GLU A N 1
ATOM 2366 C CA . GLU A 1 304 ? -18.062 27.562 14.773 1 98.88 304 GLU A CA 1
ATOM 2367 C C . GLU A 1 304 ? -17.359 27.266 16.094 1 98.88 304 GLU A C 1
ATOM 2369 O O . GLU A 1 304 ? -16.469 26.422 16.156 1 98.88 304 GLU A O 1
ATOM 2374 N N . VAL A 1 305 ? -17.828 28.031 17.125 1 98.81 305 VAL A N 1
ATOM 2375 C CA . VAL A 1 305 ? -17.266 27.859 18.453 1 98.81 305 VAL A CA 1
ATOM 2376 C C . VAL A 1 305 ? -18.391 27.609 19.453 1 98.81 305 VAL A C 1
ATOM 2378 O O . VAL A 1 305 ? -19.453 28.234 19.375 1 98.81 305 VAL A O 1
ATOM 2381 N N . GLN A 1 306 ? -18.141 26.656 20.266 1 98.62 306 GLN A N 1
ATOM 2382 C CA . GLN A 1 306 ? -19.031 26.375 21.391 1 98.62 306 GLN A CA 1
ATOM 2383 C C . GLN A 1 306 ? -18.359 26.672 22.719 1 98.62 306 GLN A C 1
ATOM 2385 O O . GLN A 1 306 ? -17.281 26.156 23 1 98.62 306 GLN A O 1
ATOM 2390 N N . ILE A 1 307 ? -18.922 27.531 23.5 1 98.25 307 ILE A N 1
ATOM 2391 C CA . ILE A 1 307 ? -18.453 27.828 24.859 1 98.25 307 ILE A CA 1
ATOM 2392 C C . ILE A 1 307 ? -19.312 27.047 25.859 1 98.25 307 ILE A C 1
ATOM 2394 O O . ILE A 1 307 ? -20.531 27.156 25.875 1 98.25 307 ILE A O 1
ATOM 2398 N N . ASP A 1 308 ? -18.609 26.203 26.625 1 97.81 308 ASP A N 1
ATOM 2399 C CA . ASP A 1 308 ? -19.297 25.297 27.547 1 97.81 308 ASP A CA 1
ATOM 2400 C C . ASP A 1 308 ? -20.328 24.453 26.797 1 97.81 308 ASP A C 1
ATOM 2402 O O . ASP A 1 308 ? -19.984 23.781 25.828 1 97.81 308 ASP A O 1
ATOM 2406 N N . GLN A 1 309 ? -21.578 24.422 27.219 1 96 309 GLN A N 1
ATOM 2407 C CA . GLN A 1 309 ? -22.625 23.656 26.547 1 96 309 GLN A CA 1
ATOM 2408 C C . GLN A 1 309 ? -23.625 24.578 25.859 1 96 309 GLN A C 1
ATOM 2410 O O . GLN A 1 309 ? -24.797 24.234 25.703 1 96 309 GLN A O 1
ATOM 2415 N N . GLY A 1 310 ? -23.156 25.75 25.484 1 96.44 310 GLY A N 1
ATOM 2416 C CA . GLY A 1 310 ? -24.016 26.688 24.797 1 96.44 310 GLY A CA 1
ATOM 2417 C C . GLY A 1 310 ? -24.188 26.359 23.312 1 96.44 310 GLY A C 1
ATOM 2418 O O . GLY A 1 310 ? -23.703 25.328 22.844 1 96.44 310 GLY A O 1
ATOM 2419 N N . PRO A 1 311 ? -24.922 27.188 22.672 1 97.25 311 PRO A N 1
ATOM 2420 C CA . PRO A 1 311 ? -25.094 26.969 21.219 1 97.25 311 PRO A CA 1
ATOM 2421 C C . PRO A 1 311 ? -23.812 27.266 20.422 1 97.25 311 PRO A C 1
ATOM 2423 O O . PRO A 1 311 ? -22.969 28.016 20.875 1 97.25 311 PRO A O 1
ATOM 2426 N N . TRP A 1 312 ? -23.672 26.688 19.328 1 98.25 312 TRP A N 1
ATOM 2427 C CA . TRP A 1 312 ? -22.594 27 18.406 1 98.25 312 TRP A CA 1
ATOM 2428 C C . TRP A 1 312 ? -22.719 28.422 17.875 1 98.25 312 TRP A C 1
ATOM 2430 O O . TRP A 1 312 ? -23.797 28.844 17.453 1 98.25 312 TRP A O 1
ATOM 2440 N N . ALA A 1 313 ? -21.672 29.156 17.953 1 98.06 313 ALA A N 1
ATOM 2441 C CA . ALA A 1 313 ? -21.625 30.547 17.469 1 98.06 313 ALA A CA 1
ATOM 2442 C C . ALA A 1 313 ? -20.75 30.656 16.219 1 98.06 313 ALA A C 1
ATOM 2444 O O . ALA A 1 313 ? -19.703 30 16.125 1 98.06 313 ALA A O 1
ATOM 2445 N N . SER A 1 314 ? -21.156 31.453 15.336 1 97.94 314 SER A N 1
ATOM 2446 C CA . SER A 1 314 ? -20.375 31.688 14.125 1 97.94 314 SER A CA 1
ATOM 2447 C C . SER A 1 314 ? -19.172 32.562 14.414 1 97.94 314 SER A C 1
ATOM 2449 O O . SER A 1 314 ? -19.281 33.531 15.188 1 97.94 314 SER A O 1
ATOM 2451 N N . THR A 1 315 ? -18.141 32.281 13.758 1 98.31 315 THR A N 1
ATOM 2452 C CA . THR A 1 315 ? -16.938 33.094 13.883 1 98.31 315 THR A CA 1
ATOM 2453 C C . THR A 1 315 ? -16.703 33.906 12.625 1 98.31 315 THR A C 1
ATOM 2455 O O . THR A 1 315 ? -17.453 33.781 11.648 1 98.31 315 THR A O 1
ATOM 2458 N N . THR A 1 316 ? -15.773 34.844 12.727 1 97.62 316 THR A N 1
ATOM 2459 C CA . THR A 1 316 ? -15.336 35.625 11.586 1 97.62 316 THR A CA 1
ATOM 2460 C C . THR A 1 316 ? -13.984 35.156 11.078 1 97.62 316 THR A C 1
ATOM 2462 O O . THR A 1 316 ? -13.023 35.062 11.844 1 97.62 316 THR A O 1
ATOM 2465 N N . ILE A 1 317 ? -13.922 34.812 9.828 1 97.62 317 ILE A N 1
ATOM 2466 C CA . ILE A 1 317 ? -12.664 34.438 9.203 1 97.62 317 ILE A CA 1
ATOM 2467 C C . ILE A 1 317 ? -11.891 35.688 8.789 1 97.62 317 ILE A C 1
ATOM 2469 O O . ILE A 1 317 ? -12.461 36.625 8.266 1 97.62 317 ILE A O 1
ATOM 2473 N N . ASP A 1 318 ? -10.641 35.75 9.117 1 95.81 318 ASP A N 1
ATOM 2474 C CA . ASP A 1 318 ? -9.766 36.812 8.633 1 95.81 318 ASP A CA 1
ATOM 2475 C C . ASP A 1 318 ? -9.359 36.562 7.18 1 95.81 318 ASP A C 1
ATOM 2477 O O . ASP A 1 318 ? -8.617 35.625 6.891 1 95.81 318 ASP A O 1
ATOM 2481 N N . HIS A 1 319 ? -9.734 37.406 6.262 1 94.75 319 HIS A N 1
ATOM 2482 C CA . HIS A 1 319 ? -9.484 37.219 4.836 1 94.75 319 HIS A CA 1
ATOM 2483 C C . HIS A 1 319 ? -8.336 38.094 4.355 1 94.75 319 HIS A C 1
ATOM 2485 O O . HIS A 1 319 ? -8.133 38.25 3.148 1 94.75 319 HIS A O 1
ATOM 2491 N N . SER A 1 320 ? -7.648 38.688 5.34 1 93.62 320 SER A N 1
ATOM 2492 C CA . SER A 1 320 ? -6.566 39.594 4.945 1 93.62 320 SER A CA 1
ATOM 2493 C C . SER A 1 320 ? -5.508 38.844 4.129 1 93.62 320 SER A C 1
ATOM 2495 O O . SER A 1 320 ? -4.914 39.438 3.217 1 93.62 320 SER A O 1
ATOM 2497 N N . GLU A 1 321 ? -5.219 37.625 4.48 1 93.81 321 GLU A N 1
ATOM 2498 C CA . GLU A 1 321 ? -4.328 36.75 3.742 1 93.81 321 GLU A CA 1
ATOM 2499 C C . GLU A 1 321 ? -4.98 35.406 3.494 1 93.81 321 GLU A C 1
ATOM 2501 O O . GLU A 1 321 ? -5.555 34.812 4.41 1 93.81 321 GLU A O 1
ATOM 2506 N N . GLU A 1 322 ? -4.848 35.031 2.242 1 95 322 GLU A N 1
ATOM 2507 C CA . GLU A 1 322 ? -5.469 33.75 1.914 1 95 322 GLU A CA 1
ATOM 2508 C C . GLU A 1 322 ? -4.645 32.969 0.88 1 95 322 GLU A C 1
ATOM 2510 O O . GLU A 1 322 ? -3.961 33.594 0.052 1 95 322 GLU A O 1
ATOM 2515 N N . ALA A 1 323 ? -4.648 31.703 0.997 1 96.75 323 ALA A N 1
ATOM 2516 C CA . ALA A 1 323 ? -4.109 30.75 0.032 1 96.75 323 ALA A CA 1
ATOM 2517 C C . ALA A 1 323 ? -4.836 29.422 0.117 1 96.75 323 ALA A C 1
ATOM 2519 O O . ALA A 1 323 ? -5.371 29.062 1.169 1 96.75 323 ALA A O 1
ATOM 2520 N N . GLU A 1 324 ? -4.887 28.719 -0.888 1 94.81 324 GLU A N 1
ATOM 2521 C CA . GLU A 1 324 ? -5.723 27.531 -1.04 1 94.81 324 GLU A CA 1
ATOM 2522 C C . GLU A 1 324 ? -5.434 26.516 0.056 1 94.81 324 GLU A C 1
ATOM 2524 O O . GLU A 1 324 ? -6.355 25.906 0.604 1 94.81 324 GLU A O 1
ATOM 2529 N N . HIS A 1 325 ? -4.207 26.297 0.403 1 96.88 325 HIS A N 1
ATOM 2530 C CA . HIS A 1 325 ? -3.842 25.234 1.323 1 96.88 325 HIS A CA 1
ATOM 2531 C C . HIS A 1 325 ? -3.357 25.781 2.656 1 96.88 325 HIS A C 1
ATOM 2533 O O . HIS A 1 325 ? -2.729 25.078 3.441 1 96.88 325 HIS A O 1
ATOM 2539 N N . ALA A 1 326 ? -3.598 27.078 2.879 1 98.44 326 ALA A N 1
ATOM 2540 C CA . ALA A 1 326 ? -3.191 27.719 4.125 1 98.44 326 ALA A CA 1
ATOM 2541 C C . ALA A 1 326 ? -4.328 27.719 5.141 1 98.44 326 ALA A C 1
ATOM 2543 O O . ALA A 1 326 ? -5.504 27.734 4.77 1 98.44 326 ALA A O 1
ATOM 2544 N N . TRP A 1 327 ? -4.008 27.703 6.348 1 98.62 327 TRP A N 1
ATOM 2545 C CA . TRP A 1 327 ? -5.031 27.781 7.387 1 98.62 327 TRP A CA 1
ATOM 2546 C C . TRP A 1 327 ? -5.777 29.109 7.328 1 98.62 327 TRP A C 1
ATOM 2548 O O . TRP A 1 327 ? -5.297 30.062 6.727 1 98.62 327 TRP A O 1
ATOM 2558 N N . LYS A 1 328 ? -6.961 29.125 7.832 1 98.19 328 LYS A N 1
ATOM 2559 C CA . LYS A 1 328 ? -7.777 30.312 8.047 1 98.19 328 LYS A CA 1
ATOM 2560 C C . LYS A 1 328 ? -7.785 30.719 9.523 1 98.19 328 LYS A C 1
ATOM 2562 O O . LYS A 1 328 ? -8.109 29.906 10.391 1 98.19 328 LYS A O 1
ATOM 2567 N N . ILE A 1 329 ? -7.41 31.953 9.711 1 98.06 329 ILE A N 1
ATOM 2568 C CA . ILE A 1 329 ? -7.492 32.469 11.07 1 98.06 329 ILE A CA 1
ATOM 2569 C C . ILE A 1 329 ? -8.906 32.969 11.344 1 98.06 329 ILE A C 1
ATOM 2571 O O . ILE A 1 329 ? -9.516 33.625 10.492 1 98.06 329 ILE A O 1
ATOM 2575 N N . TRP A 1 330 ? -9.422 32.562 12.484 1 97.88 330 TRP A N 1
ATOM 2576 C CA . TRP A 1 330 ? -10.781 32.969 12.828 1 97.88 330 TRP A CA 1
ATOM 2577 C C . TRP A 1 330 ? -10.82 33.625 14.219 1 97.88 330 TRP A C 1
ATOM 2579 O O . TRP A 1 330 ? -9.898 33.438 15.016 1 97.88 330 TRP A O 1
ATOM 2589 N N . SER A 1 331 ? -11.891 34.406 14.438 1 97.19 331 SER A N 1
ATOM 2590 C CA . SER A 1 331 ? -12.094 35.031 15.742 1 97.19 331 SER A CA 1
ATOM 2591 C C . SER A 1 331 ? -13.57 35.094 16.109 1 97.19 331 SER A C 1
ATOM 2593 O O . SER A 1 331 ? -14.43 35.062 15.234 1 97.19 331 SER A O 1
ATOM 2595 N N . LEU A 1 332 ? -13.789 35.094 17.359 1 97 332 LEU A N 1
ATOM 2596 C CA . LEU A 1 332 ? -15.117 35.281 17.938 1 97 332 LEU A CA 1
ATOM 2597 C C . LEU A 1 332 ? -15.07 36.281 19.094 1 97 332 LEU A C 1
ATOM 2599 O O . LEU A 1 332 ? -14.258 36.125 20 1 97 332 LEU A O 1
ATOM 2603 N N . THR A 1 333 ? -15.922 37.281 18.969 1 95.38 333 THR A N 1
ATOM 2604 C CA . THR A 1 333 ? -16.094 38.188 20.109 1 95.38 333 THR A CA 1
ATOM 2605 C C . THR A 1 333 ? -16.859 37.5 21.234 1 95.38 333 THR A C 1
ATOM 2607 O O . THR A 1 333 ? -17.938 36.938 21 1 95.38 333 THR A O 1
ATOM 2610 N N . TRP A 1 334 ? -16.25 37.5 22.359 1 94.44 334 TRP A N 1
ATOM 2611 C CA . TRP A 1 334 ? -16.859 36.906 23.547 1 94.44 334 TRP A CA 1
ATOM 2612 C C . TRP A 1 334 ? -17.281 38 24.516 1 94.44 334 TRP A C 1
ATOM 2614 O O . TRP A 1 334 ? -16.547 38.375 25.438 1 94.44 334 TRP A O 1
ATOM 2624 N N . ALA A 1 335 ? -18.5 38.375 24.359 1 85.5 335 ALA A N 1
ATOM 2625 C CA . ALA A 1 335 ? -18.984 39.531 25.109 1 85.5 335 ALA A CA 1
ATOM 2626 C C . ALA A 1 335 ? -19.375 39.156 26.531 1 85.5 335 ALA A C 1
ATOM 2628 O O . ALA A 1 335 ? -20.188 38.25 26.734 1 85.5 335 ALA A O 1
ATOM 2629 N N . ASN A 1 336 ? -18.844 39.781 27.5 1 85.25 336 ASN A N 1
ATOM 2630 C CA . ASN A 1 336 ? -19.172 39.75 28.922 1 85.25 336 ASN A CA 1
ATOM 2631 C C . ASN A 1 336 ? -19.219 38.312 29.469 1 85.25 336 ASN A C 1
ATOM 2633 O O . ASN A 1 336 ? -20.219 37.906 30.047 1 85.25 336 ASN A O 1
ATOM 2637 N N . PRO A 1 337 ? -18.094 37.594 29.234 1 93.19 337 PRO A N 1
ATOM 2638 C CA . PRO A 1 337 ? -18.125 36.219 29.781 1 93.19 337 PRO A CA 1
ATOM 2639 C C . PRO A 1 337 ? -18.266 36.219 31.312 1 93.19 337 PRO A C 1
ATOM 2641 O O . PRO A 1 337 ? -17.734 37.094 31.984 1 93.19 337 PRO A O 1
ATOM 2644 N N . SER A 1 338 ? -19 35.25 31.828 1 94 338 SER A N 1
ATOM 2645 C CA . SER A 1 338 ? -19.094 35.062 33.281 1 94 338 SER A CA 1
ATOM 2646 C C . SER A 1 338 ? -17.75 34.625 33.875 1 94 338 SER A C 1
ATOM 2648 O O . SER A 1 338 ? -16.953 33.969 33.188 1 94 338 SER A O 1
ATOM 2650 N N . ALA A 1 339 ? -17.578 35.062 35.125 1 95.38 339 ALA A N 1
ATOM 2651 C CA . ALA A 1 339 ? -16.391 34.594 35.812 1 95.38 339 ALA A CA 1
ATOM 2652 C C . ALA A 1 339 ? -16.422 33.094 36.031 1 95.38 339 ALA A C 1
ATOM 2654 O O . ALA A 1 339 ? -17.484 32.5 36.25 1 95.38 339 ALA A O 1
ATOM 2655 N N . GLY A 1 340 ? -15.211 32.469 35.969 1 97.25 340 GLY A N 1
ATOM 2656 C CA . GLY A 1 340 ? -15.102 31.031 36.219 1 97.25 340 GLY A CA 1
ATOM 2657 C C . GLY A 1 340 ? -14.391 30.281 35.094 1 97.25 340 GLY A C 1
ATOM 2658 O O . GLY A 1 340 ? -13.75 30.906 34.219 1 97.25 340 GLY A O 1
ATOM 2659 N N . GLU A 1 341 ? -14.5 28.969 35.25 1 98.25 341 GLU A N 1
ATOM 2660 C CA . GLU A 1 341 ? -13.883 28.109 34.25 1 98.25 341 GLU A CA 1
ATOM 2661 C C . GLU A 1 341 ? -14.836 27.828 33.094 1 98.25 341 GLU A C 1
ATOM 2663 O O . GLU A 1 341 ? -16.031 27.594 33.312 1 98.25 341 GLU A O 1
ATOM 2668 N N . HIS A 1 342 ? -14.336 27.938 31.922 1 98.56 342 HIS A N 1
ATOM 2669 C CA . HIS A 1 342 ? -15.102 27.688 30.703 1 98.56 342 HIS A CA 1
ATOM 2670 C C . HIS A 1 342 ? -14.352 26.734 29.781 1 98.56 342 HIS A C 1
ATOM 2672 O O . HIS A 1 342 ? -13.125 26.625 29.859 1 98.56 342 HIS A O 1
ATOM 2678 N N . THR A 1 343 ? -15.102 26.016 28.969 1 98.69 343 THR A N 1
ATOM 2679 C CA . THR A 1 343 ? -14.539 25.25 27.859 1 98.69 343 THR A CA 1
ATOM 2680 C C . THR A 1 343 ? -14.828 25.953 26.531 1 98.69 343 THR A C 1
ATOM 2682 O O . THR A 1 343 ? -15.898 26.531 26.359 1 98.69 343 THR A O 1
ATOM 2685 N N . VAL A 1 344 ? -13.859 25.953 25.656 1 98.75 344 VAL A N 1
ATOM 2686 C CA . VAL A 1 344 ? -13.977 26.5 24.312 1 98.75 344 VAL A CA 1
ATOM 2687 C C . VAL A 1 344 ? -13.703 25.391 23.281 1 98.75 344 VAL A C 1
ATOM 2689 O O . VAL A 1 344 ? -12.602 24.844 23.234 1 98.75 344 VAL A O 1
ATOM 2692 N N . THR A 1 345 ? -14.727 25.031 22.5 1 98.81 345 THR A N 1
ATOM 2693 C CA . THR A 1 345 ? -14.602 24.031 21.453 1 98.81 345 THR A CA 1
ATOM 2694 C C . THR A 1 345 ? -14.789 24.656 20.078 1 98.81 345 THR A C 1
ATOM 2696 O O . THR A 1 345 ? -15.672 25.5 19.891 1 98.81 345 THR A O 1
ATOM 2699 N N . SER A 1 346 ? -13.969 24.359 19.141 1 98.75 346 SER A N 1
ATOM 2700 C CA . SER A 1 346 ? -14.18 24.844 17.766 1 98.75 346 SER A CA 1
ATOM 2701 C C . SER A 1 346 ? -14.344 23.688 16.797 1 98.75 346 SER A C 1
ATOM 2703 O O . SER A 1 346 ? -13.812 22.594 17.016 1 98.75 346 SER A O 1
ATOM 2705 N N . ARG A 1 347 ? -15.086 23.906 15.719 1 98.81 347 ARG A N 1
ATOM 2706 C CA . ARG A 1 347 ? -15.211 22.969 14.609 1 98.81 347 ARG A CA 1
ATOM 2707 C C . ARG A 1 347 ? -15.25 23.703 13.273 1 98.81 347 ARG A C 1
ATOM 2709 O O . ARG A 1 347 ? -15.797 24.797 13.172 1 98.81 347 ARG A O 1
ATOM 2716 N N . ALA A 1 348 ? -14.664 23.109 12.336 1 98.88 348 ALA A N 1
ATOM 2717 C CA . ALA A 1 348 ? -14.68 23.625 10.969 1 98.88 348 ALA A CA 1
ATOM 2718 C C . ALA A 1 348 ? -15.711 22.906 10.109 1 98.88 348 ALA A C 1
ATOM 2720 O O . ALA A 1 348 ? -16 21.734 10.336 1 98.88 348 ALA A O 1
ATOM 2721 N N . VAL A 1 349 ? -16.281 23.578 9.25 1 98.75 349 VAL A N 1
ATOM 2722 C CA . VAL A 1 349 ? -17.141 23.047 8.195 1 98.75 349 VAL A CA 1
ATOM 2723 C C . VAL A 1 349 ? -16.516 23.359 6.828 1 98.75 349 VAL A C 1
ATOM 2725 O O . VAL A 1 349 ? -16.203 24.516 6.531 1 98.75 349 VAL A O 1
ATOM 2728 N N . SER A 1 350 ? -16.375 22.328 6.074 1 98.25 350 SER A N 1
ATOM 2729 C CA . SER A 1 350 ? -15.766 22.516 4.766 1 98.25 350 SER A CA 1
ATOM 2730 C C . SER A 1 350 ? -16.781 23.031 3.75 1 98.25 350 SER A C 1
ATOM 2732 O O . SER A 1 350 ? -17.984 22.953 3.979 1 98.25 350 SER A O 1
ATOM 2734 N N . THR A 1 351 ? -16.281 23.469 2.6 1 97.81 351 THR A N 1
ATOM 2735 C CA . THR A 1 351 ? -17.156 23.938 1.522 1 97.81 351 THR A CA 1
ATOM 2736 C C . THR A 1 351 ? -17.922 22.766 0.916 1 97.81 351 THR A C 1
ATOM 2738 O O . THR A 1 351 ? -18.953 22.969 0.272 1 97.81 351 THR A O 1
ATOM 2741 N N . ALA A 1 352 ? -17.5 21.594 1.105 1 94.44 352 ALA A N 1
ATOM 2742 C CA . ALA A 1 352 ? -18.188 20.406 0.625 1 94.44 352 ALA A CA 1
ATOM 2743 C C . ALA A 1 352 ? -19.219 19.922 1.635 1 94.44 352 ALA A C 1
ATOM 2745 O O . ALA A 1 352 ? -19.906 18.922 1.404 1 94.44 352 ALA A O 1
ATOM 2746 N N . GLY A 1 353 ? -19.25 20.516 2.779 1 96.44 353 GLY A N 1
ATOM 2747 C CA . GLY A 1 353 ? -20.281 20.219 3.758 1 96.44 353 GLY A CA 1
ATOM 2748 C C . GLY A 1 353 ? -19.812 19.281 4.859 1 96.44 353 GLY A C 1
ATOM 2749 O O . GLY A 1 353 ? -20.594 18.922 5.742 1 96.44 353 GLY A O 1
ATOM 2750 N N . GLN A 1 354 ? -18.625 18.891 4.832 1 95.88 354 GLN A N 1
ATOM 2751 C CA . GLN A 1 354 ? -18.078 18.062 5.898 1 95.88 354 GLN A CA 1
ATOM 2752 C C . GLN A 1 354 ? -17.922 18.859 7.191 1 95.88 354 GLN A C 1
ATOM 2754 O O . GLN A 1 354 ? -17.469 20 7.176 1 95.88 354 GLN A O 1
ATOM 2759 N N . ILE A 1 355 ? -18.312 18.266 8.266 1 98.38 355 ILE A N 1
ATOM 2760 C CA . ILE A 1 355 ? -18.141 18.875 9.578 1 98.38 355 ILE A CA 1
ATOM 2761 C C . ILE A 1 355 ? -17.047 18.156 10.359 1 98.38 355 ILE A C 1
ATOM 2763 O O . ILE A 1 355 ? -17.016 16.922 10.398 1 98.38 355 ILE A O 1
ATOM 2767 N N . GLN A 1 356 ? -16.156 18.906 10.891 1 98.81 356 GLN A N 1
ATOM 2768 C CA . GLN A 1 356 ? -15.156 18.312 11.773 1 98.81 356 GLN A CA 1
ATOM 2769 C C . GLN A 1 356 ? -15.82 17.422 12.828 1 98.81 356 GLN A C 1
ATOM 2771 O O . GLN A 1 356 ? -16.719 17.859 13.539 1 98.81 356 GLN A O 1
ATOM 2776 N N . PRO A 1 357 ? -15.344 16.203 12.961 1 98.5 357 PRO A N 1
ATOM 2777 C CA . PRO A 1 357 ? -16.062 15.266 13.828 1 98.5 357 PRO A CA 1
ATOM 2778 C C . PRO A 1 357 ? -15.891 15.578 15.312 1 98.5 357 PRO A C 1
ATOM 2780 O O . PRO A 1 357 ? -14.805 15.992 15.742 1 98.5 357 PRO A O 1
ATOM 2783 N N . ALA A 1 358 ? -17.016 15.328 16.031 1 98.31 358 ALA A N 1
ATOM 2784 C CA . ALA A 1 358 ? -16.938 15.367 17.5 1 98.31 358 ALA A CA 1
ATOM 2785 C C . ALA A 1 358 ? -16.094 14.211 18.031 1 98.31 358 ALA A C 1
ATOM 2787 O O . ALA A 1 358 ? -15.836 13.242 17.312 1 98.31 358 ALA A O 1
ATOM 2788 N N . MET A 1 359 ? -15.742 14.344 19.266 1 96.94 359 MET A N 1
ATOM 2789 C CA . MET A 1 359 ? -14.875 13.328 19.844 1 96.94 359 MET A CA 1
ATOM 2790 C C . MET A 1 359 ? -15.609 12 19.984 1 96.94 359 MET A C 1
ATOM 2792 O O . MET A 1 359 ? -14.992 10.93 19.938 1 96.94 359 MET A O 1
ATOM 2796 N N . ASN A 1 360 ? -16.922 12.031 20.109 1 97.12 360 ASN A N 1
ATOM 2797 C CA . ASN A 1 360 ? -17.688 10.805 20.281 1 97.12 360 ASN A CA 1
ATOM 2798 C C . ASN A 1 360 ? -18.141 10.234 18.938 1 97.12 360 ASN A C 1
ATOM 2800 O O . ASN A 1 360 ? -18.766 9.18 18.891 1 97.12 360 ASN A O 1
ATOM 2804 N N . ASP A 1 361 ? -17.875 10.984 17.859 1 96.75 361 ASP A N 1
ATOM 2805 C CA . ASP A 1 361 ? -18.125 10.43 16.531 1 96.75 361 ASP A CA 1
ATOM 2806 C C . ASP A 1 361 ? -17.344 9.133 16.344 1 96.75 361 ASP A C 1
ATOM 2808 O O . ASP A 1 361 ? -16.156 9.055 16.656 1 96.75 361 ASP A O 1
ATOM 2812 N N . PRO A 1 362 ? -17.953 8.133 15.773 1 93.75 362 PRO A N 1
ATOM 2813 C CA . PRO A 1 362 ? -17.266 6.848 15.57 1 93.75 362 PRO A CA 1
ATOM 2814 C C . PRO A 1 362 ? -15.992 6.984 14.75 1 93.75 362 PRO A C 1
ATOM 2816 O O . PRO A 1 362 ? -15.047 6.211 14.938 1 93.75 362 PRO A O 1
ATOM 2819 N N . LEU A 1 363 ? -15.93 7.969 13.914 1 92.81 363 LEU A N 1
ATOM 2820 C CA . LEU A 1 363 ? -14.734 8.203 13.117 1 92.81 363 LEU A CA 1
ATOM 2821 C C . LEU A 1 363 ? -13.531 8.492 14.016 1 92.81 363 LEU A C 1
ATOM 2823 O O . LEU A 1 363 ? -12.391 8.211 13.641 1 92.81 363 LEU A O 1
ATOM 2827 N N . ILE A 1 364 ? -13.82 9.078 15.133 1 96.19 364 ILE A N 1
ATOM 2828 C CA . ILE A 1 364 ? -12.773 9.43 16.078 1 96.19 364 ILE A CA 1
ATOM 2829 C C . ILE A 1 364 ? -12.734 8.398 17.219 1 96.19 364 ILE A C 1
ATOM 2831 O O . ILE A 1 364 ? -11.672 7.852 17.531 1 96.19 364 ILE A O 1
ATOM 2835 N N . ALA A 1 365 ? -13.875 8.023 17.766 1 95.62 365 ALA A N 1
ATOM 2836 C CA . ALA A 1 365 ? -13.992 7.207 18.969 1 95.62 365 ALA A CA 1
ATOM 2837 C C . ALA A 1 365 ? -13.555 5.766 18.703 1 95.62 365 ALA A C 1
ATOM 2839 O O . ALA A 1 365 ? -13.109 5.07 19.609 1 95.62 365 ALA A O 1
ATOM 2840 N N . LYS A 1 366 ? -13.641 5.332 17.484 1 93.31 366 LYS A N 1
ATOM 2841 C CA . LYS A 1 366 ? -13.336 3.939 17.172 1 93.31 366 LYS A CA 1
ATOM 2842 C C . LYS A 1 366 ? -11.977 3.812 16.484 1 93.31 366 LYS A C 1
ATOM 2844 O O . LYS A 1 366 ? -11.68 2.795 15.859 1 93.31 366 LYS A O 1
ATOM 2849 N N . LYS A 1 367 ? -11.266 4.812 16.531 1 93.88 367 LYS A N 1
ATOM 2850 C CA . LYS A 1 367 ? -9.891 4.777 16.047 1 93.88 367 LYS A CA 1
ATOM 2851 C C . LYS A 1 367 ? -8.953 4.223 17.109 1 93.88 367 LYS A C 1
ATOM 2853 O O . LYS A 1 367 ? -9.086 4.543 18.297 1 93.88 367 LYS A O 1
ATOM 2858 N N . HIS A 1 368 ? -7.926 3.465 16.703 1 92.31 368 HIS A N 1
ATOM 2859 C CA . HIS A 1 368 ? -7.051 2.781 17.641 1 92.31 368 HIS A CA 1
ATOM 2860 C C . HIS A 1 368 ? -5.609 3.258 17.5 1 92.31 368 HIS A C 1
ATOM 2862 O O . HIS A 1 368 ? -4.695 2.678 18.094 1 92.31 368 HIS A O 1
ATOM 2868 N N . THR A 1 369 ? -5.375 4.215 16.672 1 93.44 369 THR A N 1
ATOM 2869 C CA . THR A 1 369 ? -4.09 4.895 16.547 1 93.44 369 THR A CA 1
ATOM 2870 C C . THR A 1 369 ? -4.25 6.398 16.719 1 93.44 369 THR A C 1
ATOM 2872 O O . THR A 1 369 ? -5.359 6.93 16.594 1 93.44 369 THR A O 1
ATOM 2875 N N . TYR A 1 370 ? -3.182 7.07 17 1 93.69 370 TYR A N 1
ATOM 2876 C CA . TYR A 1 370 ? -3.301 8.492 17.297 1 93.69 370 TYR A CA 1
ATOM 2877 C C . TYR A 1 370 ? -3.113 9.336 16.047 1 93.69 370 TYR A C 1
ATOM 2879 O O . TYR A 1 370 ? -3.264 10.562 16.094 1 93.69 370 TYR A O 1
ATOM 2887 N N . TRP A 1 371 ? -2.773 8.695 14.914 1 95.69 371 TRP A N 1
ATOM 2888 C CA . TRP A 1 371 ? -2.596 9.445 13.68 1 95.69 371 TRP A CA 1
ATOM 2889 C C . TRP A 1 371 ? -3.898 10.109 13.258 1 95.69 371 TRP A C 1
ATOM 2891 O O . TRP A 1 371 ? -4.984 9.664 13.633 1 95.69 371 TRP A O 1
ATOM 2901 N N . GLU A 1 372 ? -3.758 11.219 12.469 1 96.62 372 GLU A N 1
ATOM 2902 C CA . GLU A 1 372 ? -4.91 11.883 11.875 1 96.62 372 GLU A CA 1
ATOM 2903 C C . GLU A 1 372 ? -5.93 12.281 12.938 1 96.62 372 GLU A C 1
ATOM 2905 O O . GLU A 1 372 ? -7.125 12.031 12.781 1 96.62 372 GLU A O 1
ATOM 2910 N N . SER A 1 373 ? -5.441 12.836 14.039 1 97.31 373 SER A N 1
ATOM 2911 C CA . SER A 1 373 ? -6.309 13.297 15.117 1 97.31 373 SER A CA 1
ATOM 2912 C C . SER A 1 373 ? -7.004 14.602 14.742 1 97.31 373 SER A C 1
ATOM 2914 O O . SER A 1 373 ? -6.57 15.68 15.148 1 97.31 373 SER A O 1
ATOM 2916 N N . ASN A 1 374 ? -8.172 14.461 14.102 1 98.06 374 ASN A N 1
ATOM 2917 C CA . ASN A 1 374 ? -8.867 15.641 13.602 1 98.06 374 ASN A CA 1
ATOM 2918 C C . ASN A 1 374 ? -10.203 15.844 14.312 1 98.06 374 ASN A C 1
ATOM 2920 O O . ASN A 1 374 ? -11.102 16.5 13.781 1 98.06 374 ASN A O 1
ATOM 2924 N N . GLY A 1 375 ? -10.383 15.227 15.492 1 98.38 375 GLY A N 1
ATOM 2925 C CA . GLY A 1 375 ? -11.547 15.531 16.297 1 98.38 375 GLY A CA 1
ATOM 2926 C C . GLY A 1 375 ? -11.609 16.969 16.75 1 98.38 375 GLY A C 1
ATOM 2927 O O . GLY A 1 375 ? -10.586 17.672 16.766 1 98.38 375 GLY A O 1
ATOM 2928 N N . GLN A 1 376 ? -12.828 17.375 17.125 1 98.75 376 GLN A N 1
ATOM 2929 C CA . GLN A 1 376 ? -13.023 18.719 17.641 1 98.75 376 GLN A CA 1
ATOM 2930 C C . GLN A 1 376 ? -12.109 19 18.828 1 98.75 376 GLN A C 1
ATOM 2932 O O . GLN A 1 376 ? -12.008 18.172 19.734 1 98.75 376 GLN A O 1
ATOM 2937 N N . VAL A 1 377 ? -11.477 20.156 18.828 1 98.5 377 VAL A N 1
ATOM 2938 C CA . VAL A 1 377 ? -10.508 20.5 19.859 1 98.5 377 VAL A CA 1
ATOM 2939 C C . VAL A 1 377 ? -11.18 21.391 20.922 1 98.5 377 VAL A C 1
ATOM 2941 O O . VAL A 1 377 ? -11.789 22.406 20.594 1 98.5 377 VAL A O 1
ATOM 2944 N N . THR A 1 378 ? -11.07 20.969 22.156 1 98.5 378 THR A N 1
ATOM 2945 C CA . THR A 1 378 ? -11.602 21.703 23.297 1 98.5 378 THR A CA 1
ATOM 2946 C C . THR A 1 378 ? -10.477 22.172 24.219 1 98.5 378 THR A C 1
ATOM 2948 O O . THR A 1 378 ? -9.578 21.391 24.547 1 98.5 378 THR A O 1
ATOM 2951 N N . ARG A 1 379 ? -10.562 23.438 24.594 1 98.5 379 ARG A N 1
ATOM 2952 C CA . ARG A 1 379 ? -9.617 24.031 25.547 1 98.5 379 ARG A CA 1
ATOM 2953 C C . ARG A 1 379 ? -10.344 24.578 26.766 1 98.5 379 ARG A C 1
ATOM 2955 O O . ARG A 1 379 ? -11.547 24.828 26.719 1 98.5 379 ARG A O 1
ATOM 2962 N N . ARG A 1 380 ? -9.602 24.703 27.828 1 98.69 380 ARG A N 1
ATOM 2963 C CA . ARG A 1 380 ? -10.156 25.219 29.078 1 98.69 380 ARG A CA 1
ATOM 2964 C C . ARG A 1 380 ? -9.508 26.547 29.453 1 98.69 380 ARG A C 1
ATOM 2966 O O . ARG A 1 380 ? -8.289 26.719 29.312 1 98.69 380 ARG A O 1
ATOM 2973 N N . VAL A 1 381 ? -10.367 27.484 29.922 1 98.44 381 VAL A N 1
ATOM 2974 C CA . VAL A 1 381 ? -9.875 28.797 30.281 1 98.44 381 VAL A CA 1
ATOM 2975 C C . VAL A 1 381 ? -10.609 29.312 31.531 1 98.44 381 VAL A C 1
ATOM 2977 O O . VAL A 1 381 ? -11.766 28.953 31.75 1 98.44 381 VAL A O 1
ATOM 2980 N N . ARG A 1 382 ? -9.938 30.078 32.281 1 97.81 382 ARG A N 1
ATOM 2981 C CA . ARG A 1 382 ? -10.562 30.75 33.438 1 97.81 382 ARG A CA 1
ATOM 2982 C C . ARG A 1 382 ? -10.656 32.25 33.219 1 97.81 382 ARG A C 1
ATOM 2984 O O . ARG A 1 382 ? -9.648 32.906 32.938 1 97.81 382 ARG A O 1
ATOM 2991 N N . ILE A 1 383 ? -11.883 32.719 33.312 1 95.88 383 ILE A N 1
ATOM 2992 C CA . ILE A 1 383 ? -12.141 34.156 33.188 1 95.88 383 ILE A CA 1
ATOM 2993 C C . ILE A 1 383 ? -12.109 34.812 34.562 1 95.88 383 ILE A C 1
ATOM 2995 O O . ILE A 1 383 ? -12.609 34.25 35.531 1 95.88 383 ILE A O 1
ATOM 2999 N N . MET B 1 1 ? -79.25 -27.562 -26.781 1 19.75 1 MET B N 1
ATOM 3000 C CA . MET B 1 1 ? -78.688 -28.734 -27.391 1 19.75 1 MET B CA 1
ATOM 3001 C C . MET B 1 1 ? -77.125 -28.609 -27.406 1 19.75 1 MET B C 1
ATOM 3003 O O . MET B 1 1 ? -76.438 -29.547 -27 1 19.75 1 MET B O 1
ATOM 3007 N N . LEU B 1 2 ? -76.625 -27.875 -28.359 1 21.55 2 LEU B N 1
ATOM 3008 C CA . LEU B 1 2 ? -75.562 -28.375 -29.188 1 21.55 2 LEU B CA 1
ATOM 3009 C C . LEU B 1 2 ? -74.188 -28.219 -28.484 1 21.55 2 LEU B C 1
ATOM 3011 O O . LEU B 1 2 ? -73.688 -27.094 -28.328 1 21.55 2 LEU B O 1
ATOM 3015 N N . ASP B 1 3 ? -74 -28.984 -27.391 1 23.81 3 ASP B N 1
ATOM 3016 C CA . ASP B 1 3 ? -73.062 -29.297 -26.344 1 23.81 3 ASP B CA 1
ATOM 3017 C C . ASP B 1 3 ? -71.75 -29.844 -26.953 1 23.81 3 ASP B C 1
ATOM 3019 O O . ASP B 1 3 ? -71.688 -31.016 -27.297 1 23.81 3 ASP B O 1
ATOM 3023 N N . LEU B 1 4 ? -71.375 -29.047 -28.047 1 24.25 4 LEU B N 1
ATOM 3024 C CA . LEU B 1 4 ? -70.188 -29.453 -28.828 1 24.25 4 LEU B CA 1
ATOM 3025 C C . LEU B 1 4 ? -69.062 -29.844 -27.922 1 24.25 4 LEU B C 1
ATOM 3027 O O . LEU B 1 4 ? -68.75 -29.141 -26.953 1 24.25 4 LEU B O 1
ATOM 3031 N N . GLN B 1 5 ? -68.812 -31.188 -27.844 1 20.62 5 GLN B N 1
ATOM 3032 C CA . GLN B 1 5 ? -67.875 -32.188 -27.328 1 20.62 5 GLN B CA 1
ATOM 3033 C C . GLN B 1 5 ? -66.438 -31.875 -27.656 1 20.62 5 GLN B C 1
ATOM 3035 O O . GLN B 1 5 ? -66 -31.938 -28.812 1 20.62 5 GLN B O 1
ATOM 3040 N N . ARG B 1 6 ? -65.938 -30.688 -27.219 1 22.44 6 ARG B N 1
ATOM 3041 C CA . ARG B 1 6 ? -64.625 -30.141 -27.359 1 22.44 6 ARG B CA 1
ATOM 3042 C C . ARG B 1 6 ? -63.531 -31.172 -26.969 1 22.44 6 ARG B C 1
ATOM 3044 O O . ARG B 1 6 ? -63.156 -31.266 -25.797 1 22.44 6 ARG B O 1
ATOM 3051 N N . ARG B 1 7 ? -63.719 -32.531 -27.375 1 22.14 7 ARG B N 1
ATOM 3052 C CA . ARG B 1 7 ? -62.906 -33.656 -26.953 1 22.14 7 ARG B CA 1
ATOM 3053 C C . ARG B 1 7 ? -61.438 -33.469 -27.344 1 22.14 7 ARG B C 1
ATOM 3055 O O . ARG B 1 7 ? -60.625 -34.344 -27.094 1 22.14 7 ARG B O 1
ATOM 3062 N N . GLU B 1 8 ? -61.125 -32.438 -28.266 1 21.3 8 GLU B N 1
ATOM 3063 C CA . GLU B 1 8 ? -60.031 -32.906 -29.062 1 21.3 8 GLU B CA 1
ATOM 3064 C C . GLU B 1 8 ? -58.906 -33.5 -28.188 1 21.3 8 GLU B C 1
ATOM 3066 O O . GLU B 1 8 ? -58.875 -33.219 -26.984 1 21.3 8 GLU B O 1
ATOM 3071 N N . PHE B 1 9 ? -57.875 -34.062 -28.906 1 22.2 9 PHE B N 1
ATOM 3072 C CA . PHE B 1 9 ? -56.719 -34.906 -29.141 1 22.2 9 PHE B CA 1
ATOM 3073 C C . PHE B 1 9 ? -55.531 -34.469 -28.312 1 22.2 9 PHE B C 1
ATOM 3075 O O . PHE B 1 9 ? -55.031 -33.344 -28.453 1 22.2 9 PHE B O 1
ATOM 3082 N N . ILE B 1 10 ? -55.375 -35 -27.141 1 25.41 10 ILE B N 1
ATOM 3083 C CA . ILE B 1 10 ? -54.281 -35 -26.188 1 25.41 10 ILE B CA 1
ATOM 3084 C C . ILE B 1 10 ? -53.031 -35.531 -26.859 1 25.41 10 ILE B C 1
ATOM 3086 O O . ILE B 1 10 ? -52.844 -36.719 -27.062 1 25.41 10 ILE B O 1
ATOM 3090 N N . VAL B 1 11 ? -52.812 -35.25 -28.188 1 22.66 11 VAL B N 1
ATOM 3091 C CA . VAL B 1 11 ? -51.594 -35.906 -28.672 1 22.66 11 VAL B CA 1
ATOM 3092 C C . VAL B 1 11 ? -50.438 -35.594 -27.719 1 22.66 11 VAL B C 1
ATOM 3094 O O . VAL B 1 11 ? -50.062 -34.438 -27.531 1 22.66 11 VAL B O 1
ATOM 3097 N N . LYS B 1 12 ? -50.438 -36.281 -26.656 1 29.27 12 LYS B N 1
ATOM 3098 C CA . LYS B 1 12 ? -49.344 -36.438 -25.719 1 29.27 12 LYS B CA 1
ATOM 3099 C C . LYS B 1 12 ? -48.031 -36.719 -26.484 1 29.27 12 LYS B C 1
ATOM 3101 O O . LYS B 1 12 ? -47.812 -37.844 -26.969 1 29.27 12 LYS B O 1
ATOM 3106 N N . GLY B 1 13 ? -47.656 -35.844 -27.547 1 23.19 13 GLY B N 1
ATOM 3107 C CA . GLY B 1 13 ? -46.344 -36.062 -28.203 1 23.19 13 GLY B CA 1
ATOM 3108 C C . GLY B 1 13 ? -45.219 -36.281 -27.219 1 23.19 13 GLY B C 1
ATOM 3109 O O . GLY B 1 13 ? -44.969 -35.469 -26.344 1 23.19 13 GLY B O 1
ATOM 3110 N N . SER B 1 14 ? -45.156 -37.5 -26.719 1 25.55 14 SER B N 1
ATOM 3111 C CA . SER B 1 14 ? -44 -37.969 -25.953 1 25.55 14 SER B CA 1
ATOM 3112 C C . SER B 1 14 ? -42.688 -37.594 -26.625 1 25.55 14 SER B C 1
ATOM 3114 O O . SER B 1 14 ? -42.406 -38.031 -27.734 1 25.55 14 SER B O 1
ATOM 3116 N N . VAL B 1 15 ? -42.375 -36.281 -26.672 1 28.02 15 VAL B N 1
ATOM 3117 C CA . VAL B 1 15 ? -41.031 -35.938 -27.156 1 28.02 15 VAL B CA 1
ATOM 3118 C C . VAL B 1 15 ? -40 -36.812 -26.469 1 28.02 15 VAL B C 1
ATOM 3120 O O . VAL B 1 15 ? -39.906 -36.844 -25.234 1 28.02 15 VAL B O 1
ATOM 3123 N N . ALA B 1 16 ? -39.75 -38.031 -27.031 1 28.83 16 ALA B N 1
ATOM 3124 C CA . ALA B 1 16 ? -38.594 -38.844 -26.719 1 28.83 16 ALA B CA 1
ATOM 3125 C C . ALA B 1 16 ? -37.375 -37.969 -26.422 1 28.83 16 ALA B C 1
ATOM 3127 O O . ALA B 1 16 ? -36.938 -37.188 -27.281 1 28.83 16 ALA B O 1
ATOM 3128 N N . LEU B 1 17 ? -37.312 -37.5 -25.188 1 27.73 17 LEU B N 1
ATOM 3129 C CA . LEU B 1 17 ? -36.062 -36.938 -24.688 1 27.73 17 LEU B CA 1
ATOM 3130 C C . LEU B 1 17 ? -34.875 -37.812 -25.062 1 27.73 17 LEU B C 1
ATOM 3132 O O . LEU B 1 17 ? -34.75 -38.938 -24.578 1 27.73 17 LEU B O 1
ATOM 3136 N N . ALA B 1 18 ? -34.594 -38 -26.391 1 30.19 18 ALA B N 1
ATOM 3137 C CA . ALA B 1 18 ? -33.312 -38.625 -26.734 1 30.19 18 ALA B CA 1
ATOM 3138 C C . ALA B 1 18 ? -32.219 -38.188 -25.812 1 30.19 18 ALA B C 1
ATOM 3140 O O . ALA B 1 18 ? -32.094 -36.969 -25.516 1 30.19 18 ALA B O 1
ATOM 3141 N N . GLY B 1 19 ? -31.828 -39 -24.938 1 27.23 19 GLY B N 1
ATOM 3142 C CA . GLY B 1 19 ? -30.656 -38.938 -24.078 1 27.23 19 GLY B CA 1
ATOM 3143 C C . GLY B 1 19 ? -29.422 -38.406 -24.766 1 27.23 19 GLY B C 1
ATOM 3144 O O . GLY B 1 19 ? -28.953 -39 -25.75 1 27.23 19 GLY B O 1
ATOM 3145 N N . ILE B 1 20 ? -29.312 -37.125 -25.031 1 29.56 20 ILE B N 1
ATOM 3146 C CA . ILE B 1 20 ? -28.031 -36.594 -25.484 1 29.56 20 ILE B CA 1
ATOM 3147 C C . ILE B 1 20 ? -26.891 -37.219 -24.688 1 29.56 20 ILE B C 1
ATOM 3149 O O . ILE B 1 20 ? -26.75 -36.969 -23.484 1 29.56 20 ILE B O 1
ATOM 3153 N N . ALA B 1 21 ? -26.656 -38.5 -24.922 1 31.78 21 ALA B N 1
ATOM 3154 C CA . ALA B 1 21 ? -25.359 -39.062 -24.5 1 31.78 21 ALA B CA 1
ATOM 3155 C C . ALA B 1 21 ? -24.25 -38.062 -24.797 1 31.78 21 ALA B C 1
ATOM 3157 O O . ALA B 1 21 ? -23.922 -37.781 -25.969 1 31.78 21 ALA B O 1
ATOM 3158 N N . GLY B 1 22 ? -24.25 -36.969 -24.094 1 31.88 22 GLY B N 1
ATOM 3159 C CA . GLY B 1 22 ? -23.062 -36.156 -24.172 1 31.88 22 GLY B CA 1
ATOM 3160 C C . GLY B 1 22 ? -21.781 -36.938 -24.281 1 31.88 22 GLY B C 1
ATOM 3161 O O . GLY B 1 22 ? -21.484 -37.75 -23.391 1 31.88 22 GLY B O 1
ATOM 3162 N N . LEU B 1 23 ? -21.438 -37.406 -25.422 1 31.14 23 LEU B N 1
ATOM 3163 C CA . LEU B 1 23 ? -20.078 -37.844 -25.703 1 31.14 23 LEU B CA 1
ATOM 3164 C C . LEU B 1 23 ? -19.047 -37 -24.953 1 31.14 23 LEU B C 1
ATOM 3166 O O . LEU B 1 23 ? -18.828 -35.844 -25.297 1 31.14 23 LEU B O 1
ATOM 3170 N N . HIS B 1 24 ? -19.016 -37.156 -23.672 1 33.75 24 HIS B N 1
ATOM 3171 C CA . HIS B 1 24 ? -17.797 -36.719 -23.016 1 33.75 24 HIS B CA 1
ATOM 3172 C C . HIS B 1 24 ? -16.562 -37.281 -23.719 1 33.75 24 HIS B C 1
ATOM 3174 O O . HIS B 1 24 ? -16.188 -38.438 -23.5 1 33.75 24 HIS B O 1
ATOM 3180 N N . ALA B 1 25 ? -16.453 -37.062 -25 1 33.94 25 ALA B N 1
ATOM 3181 C CA . ALA B 1 25 ? -15.156 -37.344 -25.594 1 33.94 25 ALA B CA 1
ATOM 3182 C C . ALA B 1 25 ? -14.023 -37.031 -24.625 1 33.94 25 ALA B C 1
ATOM 3184 O O . ALA B 1 25 ? -13.898 -35.875 -24.172 1 33.94 25 ALA B O 1
ATOM 3185 N N . SER B 1 26 ? -13.633 -37.969 -23.922 1 35 26 SER B N 1
ATOM 3186 C CA . SER B 1 26 ? -12.344 -37.875 -23.25 1 35 26 SER B CA 1
ATOM 3187 C C . SER B 1 26 ? -11.289 -37.219 -24.156 1 35 26 SER B C 1
ATOM 3189 O O . SER B 1 26 ? -10.828 -37.875 -25.109 1 35 26 SER B O 1
ATOM 3191 N N . LEU B 1 27 ? -11.523 -36.062 -24.672 1 36.69 27 LEU B N 1
ATOM 3192 C CA . LEU B 1 27 ? -10.398 -35.438 -25.375 1 36.69 27 LEU B CA 1
ATOM 3193 C C . LEU B 1 27 ? -9.086 -35.812 -24.688 1 36.69 27 LEU B C 1
ATOM 3195 O O . LEU B 1 27 ? -8.898 -35.562 -23.5 1 36.69 27 LEU B O 1
ATOM 3199 N N . ALA B 1 28 ? -8.523 -36.875 -25.078 1 39.12 28 ALA B N 1
ATOM 3200 C CA . ALA B 1 28 ? -7.133 -37.219 -24.781 1 39.12 28 ALA B CA 1
ATOM 3201 C C . ALA B 1 28 ? -6.262 -35.969 -24.719 1 39.12 28 ALA B C 1
ATOM 3203 O O . ALA B 1 28 ? -6.066 -35.281 -25.719 1 39.12 28 ALA B O 1
ATOM 3204 N N . TYR B 1 29 ? -6.188 -35.219 -23.609 1 48.03 29 TYR B N 1
ATOM 3205 C CA . TYR B 1 29 ? -5.367 -34.031 -23.328 1 48.03 29 TYR B CA 1
ATOM 3206 C C . TYR B 1 29 ? -3.889 -34.344 -23.516 1 48.03 29 TYR B C 1
ATOM 3208 O O . TYR B 1 29 ? -3.387 -35.344 -22.984 1 48.03 29 TYR B O 1
ATOM 3216 N N . ALA B 1 30 ? -3.34 -33.969 -24.594 1 47.94 30 ALA B N 1
ATOM 3217 C CA . ALA B 1 30 ? -1.962 -34.125 -25.047 1 47.94 30 ALA B CA 1
ATOM 3218 C C . ALA B 1 30 ? -0.973 -33.656 -23.984 1 47.94 30 ALA B C 1
ATOM 3220 O O . ALA B 1 30 ? -1.007 -32.5 -23.594 1 47.94 30 ALA B O 1
ATOM 3221 N N . PHE B 1 31 ? -0.628 -34.469 -23.109 1 69.25 31 PHE B N 1
ATOM 3222 C CA . PHE B 1 31 ? 0.566 -34.281 -22.297 1 69.25 31 PHE B CA 1
ATOM 3223 C C . PHE B 1 31 ? 1.732 -35.094 -22.859 1 69.25 31 PHE B C 1
ATOM 3225 O O . PHE B 1 31 ? 1.538 -36.188 -23.406 1 69.25 31 PHE B O 1
ATOM 3232 N N . PRO B 1 32 ? 2.809 -34.438 -23 1 69.88 32 PRO B N 1
ATOM 3233 C CA . PRO B 1 32 ? 3.928 -35.125 -23.672 1 69.88 32 PRO B CA 1
ATOM 3234 C C . PRO B 1 32 ? 4.277 -36.469 -23.031 1 69.88 32 PRO B C 1
ATOM 3236 O O . PRO B 1 32 ? 5.453 -36.844 -22.953 1 69.88 32 PRO B O 1
ATOM 3239 N N . THR B 1 33 ? 3.264 -37.188 -22.469 1 67 33 THR B N 1
ATOM 3240 C CA . THR B 1 33 ? 3.58 -38.5 -21.938 1 67 33 THR B CA 1
ATOM 3241 C C . THR B 1 33 ? 3.191 -39.594 -22.922 1 67 33 THR B C 1
ATOM 3243 O O . THR B 1 33 ? 2.248 -39.438 -23.703 1 67 33 THR B O 1
ATOM 3246 N N . SER B 1 34 ? 4.117 -40.5 -23.172 1 66.31 34 SER B N 1
ATOM 3247 C CA . SER B 1 34 ? 3.883 -41.625 -24.062 1 66.31 34 SER B CA 1
ATOM 3248 C C . SER B 1 34 ? 3.508 -42.875 -23.266 1 66.31 34 SER B C 1
ATOM 3250 O O . SER B 1 34 ? 3.943 -43.031 -22.125 1 66.31 34 SER B O 1
ATOM 3252 N N . SER B 1 35 ? 2.613 -43.594 -23.844 1 73.69 35 SER B N 1
ATOM 3253 C CA . SER B 1 35 ? 2.256 -44.875 -23.234 1 73.69 35 SER B CA 1
ATOM 3254 C C . SER B 1 35 ? 3.494 -45.719 -22.953 1 73.69 35 SER B C 1
ATOM 3256 O O . SER B 1 35 ? 4.406 -45.781 -23.781 1 73.69 35 SER B O 1
ATOM 3258 N N . GLY B 1 36 ? 3.611 -46.25 -21.781 1 80.38 36 GLY B N 1
ATOM 3259 C CA . GLY B 1 36 ? 4.68 -47.188 -21.422 1 80.38 36 GLY B CA 1
ATOM 3260 C C . GLY B 1 36 ? 5.855 -46.5 -20.75 1 80.38 36 GLY B C 1
ATOM 3261 O O . GLY B 1 36 ? 6.82 -47.156 -20.359 1 80.38 36 GLY B O 1
ATOM 3262 N N . GLU B 1 37 ? 5.773 -45.281 -20.594 1 87.56 37 GLU B N 1
ATOM 3263 C CA . GLU B 1 37 ? 6.867 -44.562 -19.922 1 87.56 37 GLU B CA 1
ATOM 3264 C C . GLU B 1 37 ? 6.801 -44.75 -18.406 1 87.56 37 GLU B C 1
ATOM 3266 O O . GLU B 1 37 ? 5.715 -44.75 -17.828 1 87.56 37 GLU B O 1
ATOM 3271 N N . GLU B 1 38 ? 7.996 -45 -17.859 1 93.31 38 GLU B N 1
ATOM 3272 C CA . GLU B 1 38 ? 8.133 -45.094 -16.422 1 93.31 38 GLU B CA 1
ATOM 3273 C C . GLU B 1 38 ? 8.719 -43.812 -15.852 1 93.31 38 GLU B C 1
ATOM 3275 O O . GLU B 1 38 ? 9.641 -43.219 -16.438 1 93.31 38 GLU B O 1
ATOM 3280 N N . VAL B 1 39 ? 8.188 -43.344 -14.773 1 95.81 39 VAL B N 1
ATOM 3281 C CA . VAL B 1 39 ? 8.711 -42.156 -14.109 1 95.81 39 VAL B CA 1
ATOM 3282 C C . VAL B 1 39 ? 9.883 -42.562 -13.211 1 95.81 39 VAL B C 1
ATOM 3284 O O . VAL B 1 39 ? 9.781 -43.5 -12.422 1 95.81 39 VAL B O 1
ATOM 3287 N N . ILE B 1 40 ? 10.984 -41.875 -13.383 1 95.94 40 ILE B N 1
ATOM 3288 C CA . ILE B 1 40 ? 12.109 -42 -12.461 1 95.94 40 ILE B CA 1
ATOM 3289 C C . ILE B 1 40 ? 11.953 -41 -11.312 1 95.94 40 ILE B C 1
ATOM 3291 O O . ILE B 1 40 ? 11.945 -39.781 -11.523 1 95.94 40 ILE B O 1
ATOM 3295 N N . PRO B 1 41 ? 11.852 -41.531 -10.133 1 97 41 PRO B N 1
ATOM 3296 C CA . PRO B 1 41 ? 11.617 -40.625 -9.008 1 97 41 PRO B CA 1
ATOM 3297 C C . PRO B 1 41 ? 12.773 -39.656 -8.773 1 97 41 PRO B C 1
ATOM 3299 O O . PRO B 1 41 ? 13.938 -40.031 -8.914 1 97 41 PRO B O 1
ATOM 3302 N N . TRP B 1 42 ? 12.43 -38.438 -8.477 1 98.19 42 TRP B N 1
ATOM 3303 C CA . TRP B 1 42 ? 13.445 -37.5 -8.023 1 98.19 42 TRP B CA 1
ATOM 3304 C C . TRP B 1 42 ? 14.086 -37.969 -6.723 1 98.19 42 TRP B C 1
ATOM 3306 O O . TRP B 1 42 ? 13.414 -38.562 -5.875 1 98.19 42 TRP B O 1
ATOM 3316 N N . LEU B 1 43 ? 15.32 -37.594 -6.473 1 98.06 43 LEU B N 1
ATOM 3317 C CA . LEU B 1 43 ? 16.016 -37.938 -5.23 1 98.06 43 LEU B CA 1
ATOM 3318 C C . LEU B 1 43 ? 15.625 -36.938 -4.125 1 98.06 43 LEU B C 1
ATOM 3320 O O . LEU B 1 43 ? 15.648 -37.312 -2.943 1 98.06 43 LEU B O 1
ATOM 3324 N N . ASP B 1 44 ? 15.344 -35.719 -4.484 1 97.56 44 ASP B N 1
ATOM 3325 C CA . ASP B 1 44 ? 15.055 -34.656 -3.529 1 97.56 44 ASP B CA 1
ATOM 3326 C C . ASP B 1 44 ? 13.547 -34.438 -3.379 1 97.56 44 ASP B C 1
ATOM 3328 O O . ASP B 1 44 ? 13.047 -33.344 -3.578 1 97.56 44 ASP B O 1
ATOM 3332 N N . GLN B 1 45 ? 12.914 -35.469 -2.895 1 97.12 45 GLN B N 1
ATOM 3333 C CA . GLN B 1 45 ? 11.484 -35.375 -2.631 1 97.12 45 GLN B CA 1
ATOM 3334 C C . GLN B 1 45 ? 11.172 -34.281 -1.615 1 97.12 45 GLN B C 1
ATOM 3336 O O . GLN B 1 45 ? 11.977 -34 -0.725 1 97.12 45 GLN B O 1
ATOM 3341 N N . PRO B 1 46 ? 10 -33.625 -1.751 1 95.62 46 PRO B N 1
ATOM 3342 C CA . PRO B 1 46 ? 9.633 -32.625 -0.743 1 95.62 46 PRO B CA 1
ATOM 3343 C C . PRO B 1 46 ? 9.602 -33.188 0.671 1 95.62 46 PRO B C 1
ATOM 3345 O O . PRO B 1 46 ? 9.211 -34.344 0.862 1 95.62 46 PRO B O 1
ATOM 3348 N N . THR B 1 47 ? 9.953 -32.312 1.658 1 96.25 47 THR B N 1
ATOM 3349 C CA . THR B 1 47 ? 9.891 -32.75 3.053 1 96.25 47 THR B CA 1
ATOM 3350 C C . THR B 1 47 ? 8.445 -32.719 3.555 1 96.25 47 THR B C 1
ATOM 3352 O O . THR B 1 47 ? 7.527 -32.406 2.801 1 96.25 47 THR B O 1
ATOM 3355 N N . GLU B 1 48 ? 8.32 -33.094 4.777 1 94.62 48 GLU B N 1
ATOM 3356 C CA . GLU B 1 48 ? 6.988 -33.125 5.367 1 94.62 48 GLU B CA 1
ATOM 3357 C C . GLU B 1 48 ? 6.41 -31.734 5.539 1 94.62 48 GLU B C 1
ATOM 3359 O O . GLU B 1 48 ? 7.125 -30.812 5.922 1 94.62 48 GLU B O 1
ATOM 3364 N N . ASN B 1 49 ? 5.129 -31.625 5.242 1 93.75 49 ASN B N 1
ATOM 3365 C CA . ASN B 1 49 ? 4.395 -30.391 5.434 1 93.75 49 ASN B CA 1
ATOM 3366 C C . ASN B 1 49 ? 4.156 -30.094 6.914 1 93.75 49 ASN B C 1
ATOM 3368 O O . ASN B 1 49 ? 3.447 -30.844 7.59 1 93.75 49 ASN B O 1
ATOM 3372 N N . PRO B 1 50 ? 4.645 -29.016 7.434 1 93.94 50 PRO B N 1
ATOM 3373 C CA . PRO B 1 50 ? 4.5 -28.734 8.859 1 93.94 50 PRO B CA 1
ATOM 3374 C C . PRO B 1 50 ? 3.129 -28.172 9.211 1 93.94 50 PRO B C 1
ATOM 3376 O O . PRO B 1 50 ? 2.779 -28.078 10.391 1 93.94 50 PRO B O 1
ATOM 3379 N N . ASP B 1 51 ? 2.314 -27.75 8.219 1 92.75 51 ASP B N 1
ATOM 3380 C CA . ASP B 1 51 ? 1.001 -27.141 8.438 1 92.75 51 ASP B CA 1
ATOM 3381 C C . ASP B 1 51 ? -0.047 -27.766 7.52 1 92.75 51 ASP B C 1
ATOM 3383 O O . ASP B 1 51 ? -0.589 -27.094 6.641 1 92.75 51 ASP B O 1
ATOM 3387 N N . PRO B 1 52 ? -0.497 -28.906 7.836 1 91.44 52 PRO B N 1
ATOM 3388 C CA . PRO B 1 52 ? -1.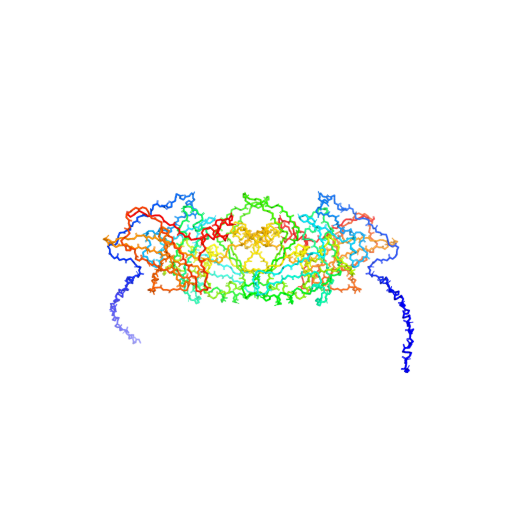451 -29.594 6.949 1 91.44 52 PRO B CA 1
ATOM 3389 C C . PRO B 1 52 ? -2.842 -28.953 6.992 1 91.44 52 PRO B C 1
ATOM 3391 O O . PRO B 1 52 ? -3.65 -29.172 6.09 1 91.44 52 PRO B O 1
ATOM 3394 N N . ALA B 1 53 ? -3.146 -28.203 8.07 1 89.19 53 ALA B N 1
ATOM 3395 C CA . ALA B 1 53 ? -4.434 -27.516 8.125 1 89.19 53 ALA B CA 1
ATOM 3396 C C . ALA B 1 53 ? -4.484 -26.359 7.137 1 89.19 53 ALA B C 1
ATOM 3398 O O . ALA B 1 53 ? -5.496 -26.156 6.465 1 89.19 53 ALA B O 1
ATOM 3399 N N . GLY B 1 54 ? -3.393 -25.641 7.031 1 92 54 GLY B N 1
ATOM 3400 C CA . GLY B 1 54 ? -3.322 -24.5 6.129 1 92 54 GLY B CA 1
ATOM 3401 C C . GLY B 1 54 ? -3.033 -24.891 4.691 1 92 54 GLY B C 1
ATOM 3402 O O . GLY B 1 54 ? -3.582 -24.312 3.762 1 92 54 GLY B O 1
ATOM 3403 N N . ILE B 1 55 ? -2.178 -25.906 4.602 1 94.38 55 ILE B N 1
ATOM 3404 C CA . ILE B 1 55 ? -1.804 -26.438 3.297 1 94.38 55 ILE B CA 1
ATOM 3405 C C . ILE B 1 55 ? -2.357 -27.859 3.137 1 94.38 55 ILE B C 1
ATOM 3407 O O . ILE B 1 55 ? -1.673 -28.828 3.445 1 94.38 55 ILE B O 1
ATOM 3411 N N . GLN B 1 56 ? -3.494 -27.953 2.553 1 93.06 56 GLN B N 1
ATOM 3412 C CA . GLN B 1 56 ? -4.234 -29.203 2.553 1 93.06 56 GLN B CA 1
ATOM 3413 C C . GLN B 1 56 ? -3.805 -30.094 1.392 1 93.06 56 GLN B C 1
ATOM 3415 O O . GLN B 1 56 ? -3.854 -31.328 1.494 1 93.06 56 GLN B O 1
ATOM 3420 N N . SER B 1 57 ? -3.477 -29.484 0.313 1 93.88 57 SER B N 1
ATOM 3421 C CA . SER B 1 57 ? -3.055 -30.234 -0.867 1 93.88 57 SER B CA 1
ATOM 3422 C C . SER B 1 57 ? -2.082 -29.422 -1.715 1 93.88 57 SER B C 1
ATOM 3424 O O . SER B 1 57 ? -2.074 -28.188 -1.652 1 93.88 57 SER B O 1
ATOM 3426 N N . GLN B 1 58 ? -1.248 -30.172 -2.416 1 95.25 58 GLN B N 1
ATOM 3427 C CA . GLN B 1 58 ? -0.332 -29.578 -3.389 1 95.25 58 GLN B CA 1
ATOM 3428 C C . GLN B 1 58 ? -0.156 -30.5 -4.602 1 95.25 58 GLN B C 1
ATOM 3430 O O . GLN B 1 58 ? -0.404 -31.703 -4.516 1 95.25 58 GLN B O 1
ATOM 3435 N N . LEU B 1 59 ? 0.227 -29.875 -5.609 1 95.94 59 LEU B N 1
ATOM 3436 C CA . LEU B 1 59 ? 0.545 -30.625 -6.82 1 95.94 59 LEU B CA 1
ATOM 3437 C C . LEU B 1 59 ? 1.722 -31.578 -6.582 1 95.94 59 LEU B C 1
ATOM 3439 O O . LEU B 1 59 ? 2.719 -31.188 -5.969 1 95.94 59 LEU B O 1
ATOM 3443 N N . VAL B 1 60 ? 1.551 -32.812 -7.027 1 95.88 60 VAL B N 1
ATOM 3444 C CA . VAL B 1 60 ? 2.672 -33.719 -7.109 1 95.88 60 VAL B CA 1
ATOM 3445 C C . VAL B 1 60 ? 3.26 -33.719 -8.516 1 95.88 60 VAL B C 1
ATOM 3447 O O . VAL B 1 60 ? 2.674 -34.25 -9.453 1 95.88 60 VAL B O 1
ATOM 3450 N N . TRP B 1 61 ? 4.398 -33.188 -8.625 1 97 61 TRP B N 1
ATOM 3451 C CA . TRP B 1 61 ? 4.996 -32.906 -9.93 1 97 61 TRP B CA 1
ATOM 3452 C C . TRP B 1 61 ? 5.172 -34.219 -10.719 1 97 61 TRP B C 1
ATOM 3454 O O . TRP B 1 61 ? 4.871 -34.25 -11.914 1 97 61 TRP B O 1
ATOM 3464 N N . GLU B 1 62 ? 5.559 -35.25 -10.117 1 96.25 62 GLU B N 1
ATOM 3465 C CA . GLU B 1 62 ? 5.828 -36.531 -10.789 1 96.25 62 GLU B CA 1
ATOM 3466 C C . GLU B 1 62 ? 4.551 -37.125 -11.375 1 96.25 62 GLU B C 1
ATOM 3468 O O . GLU B 1 62 ? 4.605 -38 -12.25 1 96.25 62 GLU B O 1
ATOM 3473 N N . ASP B 1 63 ? 3.408 -36.625 -10.875 1 93.62 63 ASP B N 1
ATOM 3474 C CA . ASP B 1 63 ? 2.121 -37.156 -11.328 1 93.62 63 ASP B CA 1
ATOM 3475 C C . ASP B 1 63 ? 1.535 -36.281 -12.438 1 93.62 63 ASP B C 1
ATOM 3477 O O . ASP B 1 63 ? 0.467 -36.594 -12.977 1 93.62 63 ASP B O 1
ATOM 3481 N N . LEU B 1 64 ? 2.219 -35.25 -12.75 1 92.56 64 LEU B N 1
ATOM 3482 C CA . LEU B 1 64 ? 1.693 -34.344 -13.766 1 92.56 64 LEU B CA 1
ATOM 3483 C C . LEU B 1 64 ? 1.484 -35.062 -15.094 1 92.56 64 LEU B C 1
ATOM 3485 O O . LEU B 1 64 ? 2.439 -35.562 -15.68 1 92.56 64 LEU B O 1
ATOM 3489 N N . ASP B 1 65 ? 0.222 -35.062 -15.625 1 91.44 65 ASP B N 1
ATOM 3490 C CA . ASP B 1 65 ? -0.044 -35.781 -16.859 1 91.44 65 ASP B CA 1
ATOM 3491 C C . ASP B 1 65 ? -1.119 -35.094 -17.688 1 91.44 65 ASP B C 1
ATOM 3493 O O . ASP B 1 65 ? -1.56 -35.625 -18.719 1 91.44 65 ASP B O 1
ATOM 3497 N N . THR B 1 66 ? -1.561 -33.969 -17.219 1 93.56 66 THR B N 1
ATOM 3498 C CA . THR B 1 66 ? -2.551 -33.188 -17.953 1 93.56 66 THR B CA 1
ATOM 3499 C C . THR B 1 66 ? -2.207 -31.703 -17.922 1 93.56 66 THR B C 1
ATOM 3501 O O . THR B 1 66 ? -1.555 -31.234 -16.984 1 93.56 66 THR B O 1
ATOM 3504 N N . TRP B 1 67 ? -2.686 -31.016 -18.969 1 96.5 67 TRP B N 1
ATOM 3505 C CA . TRP B 1 67 ? -2.514 -29.578 -19.047 1 96.5 67 TRP B CA 1
ATOM 3506 C C . TRP B 1 67 ? -3.391 -28.859 -18.031 1 96.5 67 TRP B C 1
ATOM 3508 O O . TRP B 1 67 ? -2.967 -27.875 -17.422 1 96.5 67 TRP B O 1
ATOM 3518 N N . ILE B 1 68 ? -4.59 -29.391 -17.844 1 98 68 ILE B N 1
ATOM 3519 C CA . ILE B 1 68 ? -5.508 -28.906 -16.812 1 98 68 ILE B CA 1
ATOM 3520 C C . ILE B 1 68 ? -5.359 -29.75 -15.547 1 98 68 ILE B C 1
ATOM 3522 O O . ILE B 1 68 ? -5.426 -30.984 -15.609 1 98 68 ILE B O 1
ATOM 3526 N N . THR B 1 69 ? -5.09 -29.109 -14.461 1 97.81 69 THR B N 1
ATOM 3527 C CA . THR B 1 69 ? -5.043 -29.828 -13.188 1 97.81 69 THR B CA 1
ATOM 3528 C C . THR B 1 69 ? -6.449 -30.188 -12.727 1 97.81 69 THR B C 1
ATOM 3530 O O . THR B 1 69 ? -7.305 -29.328 -12.555 1 97.81 69 THR B O 1
ATOM 3533 N N . PRO B 1 70 ? -6.664 -31.469 -12.508 1 97.19 70 PRO B N 1
ATOM 3534 C CA . PRO B 1 70 ? -7.977 -31.859 -11.992 1 97.19 70 PRO B CA 1
ATOM 3535 C C . PRO B 1 70 ? -8.305 -31.203 -10.656 1 97.19 70 PRO B C 1
ATOM 3537 O O . PRO B 1 70 ? -7.402 -30.938 -9.859 1 97.19 70 PRO B O 1
ATOM 3540 N N . ASN B 1 71 ? -9.617 -31.016 -10.383 1 97.62 71 ASN B N 1
ATOM 3541 C CA . ASN B 1 71 ? -10.039 -30.328 -9.18 1 97.62 71 ASN B CA 1
ATOM 3542 C C . ASN B 1 71 ? -9.531 -31.016 -7.918 1 97.62 71 ASN B C 1
ATOM 3544 O O . ASN B 1 71 ? -9.125 -30.359 -6.957 1 97.62 71 ASN B O 1
ATOM 3548 N N . ASP B 1 72 ? -9.508 -32.281 -7.926 1 95.69 72 ASP B N 1
ATOM 3549 C CA . ASP B 1 72 ? -9.148 -33.062 -6.738 1 95.69 72 ASP B CA 1
ATOM 3550 C C . ASP B 1 72 ? -7.629 -33.094 -6.551 1 95.69 72 ASP B C 1
ATOM 3552 O O . ASP B 1 72 ? -7.137 -33.594 -5.531 1 95.69 72 ASP B O 1
ATOM 3556 N N . LYS B 1 73 ? -6.895 -32.594 -7.531 1 96 73 LYS B N 1
ATOM 3557 C CA . LYS B 1 73 ? -5.441 -32.531 -7.438 1 96 73 LYS B CA 1
ATOM 3558 C C . LYS B 1 73 ? -4.949 -31.109 -7.34 1 96 73 LYS B C 1
ATOM 3560 O O . LYS B 1 73 ? -3.74 -30.859 -7.293 1 96 73 LYS B O 1
ATOM 3565 N N . PHE B 1 74 ? -5.848 -30.172 -7.348 1 97.75 74 PHE B N 1
ATOM 3566 C CA . PHE B 1 74 ? -5.492 -28.75 -7.266 1 97.75 74 PHE B CA 1
ATOM 3567 C C . PHE B 1 74 ? -5.082 -28.375 -5.848 1 97.75 74 PHE B C 1
ATOM 3569 O O . PHE B 1 74 ? -5.668 -28.875 -4.879 1 97.75 74 PHE B O 1
ATOM 3576 N N . PHE B 1 75 ? -4.145 -27.547 -5.672 1 97.94 75 PHE B N 1
ATOM 3577 C CA . PHE B 1 75 ? -3.648 -27.203 -4.34 1 97.94 75 PHE B CA 1
ATOM 3578 C C . PHE B 1 75 ? -4.68 -26.391 -3.572 1 97.94 75 PHE B C 1
ATOM 3580 O O . PHE B 1 75 ? -5.527 -25.719 -4.176 1 97.94 75 PHE B O 1
ATOM 3587 N N . SER B 1 76 ? -4.641 -26.5 -2.266 1 97.25 76 SER B N 1
ATOM 3588 C CA . SER B 1 76 ? -5.516 -25.75 -1.371 1 97.25 76 SER B CA 1
ATOM 3589 C C . SER B 1 76 ? -4.746 -25.203 -0.177 1 97.25 76 SER B C 1
ATOM 3591 O O . SER B 1 76 ? -4.281 -25.953 0.676 1 97.25 76 SER B O 1
ATOM 3593 N N . ILE B 1 77 ? -4.609 -23.922 -0.163 1 96.31 77 ILE B N 1
ATOM 3594 C CA . ILE B 1 77 ? -3.912 -23.219 0.904 1 96.31 77 ILE B CA 1
ATOM 3595 C C . ILE B 1 77 ? -4.82 -22.125 1.479 1 96.31 77 ILE B C 1
ATOM 3597 O O . ILE B 1 77 ? -5.523 -21.438 0.735 1 96.31 77 ILE B O 1
ATOM 3601 N N . SER B 1 78 ? -4.875 -21.984 2.783 1 95.31 78 SER B N 1
ATOM 3602 C CA . SER B 1 78 ? -5.621 -20.922 3.457 1 95.31 78 SER B CA 1
ATOM 3603 C C . SER B 1 78 ? -4.82 -20.344 4.613 1 95.31 78 SER B C 1
ATOM 3605 O O . SER B 1 78 ? -4.062 -21.047 5.277 1 95.31 78 SER B O 1
ATOM 3607 N N . HIS B 1 79 ? -4.992 -19.094 4.801 1 93 79 HIS B N 1
ATOM 3608 C CA . HIS B 1 79 ? -4.297 -18.406 5.887 1 93 79 HIS B CA 1
ATOM 3609 C C . HIS B 1 79 ? -5.164 -18.344 7.141 1 93 79 HIS B C 1
ATOM 3611 O O . HIS B 1 79 ? -4.648 -18.281 8.258 1 93 79 HIS B O 1
ATOM 3617 N N . PHE B 1 80 ? -6.434 -18.234 6.969 1 95.5 80 PHE B N 1
ATOM 3618 C CA . PHE B 1 80 ? -7.387 -18.188 8.07 1 95.5 80 PHE B CA 1
ATOM 3619 C C . PHE B 1 80 ? -8.266 -19.438 8.07 1 95.5 80 PHE B C 1
ATOM 3621 O O . PHE B 1 80 ? -7.852 -20.5 7.605 1 95.5 80 PHE B O 1
ATOM 3628 N N . ASN B 1 81 ? -9.43 -19.344 8.711 1 95.81 81 ASN B N 1
ATOM 3629 C CA . ASN B 1 81 ? -10.328 -20.5 8.734 1 95.81 81 ASN B CA 1
ATOM 3630 C C . ASN B 1 81 ? -10.922 -20.781 7.359 1 95.81 81 ASN B C 1
ATOM 3632 O O . ASN B 1 81 ? -10.781 -19.969 6.441 1 95.81 81 ASN B O 1
ATOM 3636 N N . ARG B 1 82 ? -11.438 -21.953 7.137 1 96.38 82 ARG B N 1
ATOM 3637 C CA . ARG B 1 82 ? -12.188 -22.312 5.941 1 96.38 82 ARG B CA 1
ATOM 3638 C C . ARG B 1 82 ? -13.688 -22.219 6.188 1 96.38 82 ARG B C 1
ATOM 3640 O O . ARG B 1 82 ? -14.266 -23.047 6.898 1 96.38 82 ARG B O 1
ATOM 3647 N N . PRO B 1 83 ? -14.273 -21.297 5.559 1 96.62 83 PRO B N 1
ATOM 3648 C CA . PRO B 1 83 ? -15.695 -21.094 5.859 1 96.62 83 PRO B CA 1
ATOM 3649 C C . PRO B 1 83 ? -16.594 -22.141 5.195 1 96.62 83 PRO B C 1
ATOM 3651 O O . PRO B 1 83 ? -16.266 -22.641 4.121 1 96.62 83 PRO B O 1
ATOM 3654 N N . THR B 1 84 ? -17.656 -22.438 5.871 1 96.75 84 THR B N 1
ATOM 3655 C CA . THR B 1 84 ? -18.766 -23.156 5.266 1 96.75 84 THR B CA 1
ATOM 3656 C C . THR B 1 84 ? -19.844 -22.188 4.801 1 96.75 84 THR B C 1
ATOM 3658 O O . THR B 1 84 ? -20.422 -21.469 5.613 1 96.75 84 THR B O 1
ATOM 3661 N N . ILE B 1 85 ? -20.125 -22.234 3.521 1 97.69 85 ILE B N 1
ATOM 3662 C CA . ILE B 1 85 ? -21.016 -21.234 2.971 1 97.69 85 ILE B CA 1
ATOM 3663 C C . ILE B 1 85 ? -22.234 -21.906 2.33 1 97.69 85 ILE B C 1
ATOM 3665 O O . ILE B 1 85 ? -22.078 -22.875 1.572 1 97.69 85 ILE B O 1
ATOM 3669 N N . ASP B 1 86 ? -23.422 -21.406 2.711 1 97.19 86 ASP B N 1
ATOM 3670 C CA . ASP B 1 86 ? -24.672 -21.797 2.061 1 97.19 86 ASP B CA 1
ATOM 3671 C C . ASP B 1 86 ? -24.984 -20.875 0.875 1 97.19 86 ASP B C 1
ATOM 3673 O O . ASP B 1 86 ? -25.297 -19.703 1.06 1 97.19 86 ASP B O 1
ATOM 3677 N N . GLU B 1 87 ? -24.953 -21.406 -0.343 1 95.44 87 GLU B N 1
ATOM 3678 C CA . GLU B 1 87 ? -25.094 -20.609 -1.55 1 95.44 87 GLU B CA 1
ATOM 3679 C C . GLU B 1 87 ? -26.484 -19.969 -1.631 1 95.44 87 GLU B C 1
ATOM 3681 O O . GLU B 1 87 ? -26.656 -18.938 -2.289 1 95.44 87 GLU B O 1
ATOM 3686 N N . THR B 1 88 ? -27.453 -20.531 -0.981 1 96.06 88 THR B N 1
ATOM 3687 C CA . THR B 1 88 ? -28.812 -20.016 -1.08 1 96.06 88 THR B CA 1
ATOM 3688 C C . THR B 1 88 ? -28.984 -18.734 -0.276 1 96.06 88 THR B C 1
ATOM 3690 O O . THR B 1 88 ? -29.859 -17.922 -0.56 1 96.06 88 THR B O 1
ATOM 3693 N N . THR B 1 89 ? -28.141 -18.484 0.714 1 96.25 89 THR B N 1
ATOM 3694 C CA . THR B 1 89 ? -28.25 -17.297 1.547 1 96.25 89 THR B CA 1
ATOM 3695 C C . THR B 1 89 ? -27.062 -16.359 1.323 1 96.25 89 THR B C 1
ATOM 3697 O O . THR B 1 89 ? -27.047 -15.242 1.834 1 96.25 89 THR B O 1
ATOM 3700 N N . TRP B 1 90 ? -26.125 -16.859 0.545 1 97.31 90 TRP B N 1
ATOM 3701 C CA . TRP B 1 90 ? -24.922 -16.078 0.3 1 97.31 90 TRP B CA 1
ATOM 3702 C C . TRP B 1 90 ? -25.219 -14.875 -0.597 1 97.31 90 TRP B C 1
ATOM 3704 O O . TRP B 1 90 ? -26.016 -14.984 -1.539 1 97.31 90 TRP B O 1
ATOM 3714 N N . SER B 1 91 ? -24.609 -13.766 -0.301 1 97.56 91 SER B N 1
ATOM 3715 C CA . SER B 1 91 ? -24.562 -12.594 -1.177 1 97.56 91 SER B CA 1
ATOM 3716 C C . SER B 1 91 ? -23.25 -11.836 -1.004 1 97.56 91 SER B C 1
ATOM 3718 O O . SER B 1 91 ? -22.547 -12.023 -0.006 1 97.56 91 SER B O 1
ATOM 3720 N N . MET B 1 92 ? -22.891 -11.109 -1.954 1 97.25 92 MET B N 1
ATOM 3721 C CA . MET B 1 92 ? -21.672 -10.289 -1.933 1 97.25 92 MET B CA 1
ATOM 3722 C C . MET B 1 92 ? -22.016 -8.812 -2.105 1 97.25 92 MET B C 1
ATOM 3724 O O . MET B 1 92 ? -22.875 -8.461 -2.908 1 97.25 92 MET B O 1
ATOM 3728 N N . GLU B 1 93 ? -21.344 -8.023 -1.395 1 97.5 93 GLU B N 1
ATOM 3729 C CA . GLU B 1 93 ? -21.578 -6.582 -1.456 1 97.5 93 GLU B CA 1
ATOM 3730 C C . GLU B 1 93 ? -20.453 -5.867 -2.189 1 97.5 93 GLU B C 1
ATOM 3732 O O . GLU B 1 93 ? -19.281 -6.262 -2.088 1 97.5 93 GLU B O 1
ATOM 3737 N N . ILE B 1 94 ? -20.828 -4.902 -2.936 1 98.06 94 ILE B N 1
ATOM 3738 C CA . ILE B 1 94 ? -19.891 -3.943 -3.512 1 98.06 94 ILE B CA 1
ATOM 3739 C C . ILE B 1 94 ? -20.219 -2.541 -3 1 98.06 94 ILE B C 1
ATOM 3741 O O . ILE B 1 94 ? -21.328 -2.053 -3.16 1 98.06 94 ILE B O 1
ATOM 3745 N N . GLY B 1 95 ? -19.25 -1.963 -2.336 1 96.69 95 GLY B N 1
ATOM 3746 C CA . GLY B 1 95 ? -19.484 -0.655 -1.747 1 96.69 95 GLY B CA 1
ATOM 3747 C C . GLY B 1 95 ? -18.25 0.215 -1.699 1 96.69 95 GLY B C 1
ATOM 3748 O O . GLY B 1 95 ? -17.359 0.095 -2.551 1 96.69 95 GLY B O 1
ATOM 3749 N N . GLY B 1 96 ? -18.266 1.168 -0.655 1 94.31 96 GLY B N 1
ATOM 3750 C CA . GLY B 1 96 ? -17.234 2.189 -0.583 1 94.31 96 GLY B CA 1
ATOM 3751 C C . GLY B 1 96 ? -17.5 3.383 -1.479 1 94.31 96 GLY B C 1
ATOM 3752 O O . GLY B 1 96 ? -18.609 3.928 -1.471 1 94.31 96 GLY B O 1
ATOM 3753 N N . LEU B 1 97 ? -16.516 3.771 -2.197 1 95.56 97 LEU B N 1
ATOM 3754 C CA . LEU B 1 97 ? -16.594 4.949 -3.053 1 95.56 97 LEU B CA 1
ATOM 3755 C C . LEU B 1 97 ? -17.234 4.598 -4.398 1 95.56 97 LEU B C 1
ATOM 3757 O O . LEU B 1 97 ? -16.578 4.727 -5.441 1 95.56 97 LEU B O 1
ATOM 3761 N N . VAL B 1 98 ? -18.516 4.234 -4.289 1 97.81 98 VAL B N 1
ATOM 3762 C CA . VAL B 1 98 ? -19.312 3.947 -5.473 1 97.81 98 VAL B CA 1
ATOM 3763 C C . VAL B 1 98 ? -20.625 4.738 -5.422 1 97.81 98 VAL B C 1
ATOM 3765 O O . VAL B 1 98 ? -21.078 5.125 -4.344 1 97.81 98 VAL B O 1
ATOM 3768 N N . ARG B 1 99 ? -21.172 5 -6.504 1 97.81 99 ARG B N 1
ATOM 3769 C CA . ARG B 1 99 ? -22.406 5.762 -6.586 1 97.81 99 ARG B CA 1
ATOM 3770 C C . ARG B 1 99 ? -23.609 4.887 -6.234 1 97.81 99 ARG B C 1
ATOM 3772 O O . ARG B 1 99 ? -24.578 5.359 -5.637 1 97.81 99 ARG B O 1
ATOM 3779 N N . LYS B 1 100 ? -23.547 3.648 -6.625 1 97.88 100 LYS B N 1
ATOM 3780 C CA . LYS B 1 100 ? -24.625 2.697 -6.414 1 97.88 100 LYS B CA 1
ATOM 3781 C C . LYS B 1 100 ? -24.109 1.405 -5.785 1 97.88 100 LYS B C 1
ATOM 3783 O O . LYS B 1 100 ? -23.812 0.445 -6.492 1 97.88 100 LYS B O 1
ATOM 3788 N N . PRO B 1 101 ? -24.141 1.343 -4.52 1 97.38 101 PRO B N 1
ATOM 3789 C CA . PRO B 1 101 ? -23.766 0.072 -3.893 1 97.38 101 PRO B CA 1
ATOM 3790 C C . PRO B 1 101 ? -24.625 -1.098 -4.391 1 97.38 101 PRO B C 1
ATOM 3792 O O . PRO B 1 101 ? -25.812 -0.927 -4.68 1 97.38 101 PRO B O 1
ATOM 3795 N N . LEU B 1 102 ? -24 -2.268 -4.461 1 98.19 102 LEU B N 1
ATOM 3796 C CA . LEU B 1 102 ? -24.672 -3.457 -4.965 1 98.19 102 LEU B CA 1
ATOM 3797 C C . LEU B 1 102 ? -24.641 -4.582 -3.936 1 98.19 102 LEU B C 1
ATOM 3799 O O . LEU B 1 102 ? -23.703 -4.672 -3.143 1 98.19 102 LEU B O 1
ATOM 3803 N N . LYS B 1 103 ? -25.656 -5.293 -3.908 1 97.94 103 LYS B N 1
ATOM 3804 C CA . LYS B 1 103 ? -25.719 -6.598 -3.252 1 97.94 103 LYS B CA 1
ATOM 3805 C C . LYS B 1 103 ? -26.125 -7.688 -4.238 1 97.94 103 LYS B C 1
ATOM 3807 O O . LYS B 1 103 ? -27.234 -7.664 -4.777 1 97.94 103 LYS B O 1
ATOM 3812 N N . LEU B 1 104 ? -25.266 -8.602 -4.473 1 98.56 104 LEU B N 1
ATOM 3813 C CA . LEU B 1 104 ? -25.469 -9.586 -5.527 1 98.56 104 LEU B CA 1
ATOM 3814 C C . LEU B 1 104 ? -25.547 -11 -4.945 1 98.56 104 LEU B C 1
ATOM 3816 O O . LEU B 1 104 ? -24.672 -11.414 -4.188 1 98.56 104 LEU B O 1
ATOM 3820 N N . THR B 1 105 ? -26.578 -11.711 -5.277 1 98.44 105 THR B N 1
ATOM 3821 C CA . THR B 1 105 ? -26.672 -13.133 -4.977 1 98.44 105 THR B CA 1
ATOM 3822 C C . THR B 1 105 ? -25.922 -13.961 -6.02 1 98.44 105 THR B C 1
ATOM 3824 O O . THR B 1 105 ? -25.484 -13.43 -7.043 1 98.44 105 THR B O 1
ATOM 3827 N N . LEU B 1 106 ? -25.797 -15.227 -5.68 1 98.44 106 LEU B N 1
ATOM 3828 C CA . LEU B 1 106 ? -25.172 -16.109 -6.656 1 98.44 106 LEU B CA 1
ATOM 3829 C C . LEU B 1 106 ? -25.969 -16.125 -7.957 1 98.44 106 LEU B C 1
ATOM 3831 O O . LEU B 1 106 ? -25.391 -16.156 -9.047 1 98.44 106 LEU B O 1
ATOM 3835 N N . ALA B 1 107 ? -27.266 -16.078 -7.867 1 98.25 107 ALA B N 1
ATOM 3836 C CA . ALA B 1 107 ? -28.125 -16.047 -9.039 1 98.25 107 ALA B CA 1
ATOM 3837 C C . ALA B 1 107 ? -27.906 -14.773 -9.859 1 98.25 107 ALA B C 1
ATOM 3839 O O . ALA B 1 107 ? -27.875 -14.812 -11.086 1 98.25 107 ALA B O 1
ATOM 3840 N N . ASP B 1 108 ? -27.75 -13.633 -9.148 1 98.5 108 ASP B N 1
ATOM 3841 C CA . ASP B 1 108 ? -27.484 -12.375 -9.836 1 98.5 108 ASP B CA 1
ATOM 3842 C C . ASP B 1 108 ? -26.188 -12.453 -10.641 1 98.5 108 ASP B C 1
ATOM 3844 O O . ASP B 1 108 ? -26.109 -11.953 -11.766 1 98.5 108 ASP B O 1
ATOM 3848 N N . ILE B 1 109 ? -25.188 -13.086 -10.062 1 98.62 109 ILE B N 1
ATOM 3849 C CA . ILE B 1 109 ? -23.875 -13.18 -10.688 1 98.62 109 ILE B CA 1
ATOM 3850 C C . ILE B 1 109 ? -23.938 -14.117 -11.891 1 98.62 109 ILE B C 1
ATOM 3852 O O . ILE B 1 109 ? -23.453 -13.789 -12.969 1 98.62 109 ILE B O 1
ATOM 3856 N N . ARG B 1 110 ? -24.672 -15.188 -11.742 1 98.12 110 ARG B N 1
ATOM 3857 C CA . ARG B 1 110 ? -24.781 -16.188 -12.797 1 98.12 110 ARG B CA 1
ATOM 3858 C C . ARG B 1 110 ? -25.641 -15.68 -13.953 1 98.12 110 ARG B C 1
ATOM 3860 O O . ARG B 1 110 ? -25.531 -16.188 -15.078 1 98.12 110 ARG B O 1
ATOM 3867 N N . ALA B 1 111 ? -26.453 -14.695 -13.711 1 98.38 111 ALA B N 1
ATOM 3868 C CA . ALA B 1 111 ? -27.328 -14.133 -14.742 1 98.38 111 ALA B CA 1
ATOM 3869 C C . ALA B 1 111 ? -26.562 -13.18 -15.656 1 98.38 111 ALA B C 1
ATOM 3871 O O . ALA B 1 111 ? -27.047 -12.812 -16.719 1 98.38 111 ALA B O 1
ATOM 3872 N N . ARG B 1 112 ? -25.391 -12.836 -15.234 1 98.44 112 ARG B N 1
ATOM 3873 C CA . ARG B 1 112 ? -24.578 -11.914 -16.016 1 98.44 112 ARG B CA 1
ATOM 3874 C C . ARG B 1 112 ? -23.766 -12.672 -17.062 1 98.44 112 ARG B C 1
ATOM 3876 O O . ARG B 1 112 ? -23.703 -13.906 -17.047 1 98.44 112 ARG B O 1
ATOM 3883 N N . PRO B 1 113 ? -23.172 -11.906 -18.031 1 98.56 113 PRO B N 1
ATOM 3884 C CA . PRO B 1 113 ? -22.422 -12.594 -19.078 1 98.56 113 PRO B CA 1
ATOM 3885 C C . PRO B 1 113 ? -21.297 -13.477 -18.531 1 98.56 113 PRO B C 1
ATOM 3887 O O . PRO B 1 113 ? -20.594 -13.086 -17.594 1 98.56 113 PRO B O 1
ATOM 3890 N N . ARG B 1 114 ? -21.188 -14.695 -19.062 1 98.5 114 ARG B N 1
ATOM 3891 C CA . ARG B 1 114 ? -20.188 -15.672 -18.656 1 98.5 114 ARG B CA 1
ATOM 3892 C C . ARG B 1 114 ? -18.922 -15.531 -19.484 1 98.5 114 ARG B C 1
ATOM 3894 O O . ARG B 1 114 ? -18.969 -15.328 -20.703 1 98.5 114 ARG B O 1
ATOM 3901 N N . GLN B 1 115 ? -17.812 -15.609 -18.859 1 98.62 115 GLN B N 1
ATOM 3902 C CA . GLN B 1 115 ? -16.5 -15.641 -19.5 1 98.62 115 GLN B CA 1
ATOM 3903 C C . GLN B 1 115 ? -15.617 -16.719 -18.875 1 98.62 115 GLN B C 1
ATOM 3905 O O . GLN B 1 115 ? -15.766 -17.047 -17.703 1 98.62 115 GLN B O 1
ATOM 3910 N N . GLU B 1 116 ? -14.805 -17.312 -19.656 1 98.38 116 GLU B N 1
ATOM 3911 C CA . GLU B 1 116 ? -13.875 -18.344 -19.203 1 98.38 116 GLU B CA 1
ATOM 3912 C C . GLU B 1 116 ? -12.43 -17.938 -19.484 1 98.38 116 GLU B C 1
ATOM 3914 O O . GLU B 1 116 ? -12.133 -17.344 -20.531 1 98.38 116 GLU B O 1
ATOM 3919 N N . VAL B 1 117 ? -11.547 -18.234 -18.547 1 98.44 117 VAL B N 1
ATOM 3920 C CA . VAL B 1 117 ? -10.109 -18.031 -18.719 1 98.44 117 VAL B CA 1
ATOM 3921 C C . VAL B 1 117 ? -9.359 -19.266 -18.203 1 98.44 117 VAL B C 1
ATOM 3923 O O . VAL B 1 117 ? -9.734 -19.844 -17.188 1 98.44 117 VAL B O 1
ATOM 3926 N N . VAL B 1 118 ? -8.43 -19.75 -18.969 1 98.69 118 VAL B N 1
ATOM 3927 C CA . VAL B 1 118 ? -7.496 -20.734 -18.453 1 98.69 118 VAL B CA 1
ATOM 3928 C C . VAL B 1 118 ? -6.289 -20.031 -17.828 1 98.69 118 VAL B C 1
ATOM 3930 O O . VAL B 1 118 ? -5.629 -19.219 -18.484 1 98.69 118 VAL B O 1
ATOM 3933 N N . PHE B 1 119 ? -6.051 -20.328 -16.625 1 98.56 119 PHE B N 1
ATOM 3934 C CA . PHE B 1 119 ? -5.066 -19.578 -15.852 1 98.56 119 PHE B CA 1
ATOM 3935 C C . PHE B 1 119 ? -4.359 -20.484 -14.844 1 98.56 119 PHE B C 1
ATOM 3937 O O . PHE B 1 119 ? -5.004 -21.234 -14.117 1 98.56 119 PHE B O 1
ATOM 3944 N N . THR B 1 120 ? -2.982 -20.406 -14.906 1 98.81 120 THR B N 1
ATOM 3945 C CA . THR B 1 120 ? -2.15 -21.078 -13.906 1 98.81 120 THR B CA 1
ATOM 3946 C C . THR B 1 120 ? -2.051 -20.234 -12.641 1 98.81 120 THR B C 1
ATOM 3948 O O . THR B 1 120 ? -1.469 -19.141 -12.656 1 98.81 120 THR B O 1
ATOM 3951 N N . VAL B 1 121 ? -2.566 -20.719 -11.5 1 98.69 121 VAL B N 1
ATOM 3952 C CA . VAL B 1 121 ? -2.48 -20.031 -10.219 1 98.69 121 VAL B CA 1
ATOM 3953 C C . VAL B 1 121 ? -1.34 -20.609 -9.391 1 98.69 121 VAL B C 1
ATOM 3955 O O . VAL B 1 121 ? -1.247 -21.828 -9.219 1 98.69 121 VAL B O 1
ATOM 3958 N N . GLU B 1 122 ? -0.471 -19.781 -8.977 1 98.75 122 GLU B N 1
ATOM 3959 C CA . GLU B 1 122 ? 0.63 -20.172 -8.102 1 98.75 122 GLU B CA 1
ATOM 3960 C C . GLU B 1 122 ? 0.576 -19.422 -6.77 1 98.75 122 GLU B C 1
ATOM 3962 O O . GLU B 1 122 ? 0.383 -18.219 -6.746 1 98.75 122 GLU B O 1
ATOM 3967 N N . CYS B 1 123 ? 0.672 -20.219 -5.707 1 98.25 123 CYS B N 1
ATOM 3968 C CA . CYS B 1 123 ? 0.923 -19.578 -4.426 1 98.25 123 CYS B CA 1
ATOM 3969 C C . CYS B 1 123 ? 2.254 -18.828 -4.445 1 98.25 123 CYS B C 1
ATOM 3971 O O . CYS B 1 123 ? 3.258 -19.359 -4.926 1 98.25 123 CYS B O 1
ATOM 3973 N N . SER B 1 124 ? 2.273 -17.625 -3.879 1 97.81 124 SER B N 1
ATOM 3974 C CA . SER B 1 124 ? 3.496 -16.828 -3.914 1 97.81 124 SER B CA 1
ATOM 3975 C C . SER B 1 124 ? 4.594 -17.453 -3.061 1 97.81 124 SER B C 1
ATOM 3977 O O . SER B 1 124 ? 5.766 -17.109 -3.191 1 97.81 124 SER B O 1
ATOM 3979 N N . GLY B 1 125 ? 4.266 -18.359 -2.197 1 97.12 125 GLY B N 1
ATOM 3980 C CA . GLY B 1 125 ? 5.238 -19.031 -1.354 1 97.12 125 GLY B CA 1
ATOM 3981 C C . GLY B 1 125 ? 5.797 -20.297 -1.982 1 97.12 125 GLY B C 1
ATOM 3982 O O . GLY B 1 125 ? 6.676 -20.938 -1.41 1 97.12 125 GLY B O 1
ATOM 3983 N N . ASN B 1 126 ? 5.293 -20.656 -3.162 1 97.94 126 ASN B N 1
ATOM 3984 C CA . ASN B 1 126 ? 5.734 -21.875 -3.834 1 97.94 126 ASN B CA 1
ATOM 3985 C C . ASN B 1 126 ? 7.242 -21.859 -4.062 1 97.94 126 ASN B C 1
ATOM 3987 O O . ASN B 1 126 ? 7.793 -20.891 -4.582 1 97.94 126 ASN B O 1
ATOM 3991 N N . HIS B 1 127 ? 7.941 -22.969 -3.631 1 97.12 127 HIS B N 1
ATOM 3992 C CA . HIS B 1 127 ? 9.383 -23.172 -3.719 1 97.12 127 HIS B CA 1
ATOM 3993 C C . HIS B 1 127 ? 10.117 -22.297 -2.705 1 97.12 127 HIS B C 1
ATOM 3995 O O . HIS B 1 127 ? 11.328 -22.078 -2.832 1 97.12 127 HIS B O 1
ATOM 4001 N N . GLY B 1 128 ? 9.391 -21.766 -1.716 1 94.94 128 GLY B N 1
ATOM 4002 C CA . GLY B 1 128 ? 10.016 -21.016 -0.643 1 94.94 128 GLY B CA 1
ATOM 4003 C C . GLY B 1 128 ? 10.57 -21.906 0.458 1 94.94 128 GLY B C 1
ATOM 4004 O O . GLY B 1 128 ? 11.398 -21.453 1.259 1 94.94 128 GLY B O 1
ATOM 4005 N N . PHE B 1 129 ? 10.07 -23.125 0.505 1 94.81 129 PHE B N 1
ATOM 4006 C CA . PHE B 1 129 ? 10.484 -24.125 1.48 1 94.81 129 PHE B CA 1
ATOM 4007 C C . PHE B 1 129 ? 10.641 -25.484 0.824 1 94.81 129 PHE B C 1
ATOM 4009 O O . PHE B 1 129 ? 10.008 -25.766 -0.197 1 94.81 129 PHE B O 1
ATOM 4016 N N . PRO B 1 130 ? 11.43 -26.328 1.437 1 95.19 130 PRO B N 1
ATOM 4017 C CA . PRO B 1 130 ? 11.633 -27.641 0.841 1 95.19 130 PRO B CA 1
ATOM 4018 C C . PRO B 1 130 ? 10.336 -28.453 0.731 1 95.19 130 PRO B C 1
ATOM 4020 O O . PRO B 1 130 ? 10.188 -29.25 -0.188 1 95.19 130 PRO B O 1
ATOM 4023 N N . PHE B 1 131 ? 9.414 -28.156 1.585 1 96 131 PHE B N 1
ATOM 4024 C CA . PHE B 1 131 ? 8.195 -28.953 1.606 1 96 131 PHE B CA 1
ATOM 4025 C C . PHE B 1 131 ? 7.156 -28.391 0.645 1 96 131 PHE B C 1
ATOM 4027 O O . PHE B 1 131 ? 6.148 -29.031 0.355 1 96 131 PHE B O 1
ATOM 4034 N N . PHE B 1 132 ? 7.355 -27.203 0.195 1 96.88 132 PHE B N 1
ATOM 4035 C CA . PHE B 1 132 ? 6.301 -26.484 -0.517 1 96.88 132 PHE B CA 1
ATOM 4036 C C . PHE B 1 132 ? 6.711 -26.219 -1.96 1 96.88 132 PHE B C 1
ATOM 4038 O O . PHE B 1 132 ? 7.094 -25.094 -2.305 1 96.88 132 PHE B O 1
ATOM 4045 N N . THR B 1 133 ? 6.516 -27.203 -2.857 1 97.19 133 THR B N 1
ATOM 4046 C CA . THR B 1 133 ? 6.957 -27.094 -4.246 1 97.19 133 THR B CA 1
ATOM 4047 C C . THR B 1 133 ? 5.777 -27.266 -5.199 1 97.19 133 THR B C 1
ATOM 4049 O O . THR B 1 133 ? 5.934 -27.141 -6.414 1 97.19 133 THR B O 1
ATOM 4052 N N . GLY B 1 134 ? 4.637 -27.547 -4.66 1 97.69 134 GLY B N 1
ATOM 4053 C CA . GLY B 1 134 ? 3.496 -27.859 -5.504 1 97.69 134 GLY B CA 1
ATOM 4054 C C . GLY B 1 134 ? 2.336 -26.906 -5.332 1 97.69 134 GLY B C 1
ATOM 4055 O O . GLY B 1 134 ? 1.183 -27.266 -5.57 1 97.69 134 GLY B O 1
ATOM 4056 N N . GLY B 1 135 ? 2.605 -25.672 -4.809 1 97.94 135 GLY B N 1
ATOM 4057 C CA . GLY B 1 135 ? 1.563 -24.672 -4.672 1 97.94 135 GLY B CA 1
ATOM 4058 C C . GLY B 1 135 ? 1.179 -24.016 -5.988 1 97.94 135 GLY B C 1
ATOM 4059 O O . GLY B 1 135 ? 1.271 -22.797 -6.137 1 97.94 135 GLY B O 1
ATOM 4060 N N . ILE B 1 136 ? 0.77 -24.906 -6.93 1 98.56 136 ILE B N 1
ATOM 4061 C CA . ILE B 1 136 ? 0.5 -24.406 -8.273 1 98.56 136 ILE B CA 1
ATOM 4062 C C . ILE B 1 136 ? -0.493 -25.344 -8.969 1 98.56 136 ILE B C 1
ATOM 4064 O O . ILE B 1 136 ? -0.566 -26.531 -8.656 1 98.56 136 ILE B O 1
ATOM 4068 N N . GLY B 1 137 ? -1.269 -24.797 -9.867 1 98.44 137 GLY B N 1
ATOM 4069 C CA . GLY B 1 137 ? -2.178 -25.547 -10.719 1 98.44 137 GLY B CA 1
ATOM 4070 C C . GLY B 1 137 ? -2.74 -24.719 -11.867 1 98.44 137 GLY B C 1
ATOM 4071 O O . GLY B 1 137 ? -2.744 -23.484 -11.805 1 98.44 137 GLY B O 1
ATOM 4072 N N . ASN B 1 138 ? -3.113 -25.406 -12.945 1 98.62 138 ASN B N 1
ATOM 4073 C CA . ASN B 1 138 ? -3.742 -24.812 -14.109 1 98.62 138 ASN B CA 1
ATOM 4074 C C . ASN B 1 138 ? -5.188 -25.266 -14.266 1 98.62 138 ASN B C 1
ATOM 4076 O O . ASN B 1 138 ? -5.461 -26.469 -14.328 1 98.62 138 ASN B O 1
ATOM 4080 N N . ALA B 1 139 ? -6.094 -24.312 -14.32 1 98.75 139 ALA B N 1
ATOM 4081 C CA . ALA B 1 139 ? -7.508 -24.672 -14.383 1 98.75 139 ALA B CA 1
ATOM 4082 C C . ALA B 1 139 ? -8.266 -23.75 -15.328 1 98.75 139 ALA B C 1
ATOM 4084 O O . ALA B 1 139 ? -7.781 -22.672 -15.672 1 98.75 139 ALA B O 1
ATOM 4085 N N . ARG B 1 140 ? -9.391 -24.234 -15.797 1 98.69 140 ARG B N 1
ATOM 4086 C CA . ARG B 1 140 ? -10.391 -23.422 -16.484 1 98.69 140 ARG B CA 1
ATOM 4087 C C . ARG B 1 140 ? -11.328 -22.734 -15.5 1 98.69 140 ARG B C 1
ATOM 4089 O O . ARG B 1 140 ? -12.141 -23.391 -14.844 1 98.69 140 ARG B O 1
ATOM 4096 N N . TRP B 1 141 ? -11.211 -21.422 -15.445 1 98.88 141 TRP B N 1
ATOM 4097 C CA . TRP B 1 141 ? -12.023 -20.625 -14.531 1 98.88 141 TRP B CA 1
ATOM 4098 C C . TRP B 1 141 ? -13.133 -19.891 -15.273 1 98.88 141 TRP B C 1
ATOM 4100 O O . TRP B 1 141 ? -12.883 -19.234 -16.297 1 98.88 141 TRP B O 1
ATOM 4110 N N . ALA B 1 142 ? -14.32 -20.047 -14.766 1 98.88 142 ALA B N 1
ATOM 4111 C CA . ALA B 1 142 ? -15.414 -19.375 -15.461 1 98.88 142 ALA B CA 1
ATOM 4112 C C . ALA B 1 142 ? -16.266 -18.578 -14.477 1 98.88 142 ALA B C 1
ATOM 4114 O O . ALA B 1 142 ? -16.484 -19.016 -13.344 1 98.88 142 ALA B O 1
ATOM 4115 N N . GLY B 1 143 ? -16.688 -17.453 -14.859 1 98.81 143 GLY B N 1
ATOM 4116 C CA . GLY B 1 143 ? -17.547 -16.531 -14.141 1 98.81 143 GLY B CA 1
ATOM 4117 C C . GLY B 1 143 ? -17.922 -15.305 -14.961 1 98.81 143 GLY B C 1
ATOM 4118 O O . GLY B 1 143 ? -18.109 -15.398 -16.172 1 98.81 143 GLY B O 1
ATOM 4119 N N . THR B 1 144 ? -18.234 -14.242 -14.289 1 98.88 144 THR B N 1
ATOM 4120 C CA . THR B 1 144 ? -18.547 -13 -14.984 1 98.88 144 THR B CA 1
ATOM 4121 C C . THR B 1 144 ? -17.438 -11.977 -14.797 1 98.88 144 THR B C 1
ATOM 4123 O O . THR B 1 144 ? -16.828 -11.891 -13.727 1 98.88 144 THR B O 1
ATOM 4126 N N . PRO B 1 145 ? -17.156 -11.172 -15.805 1 98.88 145 PRO B N 1
ATOM 4127 C CA . PRO B 1 145 ? -16.109 -10.148 -15.664 1 98.88 145 PRO B CA 1
ATOM 4128 C C . PRO B 1 145 ? -16.422 -9.141 -14.555 1 98.88 145 PRO B C 1
ATOM 4130 O O . PRO B 1 145 ? -17.578 -8.75 -14.383 1 98.88 145 PRO B O 1
ATOM 4133 N N . LEU B 1 146 ? -15.445 -8.789 -13.773 1 98.81 146 LEU B N 1
ATOM 4134 C CA . LEU B 1 146 ? -15.562 -7.863 -12.648 1 98.81 146 LEU B CA 1
ATOM 4135 C C . LEU B 1 146 ? -15.781 -6.438 -13.141 1 98.81 146 LEU B C 1
ATOM 4137 O O . LEU B 1 146 ? -16.578 -5.695 -12.562 1 98.81 146 LEU B O 1
ATOM 4141 N N . ALA B 1 147 ? -15.133 -6.02 -14.266 1 98.69 147 ALA B N 1
ATOM 4142 C CA . ALA B 1 147 ? -15.062 -4.625 -14.703 1 98.69 147 ALA B CA 1
ATOM 4143 C C . ALA B 1 147 ? -16.453 -4.059 -14.961 1 98.69 147 ALA B C 1
ATOM 4145 O O . ALA B 1 147 ? -16.812 -3 -14.438 1 98.69 147 ALA B O 1
ATOM 4146 N N . PRO B 1 148 ? -17.297 -4.754 -15.711 1 98.62 148 PRO B N 1
ATOM 4147 C CA . PRO B 1 148 ? -18.641 -4.215 -15.945 1 98.62 148 PRO B CA 1
ATOM 4148 C C . PRO B 1 148 ? -19.438 -4.035 -14.656 1 98.62 148 PRO B C 1
ATOM 4150 O O . PRO B 1 148 ? -20.281 -3.139 -14.562 1 98.62 148 PRO B O 1
ATOM 4153 N N . ILE B 1 149 ? -19.188 -4.863 -13.711 1 98.69 149 ILE B N 1
ATOM 4154 C CA . ILE B 1 149 ? -19.922 -4.777 -12.445 1 98.69 149 ILE B CA 1
ATOM 4155 C C . ILE B 1 149 ? -19.453 -3.543 -11.672 1 98.69 149 ILE B C 1
ATOM 4157 O O . ILE B 1 149 ? -20.266 -2.846 -11.062 1 98.69 149 ILE B O 1
ATOM 4161 N N . LEU B 1 150 ? -18.156 -3.287 -11.633 1 98.62 150 LEU B N 1
ATOM 4162 C CA . LEU B 1 150 ? -17.641 -2.068 -11.008 1 98.62 150 LEU B CA 1
ATOM 4163 C C . LEU B 1 150 ? -18.203 -0.831 -11.711 1 98.62 150 LEU B C 1
ATOM 4165 O O . LEU B 1 150 ? -18.5 0.172 -11.062 1 98.62 150 LEU B O 1
ATOM 4169 N N . GLU B 1 151 ? -18.328 -0.918 -13.039 1 98.25 151 GLU B N 1
ATOM 4170 C CA . GLU B 1 151 ? -18.938 0.172 -13.797 1 98.25 151 GLU B CA 1
ATOM 4171 C C . GLU B 1 151 ? -20.391 0.376 -13.398 1 98.25 151 GLU B C 1
ATOM 4173 O O . GLU B 1 151 ? -20.844 1.513 -13.242 1 98.25 151 GLU B O 1
ATOM 4178 N N . GLU B 1 152 ? -21.031 -0.741 -13.328 1 98.19 152 GLU B N 1
ATOM 4179 C CA . GLU B 1 152 ? -22.422 -0.688 -12.898 1 98.19 152 GLU B CA 1
ATOM 4180 C C . GLU B 1 152 ? -22.562 -0.013 -11.531 1 98.19 152 GLU B C 1
ATOM 4182 O O . GLU B 1 152 ? -23.484 0.779 -11.312 1 98.19 152 GLU B O 1
ATOM 4187 N N . ALA B 1 153 ? -21.688 -0.375 -10.602 1 98.31 153 ALA B N 1
ATOM 4188 C CA . ALA B 1 153 ? -21.703 0.229 -9.273 1 98.31 153 ALA B CA 1
ATOM 4189 C C . ALA B 1 153 ? -21.391 1.721 -9.344 1 98.31 153 ALA B C 1
ATOM 4191 O O . ALA B 1 153 ? -21.766 2.484 -8.453 1 98.31 153 ALA B O 1
ATOM 4192 N N . GLY B 1 154 ? -20.656 2.158 -10.422 1 98.38 154 GLY B N 1
ATOM 4193 C CA . GLY B 1 154 ? -20.312 3.562 -10.578 1 98.38 154 GLY B CA 1
ATOM 4194 C C . GLY B 1 154 ? -19.219 4.023 -9.641 1 98.38 154 GLY B C 1
ATOM 4195 O O . GLY B 1 154 ? -19.453 4.84 -8.75 1 98.38 154 GLY B O 1
ATOM 4196 N N . VAL B 1 155 ? -18 3.566 -9.914 1 97.12 155 VAL B N 1
ATOM 4197 C CA . VAL B 1 155 ? -16.859 3.928 -9.078 1 97.12 155 VAL B CA 1
ATOM 4198 C C . VAL B 1 155 ? -16.688 5.445 -9.062 1 97.12 155 VAL B C 1
ATOM 4200 O O . VAL B 1 155 ? -16.703 6.086 -10.117 1 97.12 155 VAL B O 1
ATOM 4203 N N . HIS B 1 156 ? -16.578 5.965 -7.844 1 95.38 156 HIS B N 1
ATOM 4204 C CA . HIS B 1 156 ? -16.375 7.398 -7.672 1 95.38 156 HIS B CA 1
ATOM 4205 C C . HIS B 1 156 ? -15.016 7.836 -8.219 1 95.38 156 HIS B C 1
ATOM 4207 O O . HIS B 1 156 ? -14.062 7.055 -8.211 1 95.38 156 HIS B O 1
ATOM 4213 N N . GLU B 1 157 ? -14.883 9.047 -8.609 1 91.06 157 GLU B N 1
ATOM 4214 C CA . GLU B 1 157 ? -13.664 9.586 -9.211 1 91.06 157 GLU B CA 1
ATOM 4215 C C . GLU B 1 157 ? -12.492 9.523 -8.234 1 91.06 157 GLU B C 1
ATOM 4217 O O . GLU B 1 157 ? -11.336 9.422 -8.648 1 91.06 157 GLU B O 1
ATOM 4222 N N . LYS B 1 158 ? -12.797 9.5 -7.02 1 88 158 LYS B N 1
ATOM 4223 C CA . LYS B 1 158 ? -11.742 9.5 -6.016 1 88 158 LYS B CA 1
ATOM 4224 C C . LYS B 1 158 ? -11.281 8.078 -5.707 1 88 158 LYS B C 1
ATOM 4226 O O . LYS B 1 158 ? -10.281 7.883 -5.008 1 88 158 LYS B O 1
ATOM 4231 N N . GLY B 1 159 ? -12.047 7.121 -6.195 1 91.62 159 GLY B N 1
ATOM 4232 C CA . GLY B 1 159 ? -11.672 5.738 -5.945 1 91.62 159 GLY B CA 1
ATOM 4233 C C . GLY B 1 159 ? -10.391 5.332 -6.645 1 91.62 159 GLY B C 1
ATOM 4234 O O . GLY B 1 159 ? -10.242 5.531 -7.852 1 91.62 159 GLY B O 1
ATOM 4235 N N . ILE B 1 160 ? -9.391 4.742 -5.82 1 86.88 160 ILE B N 1
ATOM 4236 C CA . ILE B 1 160 ? -8.117 4.395 -6.434 1 86.88 160 ILE B CA 1
ATOM 4237 C C . ILE B 1 160 ? -7.754 2.953 -6.094 1 86.88 160 ILE B C 1
ATOM 4239 O O . ILE B 1 160 ? -6.855 2.371 -6.703 1 86.88 160 ILE B O 1
ATOM 4243 N N . GLU B 1 161 ? -8.352 2.461 -5.051 1 92.56 161 GLU B N 1
ATOM 4244 C CA . GLU B 1 161 ? -8.023 1.146 -4.512 1 92.56 161 GLU B CA 1
ATOM 4245 C C . GLU B 1 161 ? -9.266 0.267 -4.406 1 92.56 161 GLU B C 1
ATOM 4247 O O . GLU B 1 161 ? -10.328 0.729 -3.98 1 92.56 161 GLU B O 1
ATOM 4252 N N . VAL B 1 162 ? -9.188 -0.942 -4.879 1 97.12 162 VAL B N 1
ATOM 4253 C CA . VAL B 1 162 ? -10.273 -1.908 -4.754 1 97.12 162 VAL B CA 1
ATOM 4254 C C . VAL B 1 162 ? -9.852 -3.039 -3.818 1 97.12 162 VAL B C 1
ATOM 4256 O O . VAL B 1 162 ? -8.891 -3.758 -4.094 1 97.12 162 VAL B O 1
ATOM 4259 N N . VAL B 1 163 ? -10.586 -3.188 -2.764 1 96.94 163 VAL B N 1
ATOM 4260 C CA . VAL B 1 163 ? -10.266 -4.191 -1.754 1 96.94 163 VAL B CA 1
ATOM 4261 C C . VAL B 1 163 ? -11.234 -5.363 -1.856 1 96.94 163 VAL B C 1
ATOM 4263 O O . VAL B 1 163 ? -12.453 -5.16 -1.954 1 96.94 163 VAL B O 1
ATOM 4266 N N . PHE B 1 164 ? -10.719 -6.551 -1.838 1 98.25 164 PHE B N 1
ATOM 4267 C CA . PHE B 1 164 ? -11.484 -7.789 -1.871 1 98.25 164 PHE B CA 1
ATOM 4268 C C . PHE B 1 164 ? -11.414 -8.508 -0.527 1 98.25 164 PHE B C 1
ATOM 4270 O O . PHE B 1 164 ? -10.336 -8.859 -0.064 1 98.25 164 PHE B O 1
ATOM 4277 N N . PHE B 1 165 ? -12.594 -8.719 0.044 1 96.81 165 PHE B N 1
ATOM 4278 C CA . PHE B 1 165 ? -12.672 -9.375 1.343 1 96.81 165 PHE B CA 1
ATOM 4279 C C . PHE B 1 165 ? -13.234 -10.789 1.204 1 96.81 165 PHE B C 1
ATOM 4281 O O . PHE B 1 165 ? -14.289 -10.984 0.589 1 96.81 165 PHE B O 1
ATOM 4288 N N . GLY B 1 166 ? -12.531 -11.758 1.746 1 97.19 166 GLY B N 1
ATOM 4289 C CA . GLY B 1 166 ? -13.062 -13.109 1.861 1 97.19 166 GLY B CA 1
ATOM 4290 C C . GLY B 1 166 ? -13.891 -13.312 3.117 1 97.19 166 GLY B C 1
ATOM 4291 O O . GLY B 1 166 ? -13.891 -12.469 4.012 1 97.19 166 GLY B O 1
ATOM 4292 N N . THR B 1 167 ? -14.586 -14.398 3.143 1 96.69 167 THR B N 1
ATOM 4293 C CA . THR B 1 167 ? -15.422 -14.773 4.277 1 96.69 167 THR B CA 1
ATOM 4294 C C . THR B 1 167 ? -14.57 -15.328 5.418 1 96.69 167 THR B C 1
ATOM 4296 O O . THR B 1 167 ? -14.969 -15.266 6.582 1 96.69 167 THR B O 1
ATOM 4299 N N . ASP B 1 168 ? -13.414 -15.883 5.125 1 96.69 168 ASP B N 1
ATOM 4300 C CA . ASP B 1 168 ? -12.531 -16.453 6.137 1 96.69 168 ASP B CA 1
ATOM 4301 C C . ASP B 1 168 ? -11.984 -15.359 7.062 1 96.69 168 ASP B C 1
ATOM 4303 O O . ASP B 1 168 ? -11.75 -14.234 6.629 1 96.69 168 ASP B O 1
ATOM 4307 N N . THR B 1 169 ? -11.859 -15.68 8.32 1 94.94 169 THR B N 1
ATOM 4308 C CA . THR B 1 169 ? -11.422 -14.719 9.328 1 94.94 169 THR B CA 1
ATOM 4309 C C . THR B 1 169 ? -10.367 -15.336 10.242 1 94.94 169 THR B C 1
ATOM 4311 O O . THR B 1 169 ? -10.273 -16.562 10.352 1 94.94 169 THR B O 1
ATOM 4314 N N . GLY B 1 170 ? -9.57 -14.508 10.719 1 93.38 170 GLY B N 1
ATOM 4315 C CA . GLY B 1 170 ? -8.586 -14.852 11.734 1 93.38 170 GLY B CA 1
ATOM 4316 C C . GLY B 1 170 ? -8.312 -13.719 12.711 1 93.38 170 GLY B C 1
ATOM 4317 O O . GLY B 1 170 ? -8.68 -12.57 12.453 1 93.38 170 GLY B O 1
ATOM 4318 N N . GLU B 1 171 ? -7.785 -14.055 13.867 1 92.31 171 GLU B N 1
ATOM 4319 C CA . GLU B 1 171 ? -7.367 -13.055 14.844 1 92.31 171 GLU B CA 1
ATOM 4320 C C . GLU B 1 171 ? -5.941 -12.578 14.57 1 92.31 171 GLU B C 1
ATOM 4322 O O . GLU B 1 171 ? -5.02 -13.391 14.492 1 92.31 171 GLU B O 1
ATOM 4327 N N . VAL B 1 172 ? -5.82 -11.289 14.43 1 90.62 172 VAL B N 1
ATOM 4328 C CA . VAL B 1 172 ? -4.52 -10.695 14.125 1 90.62 172 VAL B CA 1
ATOM 4329 C C . VAL B 1 172 ? -4.117 -9.727 15.234 1 90.62 172 VAL B C 1
ATOM 4331 O O . VAL B 1 172 ? -4.859 -8.797 15.555 1 90.62 172 VAL B O 1
ATOM 4334 N N . PRO B 1 173 ? -2.979 -9.992 15.828 1 87.19 173 PRO B N 1
ATOM 4335 C CA . PRO B 1 173 ? -2.48 -9.016 16.797 1 87.19 173 PRO B CA 1
ATOM 4336 C C . PRO B 1 173 ? -1.852 -7.793 16.156 1 87.19 173 PRO B C 1
ATOM 4338 O O . PRO B 1 173 ? -1.06 -7.926 15.211 1 87.19 173 PRO B O 1
ATOM 4341 N N . ILE B 1 174 ? -2.256 -6.68 16.531 1 80.81 174 ILE B N 1
ATOM 4342 C CA . ILE B 1 174 ? -1.617 -5.438 16.109 1 80.81 174 ILE B CA 1
ATOM 4343 C C . ILE B 1 174 ? -1.459 -4.504 17.312 1 80.81 174 ILE B C 1
ATOM 4345 O O . ILE B 1 174 ? -2.449 -4.062 17.891 1 80.81 174 ILE B O 1
ATOM 4349 N N . ARG B 1 175 ? -0.218 -4.199 17.531 1 76.88 175 ARG B N 1
ATOM 4350 C CA . ARG B 1 175 ? 0.097 -3.395 18.703 1 76.88 175 ARG B CA 1
ATOM 4351 C C . ARG B 1 175 ? -0.534 -3.992 19.953 1 76.88 175 ARG B C 1
ATOM 4353 O O . ARG B 1 175 ? -0.344 -5.176 20.25 1 76.88 175 ARG B O 1
ATOM 4360 N N . ASP B 1 176 ? -1.48 -3.283 20.594 1 77.5 176 ASP B N 1
ATOM 4361 C CA . ASP B 1 176 ? -2.008 -3.752 21.875 1 77.5 176 ASP B CA 1
ATOM 4362 C C . ASP B 1 176 ? -3.441 -4.254 21.719 1 77.5 176 ASP B C 1
ATOM 4364 O O . ASP B 1 176 ? -4.156 -4.414 22.719 1 77.5 176 ASP B O 1
ATOM 4368 N N . VAL B 1 177 ? -3.736 -4.609 20.422 1 78.75 177 VAL B N 1
ATOM 4369 C CA . VAL B 1 177 ? -5.109 -5.059 20.234 1 78.75 177 VAL B CA 1
ATOM 4370 C C . VAL B 1 177 ? -5.121 -6.336 19.391 1 78.75 177 VAL B C 1
ATOM 4372 O O . VAL B 1 177 ? -4.156 -6.625 18.688 1 78.75 177 VAL B O 1
ATOM 4375 N N . LYS B 1 178 ? -6.102 -7.148 19.672 1 84.69 178 LYS B N 1
ATOM 4376 C CA . LYS B 1 178 ? -6.414 -8.289 18.812 1 84.69 178 LYS B CA 1
ATOM 4377 C C . LYS B 1 178 ? -7.656 -8.016 17.969 1 84.69 178 LYS B C 1
ATOM 4379 O O . LYS B 1 178 ? -8.734 -7.738 18.5 1 84.69 178 LYS B O 1
ATOM 4384 N N . MET B 1 179 ? -7.422 -8.086 16.688 1 87.19 179 MET B N 1
ATOM 4385 C CA . MET B 1 179 ? -8.492 -7.758 15.75 1 87.19 179 MET B CA 1
ATOM 4386 C C . MET B 1 179 ? -8.914 -8.984 14.953 1 87.19 179 MET B C 1
ATOM 4388 O O . MET B 1 179 ? -8.07 -9.75 14.492 1 87.19 179 MET B O 1
ATOM 4392 N N . LYS B 1 180 ? -10.195 -9.258 14.977 1 90 180 LYS B N 1
ATOM 4393 C CA . LYS B 1 180 ? -10.688 -10.234 14.008 1 90 180 LYS B CA 1
ATOM 4394 C C . LYS B 1 180 ? -10.734 -9.633 12.602 1 90 180 LYS B C 1
ATOM 4396 O O . LYS B 1 180 ? -11.438 -8.648 12.367 1 90 180 LYS B O 1
ATOM 4401 N N . GLN B 1 181 ? -9.969 -10.25 11.703 1 91.12 181 GLN B N 1
ATOM 4402 C CA . GLN B 1 181 ? -9.891 -9.711 10.352 1 91.12 181 GLN B CA 1
ATOM 4403 C C . GLN B 1 181 ? -10.297 -10.758 9.32 1 91.12 181 GLN B C 1
ATOM 4405 O O . GLN B 1 181 ? -9.953 -11.938 9.461 1 91.12 181 GLN B O 1
ATOM 4410 N N . ASN B 1 182 ? -11.07 -10.281 8.367 1 94 182 ASN B N 1
ATOM 4411 C CA . ASN B 1 182 ? -11.234 -11.086 7.16 1 94 182 ASN B CA 1
ATOM 4412 C C . ASN B 1 182 ? -9.953 -11.102 6.324 1 94 182 ASN B C 1
ATOM 4414 O O . ASN B 1 182 ? -9.18 -10.141 6.348 1 94 182 ASN B O 1
ATOM 4418 N N . PHE B 1 183 ? -9.797 -12.25 5.664 1 96.56 183 PHE B N 1
ATOM 4419 C CA . PHE B 1 183 ? -8.805 -12.195 4.598 1 96.56 183 PHE B CA 1
ATOM 4420 C C . PHE B 1 183 ? -9.125 -11.086 3.611 1 96.56 183 PHE B C 1
ATOM 4422 O O . PHE B 1 183 ? -10.281 -10.93 3.199 1 96.56 183 PHE B O 1
ATOM 4429 N N . ALA B 1 184 ? -8.07 -10.32 3.277 1 96.12 184 ALA B N 1
ATOM 4430 C CA . ALA B 1 184 ? -8.32 -9.273 2.285 1 96.12 184 ALA B CA 1
ATOM 4431 C C . ALA B 1 184 ? -7.039 -8.922 1.531 1 96.12 184 ALA B C 1
ATOM 4433 O O . ALA B 1 184 ? -5.945 -8.938 2.105 1 96.12 184 ALA B O 1
ATOM 4434 N N . ARG B 1 185 ? -7.211 -8.68 0.305 1 96.56 185 ARG B N 1
ATOM 4435 C CA . ARG B 1 185 ? -6.191 -8.164 -0.601 1 96.56 185 ARG B CA 1
ATOM 4436 C C . ARG B 1 185 ? -6.758 -7.062 -1.491 1 96.56 185 ARG B C 1
ATOM 4438 O O . ARG B 1 185 ? -7.969 -6.996 -1.714 1 96.56 185 ARG B O 1
ATOM 4445 N N . SER B 1 186 ? -5.871 -6.215 -1.932 1 95.12 186 SER B N 1
ATOM 4446 C CA . SER B 1 186 ? -6.348 -5.129 -2.785 1 95.12 186 SER B CA 1
ATOM 4447 C C . SER B 1 186 ? -5.535 -5.039 -4.07 1 95.12 186 SER B C 1
ATOM 4449 O O . SER B 1 186 ? -4.48 -5.672 -4.191 1 95.12 186 SER B O 1
ATOM 4451 N N . MET B 1 187 ? -6.152 -4.352 -5.039 1 93.44 187 MET B N 1
ATOM 4452 C CA . MET B 1 187 ? -5.543 -3.926 -6.297 1 93.44 187 MET B CA 1
ATOM 4453 C C . MET B 1 187 ? -5.867 -2.467 -6.594 1 93.44 187 MET B C 1
ATOM 4455 O O . MET B 1 187 ? -6.828 -1.918 -6.051 1 93.44 187 MET B O 1
ATOM 4459 N N . SER B 1 188 ? -4.992 -1.869 -7.41 1 91.06 188 SER B N 1
ATOM 4460 C CA . SER B 1 188 ? -5.387 -0.562 -7.926 1 91.06 188 SER B CA 1
ATOM 4461 C C . SER B 1 188 ? -6.68 -0.651 -8.727 1 91.06 188 SER B C 1
ATOM 4463 O O . SER B 1 188 ? -7.02 -1.713 -9.25 1 91.06 188 SER B O 1
ATOM 4465 N N . LEU B 1 189 ? -7.375 0.437 -8.805 1 93.62 189 LEU B N 1
ATOM 4466 C CA . LEU B 1 189 ? -8.578 0.458 -9.633 1 93.62 189 LEU B CA 1
ATOM 4467 C C . LEU B 1 189 ? -8.258 0.039 -11.062 1 93.62 189 LEU B C 1
ATOM 4469 O O . LEU B 1 189 ? -9.008 -0.731 -11.672 1 93.62 189 LEU B O 1
ATOM 4473 N N . ALA B 1 190 ? -7.156 0.521 -11.586 1 91.25 190 ALA B N 1
ATOM 4474 C CA . ALA B 1 190 ? -6.766 0.16 -12.945 1 91.25 190 ALA B CA 1
ATOM 4475 C C . ALA B 1 190 ? -6.594 -1.35 -13.086 1 91.25 190 ALA B C 1
ATOM 4477 O O . ALA B 1 190 ? -7.066 -1.948 -14.055 1 91.25 190 ALA B O 1
ATOM 4478 N N . ASP B 1 191 ? -5.969 -1.961 -12.172 1 93.5 191 ASP B N 1
ATOM 4479 C CA . ASP B 1 191 ? -5.766 -3.406 -12.203 1 93.5 191 ASP B CA 1
ATOM 4480 C C . ASP B 1 191 ? -7.09 -4.148 -12.047 1 93.5 191 ASP B C 1
ATOM 4482 O O . ASP B 1 191 ? -7.316 -5.168 -12.703 1 93.5 191 ASP B O 1
ATOM 4486 N N . ALA B 1 192 ? -7.945 -3.646 -11.18 1 97.31 192 ALA B N 1
ATOM 4487 C CA . ALA B 1 192 ? -9.234 -4.285 -10.922 1 97.31 192 ALA B CA 1
ATOM 4488 C C . ALA B 1 192 ? -10.125 -4.242 -12.156 1 97.31 192 ALA B C 1
ATOM 4490 O O . ALA B 1 192 ? -11 -5.094 -12.328 1 97.31 192 ALA B O 1
ATOM 4491 N N . MET B 1 193 ? -9.852 -3.311 -13 1 97.44 193 MET B N 1
ATOM 4492 C CA . MET B 1 193 ? -10.688 -3.102 -14.18 1 97.44 193 MET B CA 1
ATOM 4493 C C . MET B 1 193 ? -10.203 -3.953 -15.352 1 97.44 193 MET B C 1
ATOM 4495 O O . MET B 1 193 ? -10.766 -3.893 -16.453 1 97.44 193 MET B O 1
ATOM 4499 N N . ASN B 1 194 ? -9.148 -4.715 -15.164 1 97.06 194 ASN B N 1
ATOM 4500 C CA . ASN B 1 194 ? -8.727 -5.641 -16.219 1 97.06 194 ASN B CA 1
ATOM 4501 C C . ASN B 1 194 ? -9.875 -6.535 -16.656 1 97.06 194 ASN B C 1
ATOM 4503 O O . ASN B 1 194 ? -10.523 -7.184 -15.836 1 97.06 194 ASN B O 1
ATOM 4507 N N . PRO B 1 195 ? -10.141 -6.586 -17.922 1 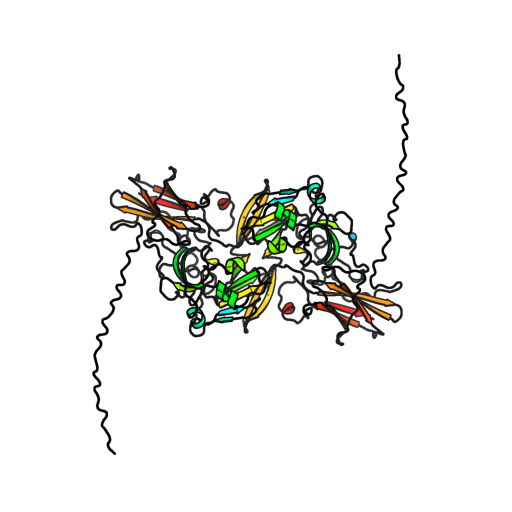97.56 195 PRO B N 1
ATOM 4508 C CA . PRO B 1 195 ? -11.305 -7.316 -18.422 1 97.56 195 PRO B CA 1
ATOM 4509 C C . PRO B 1 195 ? -11.211 -8.82 -18.188 1 97.56 195 PRO B C 1
ATOM 4511 O O . PRO B 1 195 ? -12.219 -9.531 -18.281 1 97.56 195 PRO B O 1
ATOM 4514 N N . ASP B 1 196 ? -10.055 -9.328 -17.891 1 97.62 196 ASP B N 1
ATOM 4515 C CA . ASP B 1 196 ? -9.883 -10.758 -17.688 1 97.62 196 ASP B CA 1
ATOM 4516 C C . ASP B 1 196 ? -10.195 -11.156 -16.234 1 97.62 196 ASP B C 1
ATOM 4518 O O . ASP B 1 196 ? -10.273 -12.344 -15.922 1 97.62 196 ASP B O 1
ATOM 4522 N N . ASN B 1 197 ? -10.32 -10.117 -15.359 1 98.81 197 ASN B N 1
ATOM 4523 C CA . ASN B 1 197 ? -10.695 -10.438 -13.992 1 98.81 197 ASN B CA 1
ATOM 4524 C C . ASN B 1 197 ? -12.117 -10.992 -13.914 1 98.81 197 ASN B C 1
ATOM 4526 O O . ASN B 1 197 ? -13.031 -10.453 -14.539 1 98.81 197 ASN B O 1
ATOM 4530 N N . LEU B 1 198 ? -12.289 -12.07 -13.086 1 98.88 198 LEU B N 1
ATOM 4531 C CA . LEU B 1 198 ? -13.594 -12.711 -13 1 98.88 198 LEU B CA 1
ATOM 4532 C C . LEU B 1 198 ? -14.07 -12.789 -11.555 1 98.88 198 LEU B C 1
ATOM 4534 O O . LEU B 1 198 ? -13.281 -13.047 -10.648 1 98.88 198 LEU B O 1
ATOM 4538 N N . LEU B 1 199 ? -15.344 -12.516 -11.414 1 98.94 199 LEU B N 1
ATOM 4539 C CA . LEU B 1 199 ? -16.047 -13.188 -10.328 1 98.94 199 LEU B CA 1
ATOM 4540 C C . LEU B 1 199 ? -16.359 -14.633 -10.703 1 98.94 199 LEU B C 1
ATOM 4542 O O . LEU B 1 199 ? -17.344 -14.891 -11.398 1 98.94 199 LEU B O 1
ATOM 4546 N N . CYS B 1 200 ? -15.586 -15.516 -10.219 1 98.94 200 CYS B N 1
ATOM 4547 C CA . CYS B 1 200 ? -15.555 -16.891 -10.711 1 98.94 200 CYS B CA 1
ATOM 4548 C C . CYS B 1 200 ? -16.406 -17.797 -9.836 1 98.94 200 CYS B C 1
ATOM 4550 O O . CYS B 1 200 ? -16.281 -17.797 -8.609 1 98.94 200 CYS B O 1
ATOM 4552 N N . TYR B 1 201 ? -17.297 -18.547 -10.523 1 98.88 201 TYR B N 1
ATOM 4553 C CA . TYR B 1 201 ? -18.141 -19.469 -9.773 1 98.88 201 TYR B CA 1
ATOM 4554 C C . TYR B 1 201 ? -18 -20.891 -10.312 1 98.88 201 TYR B C 1
ATOM 4556 O O . TYR B 1 201 ? -18.641 -21.812 -9.805 1 98.88 201 TYR B O 1
ATOM 4564 N N . GLU B 1 202 ? -17.141 -21.125 -11.32 1 98.75 202 GLU B N 1
ATOM 4565 C CA . GLU B 1 202 ? -16.922 -22.453 -11.898 1 98.75 202 GLU B CA 1
ATOM 4566 C C . GLU B 1 202 ? -15.438 -22.734 -12.07 1 98.75 202 GLU B C 1
ATOM 4568 O O . GLU B 1 202 ? -14.656 -21.844 -12.406 1 98.75 202 GLU B O 1
ATOM 4573 N N . MET B 1 203 ? -15.086 -24.016 -11.852 1 98.75 203 MET B N 1
ATOM 4574 C CA . MET B 1 203 ? -13.742 -24.531 -12.078 1 98.75 203 MET B CA 1
ATOM 4575 C C . MET B 1 203 ? -13.781 -25.844 -12.859 1 98.75 203 MET B C 1
ATOM 4577 O O . MET B 1 203 ? -14.438 -26.797 -12.445 1 98.75 203 MET B O 1
ATOM 4581 N N . ASN B 1 204 ? -13.148 -25.797 -14.008 1 98.62 204 ASN B N 1
ATOM 4582 C CA . ASN B 1 204 ? -13.062 -26.969 -14.875 1 98.62 204 ASN B CA 1
ATOM 4583 C C . ASN B 1 204 ? -14.445 -27.516 -15.203 1 98.62 204 ASN B C 1
ATOM 4585 O O . ASN B 1 204 ? -14.656 -28.734 -15.164 1 98.62 204 ASN B O 1
ATOM 4589 N N . GLY B 1 205 ? -15.352 -26.703 -15.383 1 98 205 GLY B N 1
ATOM 4590 C CA . GLY B 1 205 ? -16.656 -27.094 -15.875 1 98 205 GLY B CA 1
ATOM 4591 C C . GLY B 1 205 ? -17.625 -27.453 -14.766 1 98 205 GLY B C 1
ATOM 4592 O O . GLY B 1 205 ? -18.766 -27.859 -15.031 1 98 205 GLY B O 1
ATOM 4593 N N . ALA B 1 206 ? -17.172 -27.328 -13.586 1 98.31 206 ALA B N 1
ATOM 4594 C CA . ALA B 1 206 ? -18 -27.625 -12.414 1 98.31 206 ALA B CA 1
ATOM 4595 C C . ALA B 1 206 ? -18.031 -26.453 -11.445 1 98.31 206 ALA B C 1
ATOM 4597 O O . ALA B 1 206 ? -17.266 -25.5 -11.586 1 98.31 206 ALA B O 1
ATOM 4598 N N . ALA B 1 20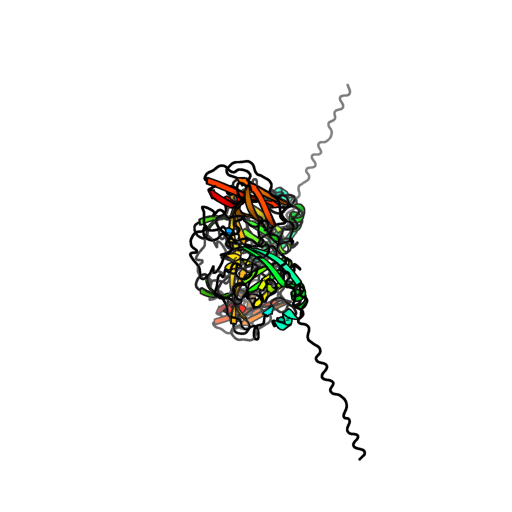7 ? -19 -26.547 -10.453 1 97.5 207 ALA B N 1
ATOM 4599 C CA . ALA B 1 207 ? -19.016 -25.547 -9.391 1 97.5 207 ALA B CA 1
ATOM 4600 C C . ALA B 1 207 ? -17.688 -25.5 -8.656 1 97.5 207 ALA B C 1
ATOM 4602 O O . ALA B 1 207 ? -17.031 -26.531 -8.477 1 97.5 207 ALA B O 1
ATOM 4603 N N . LEU B 1 208 ? -17.281 -24.281 -8.266 1 97.69 208 LEU B N 1
ATOM 4604 C CA . LEU B 1 208 ? -16.062 -24.156 -7.473 1 97.69 208 LEU B CA 1
ATOM 4605 C C . LEU B 1 208 ? -16.078 -25.094 -6.277 1 97.69 208 LEU B C 1
ATOM 4607 O O . LEU B 1 208 ? -17.078 -25.188 -5.562 1 97.69 208 LEU B O 1
ATOM 4611 N N . PRO B 1 209 ? -14.992 -25.859 -6.113 1 97.69 209 PRO B N 1
ATOM 4612 C CA . PRO B 1 209 ? -14.898 -26.578 -4.848 1 97.69 209 PRO B CA 1
ATOM 4613 C C . PRO B 1 209 ? -14.859 -25.656 -3.637 1 97.69 209 PRO B C 1
ATOM 4615 O O . PRO B 1 209 ? -14.359 -24.531 -3.732 1 97.69 209 PRO B O 1
ATOM 4618 N N . ALA B 1 210 ? -15.312 -26.141 -2.443 1 97.12 210 ALA B N 1
ATOM 4619 C CA . ALA B 1 210 ? -15.297 -25.359 -1.215 1 97.12 210 ALA B CA 1
ATOM 4620 C C . ALA B 1 210 ? -13.891 -24.875 -0.889 1 97.12 210 ALA B C 1
ATOM 4622 O O . ALA B 1 210 ? -13.695 -23.703 -0.531 1 97.12 210 ALA B O 1
ATOM 4623 N N . SER B 1 211 ? -12.914 -25.719 -1.092 1 96.31 211 SER B N 1
ATOM 4624 C CA . SER B 1 211 ? -11.539 -25.406 -0.724 1 96.31 211 SER B CA 1
ATOM 4625 C C . SER B 1 211 ? -10.922 -24.391 -1.687 1 96.31 211 SER B C 1
ATOM 4627 O O . SER B 1 211 ? -9.875 -23.812 -1.394 1 96.31 211 SER B O 1
ATOM 4629 N N . ASN B 1 212 ? -11.57 -24.219 -2.811 1 97.81 212 ASN B N 1
ATOM 4630 C CA . ASN B 1 212 ? -10.992 -23.328 -3.812 1 97.81 212 ASN B CA 1
ATOM 4631 C C . ASN B 1 212 ? -11.828 -22.062 -3.986 1 97.81 212 ASN B C 1
ATOM 4633 O O . ASN B 1 212 ? -11.688 -21.344 -4.984 1 97.81 212 ASN B O 1
ATOM 4637 N N . GLY B 1 213 ? -12.758 -21.844 -3.084 1 98.25 213 GLY B N 1
ATOM 4638 C CA . GLY B 1 213 ? -13.312 -20.5 -3.012 1 98.25 213 GLY B CA 1
ATOM 4639 C C . GLY B 1 213 ? -14.805 -20.453 -3.289 1 98.25 213 GLY B C 1
ATOM 4640 O O . GLY B 1 213 ? -15.344 -19.391 -3.596 1 98.25 213 GLY B O 1
ATOM 4641 N N . PHE B 1 214 ? -15.469 -21.641 -3.217 1 98.38 214 PHE B N 1
ATOM 4642 C CA . PHE B 1 214 ? -16.922 -21.656 -3.334 1 98.38 214 PHE B CA 1
ATOM 4643 C C . PHE B 1 214 ? -17.562 -20.641 -2.393 1 98.38 214 PHE B C 1
ATOM 4645 O O . PHE B 1 214 ? -17.109 -20.469 -1.258 1 98.38 214 PHE B O 1
ATOM 4652 N N . PRO B 1 215 ? -18.594 -19.891 -2.877 1 98.62 215 PRO B N 1
ATOM 4653 C CA . PRO B 1 215 ? -19.312 -20.016 -4.148 1 98.62 215 PRO B CA 1
ATOM 4654 C C . PRO B 1 215 ? -18.719 -19.109 -5.238 1 98.62 215 PRO B C 1
ATOM 4656 O O . PRO B 1 215 ? -18.984 -19.328 -6.426 1 98.62 215 PRO B O 1
ATOM 4659 N N . VAL B 1 216 ? -18.031 -18.047 -4.812 1 98.88 216 VAL B N 1
ATOM 4660 C CA . VAL B 1 216 ? -17.406 -17.125 -5.762 1 98.88 216 VAL B CA 1
ATOM 4661 C C . VAL B 1 216 ? -16.016 -16.75 -5.281 1 98.88 216 VAL B C 1
ATOM 4663 O O . VAL B 1 216 ? -15.805 -16.484 -4.094 1 98.88 216 VAL B O 1
ATOM 4666 N N . ARG B 1 217 ? -15.047 -16.766 -6.117 1 98.75 217 ARG B N 1
ATOM 4667 C CA . ARG B 1 217 ? -13.711 -16.234 -5.836 1 98.75 217 ARG B CA 1
ATOM 4668 C C . ARG B 1 217 ? -13.289 -15.227 -6.902 1 98.75 217 ARG B C 1
ATOM 4670 O O . ARG B 1 217 ? -13.891 -15.164 -7.977 1 98.75 217 ARG B O 1
ATOM 4677 N N . LEU B 1 218 ? -12.344 -14.414 -6.523 1 98.94 218 LEU B N 1
ATOM 4678 C CA . LEU B 1 218 ? -11.711 -13.562 -7.523 1 98.94 218 LEU B CA 1
ATOM 4679 C C . LEU B 1 218 ? -10.672 -14.352 -8.32 1 98.94 218 LEU B C 1
ATOM 4681 O O . LEU B 1 218 ? -9.844 -15.062 -7.746 1 98.94 218 LEU B O 1
ATOM 4685 N N . ILE B 1 219 ? -10.742 -14.266 -9.602 1 98.94 219 ILE B N 1
ATOM 4686 C CA . ILE B 1 219 ? -9.68 -14.734 -10.484 1 98.94 219 ILE B CA 1
ATOM 4687 C C . ILE B 1 219 ? -9.062 -13.555 -11.227 1 98.94 219 ILE B C 1
ATOM 4689 O O . ILE B 1 219 ? -9.758 -12.852 -11.969 1 98.94 219 ILE B O 1
ATOM 4693 N N . ALA B 1 220 ? -7.875 -13.328 -10.961 1 98.75 220 ALA B N 1
ATOM 4694 C CA . ALA B 1 220 ? -7.082 -12.281 -11.594 1 98.75 220 ALA B CA 1
ATOM 4695 C C . ALA B 1 220 ? -5.871 -12.867 -12.312 1 98.75 220 ALA B C 1
ATOM 4697 O O . ALA B 1 220 ? -4.777 -12.922 -11.758 1 98.75 220 ALA B O 1
ATOM 4698 N N . PRO B 1 221 ? -6.043 -13.195 -13.594 1 98.5 221 PRO B N 1
ATOM 4699 C CA . PRO B 1 221 ? -4.941 -13.836 -14.312 1 98.5 221 PRO B CA 1
ATOM 4700 C C . PRO B 1 221 ? -3.658 -13.008 -14.297 1 98.5 221 PRO B C 1
ATOM 4702 O O . PRO B 1 221 ? -3.707 -11.781 -14.438 1 98.5 221 PRO B O 1
ATOM 4705 N N . GLY B 1 222 ? -2.521 -13.711 -14.078 1 97.06 222 GLY B N 1
ATOM 4706 C CA . GLY B 1 222 ? -1.225 -13.055 -14.055 1 97.06 222 GLY B CA 1
ATOM 4707 C C . GLY B 1 222 ? -0.777 -12.664 -12.656 1 97.06 222 GLY B C 1
ATOM 4708 O O . GLY B 1 222 ? 0.369 -12.25 -12.461 1 97.06 222 GLY B O 1
ATOM 4709 N N . TRP B 1 223 ? -1.655 -12.742 -11.703 1 97.69 223 TRP B N 1
ATOM 4710 C CA . TRP B 1 223 ? -1.321 -12.445 -10.32 1 97.69 223 TRP B CA 1
ATOM 4711 C C . TRP B 1 223 ? -1.072 -13.727 -9.531 1 97.69 223 TRP B C 1
ATOM 4713 O O . TRP B 1 223 ? -1.611 -14.781 -9.859 1 97.69 223 TRP B O 1
ATOM 4723 N N . TYR B 1 224 ? -0.25 -13.633 -8.477 1 98.31 224 TYR B N 1
ATOM 4724 C CA . TYR B 1 224 ? -0.096 -14.758 -7.562 1 98.31 224 TYR B CA 1
ATOM 4725 C C . TYR B 1 224 ? -1.413 -15.078 -6.863 1 98.31 224 TYR B C 1
ATOM 4727 O O . TYR B 1 224 ? -2.301 -14.227 -6.781 1 98.31 224 TYR B O 1
ATOM 4735 N N . GLY B 1 225 ? -1.474 -16.25 -6.32 1 98.25 225 GLY B N 1
ATOM 4736 C CA . GLY B 1 225 ? -2.688 -16.766 -5.707 1 98.25 225 GLY B CA 1
ATOM 4737 C C . GLY B 1 225 ? -3.217 -15.883 -4.594 1 98.25 225 GLY B C 1
ATOM 4738 O O . GLY B 1 225 ? -4.43 -15.797 -4.387 1 98.25 225 GLY B O 1
ATOM 4739 N N . ILE B 1 226 ? -2.326 -15.211 -3.873 1 97.69 226 ILE B N 1
ATOM 4740 C CA . ILE B 1 226 ? -2.711 -14.406 -2.723 1 97.69 226 ILE B CA 1
ATOM 4741 C C . ILE B 1 226 ? -3.654 -13.289 -3.168 1 97.69 226 ILE B C 1
ATOM 4743 O O . ILE B 1 226 ? -4.477 -12.812 -2.381 1 97.69 226 ILE B O 1
ATOM 4747 N N . ALA B 1 227 ? -3.539 -12.891 -4.434 1 97 227 ALA B N 1
ATOM 4748 C CA . ALA B 1 227 ? -4.391 -11.82 -4.949 1 97 227 ALA B CA 1
ATOM 4749 C C . ALA B 1 227 ? -5.73 -12.367 -5.422 1 97 227 ALA B C 1
ATOM 4751 O O . ALA B 1 227 ? -6.668 -11.602 -5.68 1 97 227 ALA B O 1
ATOM 4752 N N . ASN B 1 228 ? -5.891 -13.633 -5.586 1 98.5 228 ASN B N 1
ATOM 4753 C CA . ASN B 1 228 ? -7.105 -14.297 -6.047 1 98.5 228 ASN B CA 1
ATOM 4754 C C . ASN B 1 228 ? -8 -14.703 -4.875 1 98.5 228 ASN B C 1
ATOM 4756 O O . ASN B 1 228 ? -8.141 -15.891 -4.582 1 98.5 228 ASN B O 1
ATOM 4760 N N . VAL B 1 229 ? -8.617 -13.742 -4.293 1 98.56 229 VAL B N 1
ATOM 4761 C CA . VAL B 1 229 ? -9.297 -13.891 -3.01 1 98.56 229 VAL B CA 1
ATOM 4762 C C . VAL B 1 229 ? -10.398 -14.953 -3.125 1 98.56 229 VAL B C 1
ATOM 4764 O O . VAL B 1 229 ? -11.25 -14.875 -4.016 1 98.56 229 VAL B O 1
ATOM 4767 N N . LYS B 1 230 ? -10.367 -15.93 -2.242 1 98.5 230 LYS B N 1
ATOM 4768 C CA . LYS B 1 230 ? -11.367 -17 -2.156 1 98.5 230 LYS B CA 1
ATOM 4769 C C . LYS B 1 230 ? -12.555 -16.562 -1.29 1 98.5 230 LYS B C 1
ATOM 4771 O O . LYS B 1 230 ? -12.43 -15.656 -0.467 1 98.5 230 LYS B O 1
ATOM 4776 N N . TRP B 1 231 ? -13.68 -17.234 -1.496 1 98.62 231 TRP B N 1
ATOM 4777 C CA . TRP B 1 231 ? -14.859 -17.062 -0.653 1 98.62 231 TRP B CA 1
ATOM 4778 C C . TRP B 1 231 ? -15.242 -15.586 -0.554 1 98.62 231 TRP B C 1
ATOM 4780 O O . TRP B 1 231 ? -15.445 -15.062 0.544 1 98.62 231 TRP B O 1
ATOM 4790 N N . LEU B 1 232 ? -15.32 -14.969 -1.7 1 98.44 232 LEU B N 1
ATOM 4791 C CA . LEU B 1 232 ? -15.539 -13.531 -1.747 1 98.44 232 LEU B CA 1
ATOM 4792 C C . LEU B 1 232 ? -16.797 -13.141 -0.972 1 98.44 232 LEU B C 1
ATOM 4794 O O . LEU B 1 232 ? -17.844 -13.758 -1.141 1 98.44 232 LEU B O 1
ATOM 4798 N N . LYS B 1 233 ? -16.641 -12.141 -0.146 1 96.88 233 LYS B N 1
ATOM 4799 C CA . LYS B 1 233 ? -17.734 -11.641 0.692 1 96.88 233 LYS B CA 1
ATOM 4800 C C . LYS B 1 233 ? -18.094 -10.203 0.326 1 96.88 233 LYS B C 1
ATOM 4802 O O . LYS B 1 233 ? -19.266 -9.836 0.323 1 96.88 233 LYS B O 1
ATOM 4807 N N . ARG B 1 234 ? -17.062 -9.398 0.063 1 96.81 234 ARG B N 1
ATOM 4808 C CA . ARG B 1 234 ? -17.266 -7.969 -0.142 1 96.81 234 ARG B CA 1
ATOM 4809 C C . ARG B 1 234 ? -16.141 -7.371 -0.989 1 96.81 234 ARG B C 1
ATOM 4811 O O . ARG B 1 234 ? -14.992 -7.805 -0.899 1 96.81 234 ARG B O 1
ATOM 4818 N N . ILE B 1 235 ? -16.531 -6.426 -1.811 1 98.25 235 ILE B N 1
ATOM 4819 C CA . ILE B 1 235 ? -15.602 -5.598 -2.572 1 98.25 235 ILE B CA 1
ATOM 4820 C C . ILE B 1 235 ? -15.805 -4.129 -2.205 1 98.25 235 ILE B C 1
ATOM 4822 O O . ILE B 1 235 ? -16.938 -3.645 -2.15 1 98.25 235 ILE B O 1
ATOM 4826 N N . GLU B 1 236 ? -14.711 -3.451 -1.891 1 96.94 236 GLU B N 1
ATOM 4827 C CA . GLU B 1 236 ? -14.812 -2.059 -1.464 1 96.94 236 GLU B CA 1
ATOM 4828 C C . GLU B 1 236 ? -13.836 -1.175 -2.238 1 96.94 236 GLU B C 1
ATOM 4830 O O . GLU B 1 236 ? -12.641 -1.468 -2.305 1 96.94 236 GLU B O 1
ATOM 4835 N N . VAL B 1 237 ? -14.375 -0.114 -2.795 1 97.06 237 VAL B N 1
ATOM 4836 C CA . VAL B 1 237 ? -13.547 0.896 -3.439 1 97.06 237 VAL B CA 1
ATOM 4837 C C . VAL B 1 237 ? -13.141 1.961 -2.424 1 97.06 237 VAL B C 1
ATOM 4839 O O . VAL B 1 237 ? -13.984 2.461 -1.672 1 97.06 237 VAL B O 1
ATOM 4842 N N . ARG B 1 238 ? -11.875 2.275 -2.412 1 92.5 238 ARG B N 1
ATOM 4843 C CA . ARG B 1 238 ? -11.359 3.232 -1.438 1 92.5 238 ARG B CA 1
ATOM 4844 C C . ARG B 1 238 ? -10.5 4.297 -2.115 1 92.5 238 ARG B C 1
ATOM 4846 O O . ARG B 1 238 ? -10.062 4.117 -3.254 1 92.5 238 ARG B O 1
ATOM 4853 N N . ASP B 1 239 ? -10.25 5.406 -1.343 1 89.38 239 ASP B N 1
ATOM 4854 C CA . ASP B 1 239 ? -9.383 6.473 -1.834 1 89.38 239 ASP B CA 1
ATOM 4855 C C . ASP B 1 239 ? -8.008 6.414 -1.17 1 89.38 239 ASP B C 1
ATOM 4857 O O . ASP B 1 239 ? -7.191 7.32 -1.341 1 89.38 239 ASP B O 1
ATOM 4861 N N . THR B 1 240 ? -7.844 5.395 -0.368 1 85.25 240 THR B N 1
ATOM 4862 C CA . THR B 1 240 ? -6.578 5.195 0.33 1 85.25 240 THR B CA 1
ATOM 4863 C C . THR B 1 240 ? -6.043 3.787 0.087 1 85.25 240 THR B C 1
ATOM 4865 O O . THR B 1 240 ? -6.793 2.889 -0.296 1 85.25 240 THR B O 1
ATOM 4868 N N . ARG B 1 241 ? -4.781 3.66 0.372 1 88.19 241 ARG B N 1
ATOM 4869 C CA . ARG B 1 241 ? -4.168 2.342 0.238 1 88.19 241 ARG B CA 1
ATOM 4870 C C . ARG B 1 241 ? -4.543 1.442 1.41 1 88.19 241 ARG B C 1
ATOM 4872 O O . ARG B 1 241 ? -4.625 1.901 2.551 1 88.19 241 ARG B O 1
ATOM 4879 N N . PHE B 1 242 ? -4.754 0.269 1.056 1 89.5 242 PHE B N 1
ATOM 4880 C CA . PHE B 1 242 ? -5.141 -0.749 2.025 1 89.5 242 PHE B CA 1
ATOM 4881 C C . PHE B 1 242 ? -3.908 -1.406 2.639 1 89.5 242 PHE B C 1
ATOM 4883 O O . PHE B 1 242 ? -3.008 -1.843 1.917 1 89.5 242 PHE B O 1
ATOM 4890 N N . MET B 1 243 ? -3.826 -1.474 3.994 1 92.31 243 MET B N 1
ATOM 4891 C CA . MET B 1 243 ? -2.561 -1.847 4.617 1 92.31 243 MET B CA 1
ATOM 4892 C C . MET B 1 243 ? -2.754 -3.004 5.59 1 92.31 243 MET B C 1
ATOM 4894 O O . MET B 1 243 ? -2.09 -3.066 6.625 1 92.31 243 MET B O 1
ATOM 4898 N N . SER B 1 244 ? -3.641 -3.898 5.391 1 91.06 244 SER B N 1
ATOM 4899 C CA . SER B 1 244 ? -3.871 -5.016 6.301 1 91.06 244 SER B CA 1
ATOM 4900 C C . SER B 1 244 ? -2.68 -5.965 6.324 1 91.06 244 SER B C 1
ATOM 4902 O O . SER B 1 244 ? -1.729 -5.797 5.555 1 91.06 244 SER B O 1
ATOM 4904 N N . LEU B 1 245 ? -2.732 -6.934 7.168 1 91.12 245 LEU B N 1
ATOM 4905 C CA . LEU B 1 245 ? -1.671 -7.898 7.438 1 91.12 245 LEU B CA 1
ATOM 4906 C C . LEU B 1 245 ? -1.206 -8.57 6.148 1 91.12 245 LEU B C 1
ATOM 4908 O O . LEU B 1 245 ? -0.011 -8.578 5.844 1 91.12 245 LEU B O 1
ATOM 4912 N N . LEU B 1 246 ? -2.15 -9.031 5.406 1 93.44 246 LEU B N 1
ATOM 4913 C CA . LEU B 1 246 ? -1.793 -9.852 4.25 1 93.44 246 LEU B CA 1
ATOM 4914 C C . LEU B 1 246 ? -1.491 -8.977 3.037 1 93.44 246 LEU B C 1
ATOM 4916 O O . LEU B 1 246 ? -1.106 -9.484 1.982 1 93.44 246 LEU B O 1
ATOM 4920 N N . MET B 1 247 ? -1.65 -7.676 3.209 1 93.12 247 MET B N 1
ATOM 4921 C CA . MET B 1 247 ? -1.317 -6.719 2.16 1 93.12 247 MET B CA 1
ATOM 4922 C C . MET B 1 247 ? 0.049 -6.09 2.41 1 93.12 247 MET B C 1
ATOM 4924 O O . MET B 1 247 ? 0.876 -6.008 1.501 1 93.12 247 MET B O 1
ATOM 4928 N N . ALA B 1 248 ? 0.302 -5.812 3.662 1 93 248 ALA B N 1
ATOM 4929 C CA . ALA B 1 248 ? 1.367 -4.836 3.883 1 93 248 ALA B CA 1
ATOM 4930 C C . ALA B 1 248 ? 2.387 -5.359 4.891 1 93 248 ALA B C 1
ATOM 4932 O O . ALA B 1 248 ? 3.404 -4.711 5.145 1 93 248 ALA B O 1
ATOM 4933 N N . ARG B 1 249 ? 2.236 -6.516 5.441 1 91.56 249 ARG B N 1
ATOM 4934 C CA . ARG B 1 249 ? 3.148 -6.973 6.484 1 91.56 249 ARG B CA 1
ATOM 4935 C C . ARG B 1 249 ? 3.652 -8.383 6.191 1 91.56 249 ARG B C 1
ATOM 4937 O O . ARG B 1 249 ? 4.844 -8.586 5.953 1 91.56 249 ARG B O 1
ATOM 4944 N N . ASP B 1 250 ? 2.746 -9.289 6.066 1 92.5 250 ASP B N 1
ATOM 4945 C CA . ASP B 1 250 ? 3.174 -10.672 5.883 1 92.5 250 ASP B CA 1
ATOM 4946 C C . ASP B 1 250 ? 3.584 -10.93 4.434 1 92.5 250 ASP B C 1
ATOM 4948 O O . ASP B 1 250 ? 4.684 -11.43 4.176 1 92.5 250 ASP B O 1
ATOM 4952 N N . TYR B 1 251 ? 2.771 -10.547 3.502 1 95.12 251 TYR B N 1
ATOM 4953 C CA . TYR B 1 251 ? 3.021 -10.805 2.09 1 95.12 251 TYR B CA 1
ATOM 4954 C C . TYR B 1 251 ? 3.779 -9.656 1.445 1 95.12 251 TYR B C 1
ATOM 4956 O O . TYR B 1 251 ? 3.35 -9.117 0.422 1 95.12 251 TYR B O 1
ATOM 4964 N N . VAL B 1 252 ? 4.883 -9.367 2.055 1 94.19 252 VAL B N 1
ATOM 4965 C CA . VAL B 1 252 ? 5.805 -8.336 1.597 1 94.19 252 VAL B CA 1
ATOM 4966 C C . VAL B 1 252 ? 7.168 -8.953 1.286 1 94.19 252 VAL B C 1
ATOM 4968 O O . VAL B 1 252 ? 7.734 -9.672 2.117 1 94.19 252 VAL B O 1
ATOM 4971 N N . THR B 1 253 ? 7.652 -8.75 0.069 1 94.69 253 THR B N 1
ATOM 4972 C CA . THR B 1 253 ? 9 -9.18 -0.307 1 94.69 253 THR B CA 1
ATOM 4973 C C . THR B 1 253 ? 10.031 -8.133 0.102 1 94.69 253 THR B C 1
ATOM 4975 O O . THR B 1 253 ? 9.891 -6.953 -0.225 1 94.69 253 THR B O 1
ATOM 4978 N N . ILE B 1 254 ? 11.016 -8.562 0.811 1 92.62 254 ILE B N 1
ATOM 4979 C CA . ILE B 1 254 ? 12.094 -7.695 1.274 1 92.62 254 ILE B CA 1
ATOM 4980 C C . ILE B 1 254 ? 13.398 -8.062 0.565 1 92.62 254 ILE B C 1
ATOM 4982 O O . ILE B 1 254 ? 13.812 -9.227 0.582 1 92.62 254 ILE B O 1
ATOM 4986 N N . ARG B 1 255 ? 14 -7.082 -0.089 1 91.94 255 ARG B N 1
ATOM 4987 C CA . ARG B 1 255 ? 15.242 -7.305 -0.822 1 91.94 255 ARG B CA 1
ATOM 4988 C C . ARG B 1 255 ? 16.25 -6.184 -0.556 1 91.94 255 ARG B C 1
ATOM 4990 O O . ARG B 1 255 ? 15.852 -5.027 -0.364 1 91.94 255 ARG B O 1
ATOM 4997 N N . GLU B 1 256 ? 17.469 -6.613 -0.607 1 90.12 256 GLU B N 1
ATOM 4998 C CA . GLU B 1 256 ? 18.531 -5.625 -0.701 1 90.12 256 GLU B CA 1
ATOM 4999 C C . GLU B 1 256 ? 18.797 -5.242 -2.154 1 90.12 256 GLU B C 1
ATOM 5001 O O . GLU B 1 256 ? 18.781 -6.098 -3.041 1 90.12 256 GLU B O 1
ATOM 5006 N N . GLU B 1 257 ? 18.922 -3.967 -2.291 1 87.81 257 GLU B N 1
ATOM 5007 C CA . GLU B 1 257 ? 19.328 -3.445 -3.588 1 87.81 257 GLU B CA 1
ATOM 5008 C C . GLU B 1 257 ? 20.578 -2.572 -3.457 1 87.81 257 GLU B C 1
ATOM 5010 O O . GLU B 1 257 ? 20.812 -1.975 -2.404 1 87.81 257 GLU B O 1
ATOM 5015 N N . ASP B 1 258 ? 21.359 -2.674 -4.492 1 85.31 258 ASP B N 1
ATOM 5016 C CA . ASP B 1 258 ? 22.547 -1.819 -4.523 1 85.31 258 ASP B CA 1
ATOM 5017 C C . ASP B 1 258 ? 22.266 -0.515 -5.266 1 85.31 258 ASP B C 1
ATOM 5019 O O . ASP B 1 258 ? 21.828 -0.533 -6.418 1 85.31 258 ASP B O 1
ATOM 5023 N N . HIS B 1 259 ? 22.438 0.584 -4.625 1 83.81 259 HIS B N 1
ATOM 5024 C CA . HIS B 1 259 ? 22.328 1.907 -5.227 1 83.81 259 HIS B CA 1
ATOM 5025 C C . HIS B 1 259 ? 23.609 2.709 -5.031 1 83.81 259 HIS B C 1
ATOM 5027 O O . HIS B 1 259 ? 23.781 3.377 -4.012 1 83.81 259 HIS B O 1
ATOM 5033 N N . ASN B 1 260 ? 24.344 2.752 -6.074 1 82.56 260 ASN B N 1
ATOM 5034 C CA . ASN B 1 260 ? 25.609 3.484 -6.055 1 82.56 260 ASN B CA 1
ATOM 5035 C C . ASN B 1 260 ? 26.484 3.062 -4.875 1 82.56 260 ASN B C 1
ATOM 5037 O O . ASN B 1 260 ? 26.969 3.908 -4.121 1 82.56 260 ASN B O 1
ATOM 5041 N N . GLY B 1 261 ? 26.562 1.797 -4.625 1 82.81 261 GLY B N 1
ATOM 5042 C CA . GLY B 1 261 ? 27.438 1.266 -3.592 1 82.81 261 GLY B CA 1
ATOM 5043 C C . GLY B 1 261 ? 26.781 1.199 -2.227 1 82.81 261 GLY B C 1
ATOM 5044 O O . GLY B 1 261 ? 27.375 0.688 -1.271 1 82.81 261 GLY B O 1
ATOM 5045 N N . GLU B 1 262 ? 25.609 1.75 -2.16 1 84.38 262 GLU B N 1
ATOM 5046 C CA . GLU B 1 262 ? 24.875 1.714 -0.896 1 84.38 262 GLU B CA 1
ATOM 5047 C C . GLU B 1 262 ? 23.75 0.698 -0.944 1 84.38 262 GLU B C 1
ATOM 5049 O O . GLU B 1 262 ? 23.062 0.566 -1.966 1 84.38 262 GLU B O 1
ATOM 5054 N N . THR B 1 263 ? 23.641 -0.037 0.164 1 86.19 263 THR B N 1
ATOM 5055 C CA . THR B 1 263 ? 22.516 -0.971 0.275 1 86.19 263 THR B CA 1
ATOM 5056 C C . THR B 1 263 ? 21.219 -0.231 0.599 1 86.19 263 THR B C 1
ATOM 5058 O O . THR B 1 263 ? 21.172 0.542 1.558 1 86.19 263 THR B O 1
ATOM 5061 N N . VAL B 1 264 ? 20.328 -0.45 -0.276 1 84.75 264 VAL B N 1
ATOM 5062 C CA . VAL B 1 264 ? 18.984 0.056 -0.025 1 84.75 264 VAL B CA 1
ATOM 5063 C C . VAL B 1 264 ? 18 -1.108 0.055 1 84.75 264 VAL B C 1
ATOM 5065 O O . VAL B 1 264 ? 18.219 -2.16 -0.55 1 84.75 264 VAL B O 1
ATOM 5068 N N . TRP B 1 265 ? 17 -0.931 0.835 1 86.06 265 TRP B N 1
ATOM 5069 C CA . TRP B 1 265 ? 16.031 -2.01 1.056 1 86.06 265 TRP B CA 1
ATOM 5070 C C . TRP B 1 265 ? 14.719 -1.719 0.352 1 86.06 265 TRP B C 1
ATOM 5072 O O . TRP B 1 265 ? 14.188 -0.609 0.446 1 86.06 265 TRP B O 1
ATOM 5082 N N . ALA B 1 266 ? 14.289 -2.705 -0.355 1 87.44 266 ALA B N 1
ATOM 5083 C CA . ALA B 1 266 ? 12.992 -2.631 -1.017 1 87.44 266 ALA B CA 1
ATOM 5084 C C . ALA B 1 266 ? 11.977 -3.543 -0.334 1 87.44 266 ALA B C 1
ATOM 5086 O O . ALA B 1 266 ? 12.266 -4.711 -0.059 1 87.44 266 ALA B O 1
ATOM 5087 N N . GLU B 1 267 ? 10.891 -2.936 0.054 1 91.94 267 GLU B N 1
ATOM 5088 C CA . GLU B 1 267 ? 9.742 -3.666 0.585 1 91.94 267 GLU B CA 1
ATOM 5089 C C . GLU B 1 267 ? 8.523 -3.506 -0.314 1 91.94 267 GLU B C 1
ATOM 5091 O O . GLU B 1 267 ? 7.945 -2.42 -0.399 1 91.94 267 GLU B O 1
ATOM 5096 N N . THR B 1 268 ? 8.133 -4.602 -0.925 1 92 268 THR B N 1
ATOM 5097 C CA . THR B 1 268 ? 7.062 -4.527 -1.912 1 92 268 THR B CA 1
ATOM 5098 C C . THR B 1 268 ? 5.98 -5.562 -1.612 1 92 268 THR B C 1
ATOM 5100 O O . THR B 1 268 ? 6.285 -6.699 -1.245 1 92 268 THR B O 1
ATOM 5103 N N . SER B 1 269 ? 4.742 -5.094 -1.713 1 93.5 269 SER B N 1
ATOM 5104 C CA . SER B 1 269 ? 3.652 -6.055 -1.562 1 93.5 269 SER B CA 1
ATOM 5105 C C . SER B 1 269 ? 3.666 -7.086 -2.684 1 93.5 269 SER B C 1
ATOM 5107 O O . SER B 1 269 ? 3.887 -6.746 -3.848 1 93.5 269 SER B O 1
ATOM 5109 N N . VAL B 1 270 ? 3.432 -8.336 -2.334 1 95.62 270 VAL B N 1
ATOM 5110 C CA . VAL B 1 270 ? 3.361 -9.398 -3.328 1 95.62 270 VAL B CA 1
ATOM 5111 C C . VAL B 1 270 ? 2.207 -9.133 -4.289 1 95.62 270 VAL B C 1
ATOM 5113 O O . VAL B 1 270 ? 1.081 -8.867 -3.859 1 95.62 270 VAL B O 1
ATOM 5116 N N . GLY B 1 271 ? 2.521 -9.164 -5.582 1 93.06 271 GLY B N 1
ATOM 5117 C CA . GLY B 1 271 ? 1.528 -8.828 -6.594 1 93.06 271 GLY B CA 1
ATOM 5118 C C . GLY B 1 271 ? 1.505 -9.805 -7.754 1 93.06 271 GLY B C 1
ATOM 5119 O O . GLY B 1 271 ? 1.145 -10.969 -7.586 1 93.06 271 GLY B O 1
ATOM 5120 N N . ARG B 1 272 ? 2.066 -9.438 -8.852 1 94.62 272 ARG B N 1
ATOM 5121 C CA . ARG B 1 272 ? 2.025 -10.188 -10.102 1 94.62 272 ARG B CA 1
ATOM 5122 C C . ARG B 1 272 ? 2.971 -11.383 -10.055 1 94.62 272 ARG B C 1
ATOM 5124 O O . ARG B 1 272 ? 4.043 -11.305 -9.453 1 94.62 272 ARG B O 1
ATOM 5131 N N . ALA B 1 273 ? 2.514 -12.391 -10.703 1 97.06 273 ALA B N 1
ATOM 5132 C CA . ALA B 1 273 ? 3.338 -13.586 -10.797 1 97.06 273 ALA B CA 1
ATOM 5133 C C . ALA B 1 273 ? 4.617 -13.32 -11.578 1 97.06 273 ALA B C 1
ATOM 5135 O O . ALA B 1 273 ? 4.664 -12.406 -12.406 1 97.06 273 ALA B O 1
ATOM 5136 N N . LEU B 1 274 ? 5.613 -14.078 -11.305 1 97.31 274 LEU B N 1
ATOM 5137 C CA . LEU B 1 274 ? 6.918 -13.914 -11.938 1 97.31 274 LEU B CA 1
ATOM 5138 C C . LEU B 1 274 ? 7.266 -15.117 -12.797 1 97.31 274 LEU B C 1
ATOM 5140 O O . LEU B 1 274 ? 6.809 -16.234 -12.523 1 97.31 274 LEU B O 1
ATOM 5144 N N . LEU B 1 275 ? 8.094 -14.891 -13.758 1 98.5 275 LEU B N 1
ATOM 5145 C CA . LEU B 1 275 ? 8.562 -15.906 -14.695 1 98.5 275 LEU B CA 1
ATOM 5146 C C . LEU B 1 275 ? 9.219 -17.062 -13.953 1 98.5 275 LEU B C 1
ATOM 5148 O O . LEU B 1 275 ? 10.094 -16.859 -13.117 1 98.5 275 LEU B O 1
ATOM 5152 N N . LYS B 1 276 ? 8.781 -18.266 -14.352 1 98.62 276 LYS B N 1
ATOM 5153 C CA . LYS B 1 276 ? 9.32 -19.438 -13.656 1 98.62 276 LYS B CA 1
ATOM 5154 C C . LYS B 1 276 ? 9.188 -20.688 -14.516 1 98.62 276 LYS B C 1
ATOM 5156 O O . LYS B 1 276 ? 8.234 -20.828 -15.281 1 98.62 276 LYS B O 1
ATOM 5161 N N . SER B 1 277 ? 10.133 -21.547 -14.438 1 98.81 277 SER B N 1
ATOM 5162 C CA . SER B 1 277 ? 10.109 -22.906 -14.961 1 98.81 277 SER B CA 1
ATOM 5163 C C . SER B 1 277 ? 10.547 -23.922 -13.906 1 98.81 277 SER B C 1
ATOM 5165 O O . SER B 1 277 ? 11.453 -23.641 -13.109 1 98.81 277 SER B O 1
ATOM 5167 N N . ALA B 1 278 ? 9.914 -25.062 -13.945 1 98.69 278 ALA B N 1
ATOM 5168 C CA . ALA B 1 278 ? 10.312 -26.125 -13.031 1 98.69 278 ALA B CA 1
ATOM 5169 C C . ALA B 1 278 ? 10.25 -27.484 -13.727 1 98.69 278 ALA B C 1
ATOM 5171 O O . ALA B 1 278 ? 9.328 -27.766 -14.5 1 98.69 278 ALA B O 1
ATOM 5172 N N . PRO B 1 279 ? 11.281 -28.328 -13.508 1 98.44 279 PRO B N 1
ATOM 5173 C CA . PRO B 1 279 ? 11.172 -29.703 -13.961 1 98.44 279 PRO B CA 1
ATOM 5174 C C . PRO B 1 279 ? 10.109 -30.5 -13.195 1 98.44 279 PRO B C 1
ATOM 5176 O O . PRO B 1 279 ? 10.078 -30.453 -11.961 1 98.44 279 PRO B O 1
ATOM 5179 N N . ALA B 1 280 ? 9.344 -31.188 -13.898 1 97.94 280 ALA B N 1
ATOM 5180 C CA . ALA B 1 280 ? 8.273 -31.969 -13.258 1 97.94 280 ALA B CA 1
ATOM 5181 C C . ALA B 1 280 ? 8.695 -33.406 -13.039 1 97.94 280 ALA B C 1
ATOM 5183 O O . ALA B 1 280 ? 8.57 -33.938 -11.93 1 97.94 280 ALA B O 1
ATOM 5184 N N . LYS B 1 281 ? 9.219 -34.031 -14.117 1 96.88 281 LYS B N 1
ATOM 5185 C CA . LYS B 1 281 ? 9.57 -35.438 -13.984 1 96.88 281 LYS B CA 1
ATOM 5186 C C . LYS B 1 281 ? 10.555 -35.875 -15.07 1 96.88 281 LYS B C 1
ATOM 5188 O O . LYS B 1 281 ? 10.711 -35.188 -16.078 1 96.88 281 LYS B O 1
ATOM 5193 N N . VAL B 1 282 ? 11.227 -36.938 -14.797 1 96.75 282 VAL B N 1
ATOM 5194 C CA . VAL B 1 282 ? 12.023 -37.719 -15.758 1 96.75 282 VAL B CA 1
ATOM 5195 C C . VAL B 1 282 ? 11.344 -39.031 -16.062 1 96.75 282 VAL B C 1
ATOM 5197 O O . VAL B 1 282 ? 10.883 -39.719 -15.164 1 96.75 282 VAL B O 1
ATOM 5200 N N . THR B 1 283 ? 11.242 -39.312 -17.344 1 95.5 283 THR B N 1
ATOM 5201 C CA . THR B 1 283 ? 10.633 -40.594 -17.75 1 95.5 283 THR B CA 1
ATOM 5202 C C . THR B 1 283 ? 11.602 -41.406 -18.578 1 95.5 283 THR B C 1
ATOM 5204 O O . THR B 1 283 ? 12.57 -40.875 -19.125 1 95.5 283 THR B O 1
ATOM 5207 N N . ARG B 1 284 ? 11.312 -42.656 -18.562 1 94 284 ARG B N 1
ATOM 5208 C CA . ARG B 1 284 ? 12.141 -43.594 -19.328 1 94 284 ARG B CA 1
ATOM 5209 C C . ARG B 1 284 ? 11.273 -44.594 -20.078 1 94 284 ARG B C 1
ATOM 5211 O O . ARG B 1 284 ? 10.266 -45.094 -19.562 1 94 284 ARG B O 1
ATOM 5218 N N . LYS B 1 285 ? 11.602 -44.812 -21.266 1 89.69 285 LYS B N 1
ATOM 5219 C CA . LYS B 1 285 ? 11.094 -45.906 -22.094 1 89.69 285 LYS B CA 1
ATOM 5220 C C . LYS B 1 285 ? 12.227 -46.656 -22.781 1 89.69 285 LYS B C 1
ATOM 5222 O O . LYS B 1 285 ? 12.773 -46.156 -23.781 1 89.69 285 LYS B O 1
ATOM 5227 N N . GLY B 1 286 ? 12.539 -47.812 -22.281 1 84.75 286 GLY B N 1
ATOM 5228 C CA . GLY B 1 286 ? 13.758 -48.438 -22.734 1 84.75 286 GLY B CA 1
ATOM 5229 C C . GLY B 1 286 ? 15.008 -47.656 -22.406 1 84.75 286 GLY B C 1
ATOM 5230 O O . GLY B 1 286 ? 15.258 -47.312 -21.234 1 84.75 286 GLY B O 1
ATOM 5231 N N . SER B 1 287 ? 15.766 -47.312 -23.438 1 85.44 287 SER B N 1
ATOM 5232 C CA . SER B 1 287 ? 16.984 -46.531 -23.234 1 85.44 287 SER B CA 1
ATOM 5233 C C . SER B 1 287 ? 16.75 -45.031 -23.484 1 85.44 287 SER B C 1
ATOM 5235 O O . SER B 1 287 ? 17.672 -44.219 -23.344 1 85.44 287 SER B O 1
ATOM 5237 N N . ASP B 1 288 ? 15.531 -44.75 -23.75 1 88.56 288 ASP B N 1
ATOM 5238 C CA . ASP B 1 288 ? 15.195 -43.344 -24.062 1 88.56 288 ASP B CA 1
ATOM 5239 C C . ASP B 1 288 ? 14.664 -42.625 -22.828 1 88.56 288 ASP B C 1
ATOM 5241 O O . ASP B 1 288 ? 13.766 -43.125 -22.141 1 88.56 288 ASP B O 1
ATOM 5245 N N . TYR B 1 289 ? 15.297 -41.5 -22.516 1 94.44 289 TYR B N 1
ATOM 5246 C CA . TYR B 1 289 ? 14.859 -40.688 -21.391 1 94.44 289 TYR B CA 1
ATOM 5247 C C . TYR B 1 289 ? 14.305 -39.344 -21.859 1 94.44 289 TYR B C 1
ATOM 5249 O O . TYR B 1 289 ? 14.703 -38.844 -22.906 1 94.44 289 TYR B O 1
ATOM 5257 N N . ARG B 1 290 ? 13.422 -38.875 -21.078 1 95.69 290 ARG B N 1
ATOM 5258 C CA . ARG B 1 290 ? 12.859 -37.531 -21.328 1 95.69 290 ARG B CA 1
ATOM 5259 C C . ARG B 1 290 ? 12.734 -36.75 -20.016 1 95.69 290 ARG B C 1
ATOM 5261 O O . ARG B 1 290 ? 12.477 -37.312 -18.969 1 95.69 290 ARG B O 1
ATOM 5268 N N . ILE B 1 291 ? 12.945 -35.5 -20.141 1 97.25 291 ILE B N 1
ATOM 5269 C CA . ILE B 1 291 ? 12.672 -34.562 -19.047 1 97.25 291 ILE B CA 1
ATOM 5270 C C . ILE B 1 291 ? 11.469 -33.688 -19.406 1 97.25 291 ILE B C 1
ATOM 5272 O O . ILE B 1 291 ? 11.406 -33.125 -20.5 1 97.25 291 ILE B O 1
ATOM 5276 N N . ILE B 1 292 ? 10.5 -33.656 -18.547 1 97.19 292 ILE B N 1
ATOM 5277 C CA . ILE B 1 292 ? 9.281 -32.906 -18.766 1 97.19 292 ILE B CA 1
ATOM 5278 C C . ILE B 1 292 ? 9.117 -31.859 -17.641 1 97.19 292 ILE B C 1
ATOM 5280 O O . ILE B 1 292 ? 9.438 -32.125 -16.484 1 97.19 292 ILE B O 1
ATOM 5284 N N . GLY B 1 293 ? 8.656 -30.672 -17.969 1 98.12 293 GLY B N 1
ATOM 5285 C CA . GLY B 1 293 ? 8.383 -29.656 -16.984 1 98.12 293 GLY B CA 1
ATOM 5286 C C . GLY B 1 293 ? 7.344 -28.641 -17.438 1 98.12 293 GLY B C 1
ATOM 5287 O O . GLY B 1 293 ? 6.621 -28.891 -18.406 1 98.12 293 GLY B O 1
ATOM 5288 N N . ALA B 1 294 ? 7.215 -27.562 -16.672 1 98.56 294 ALA B N 1
ATOM 5289 C CA . ALA B 1 294 ? 6.27 -26.5 -16.969 1 98.56 294 ALA B CA 1
ATOM 5290 C C . ALA B 1 294 ? 6.902 -25.125 -16.734 1 98.56 294 ALA B C 1
ATOM 5292 O O . ALA B 1 294 ? 7.785 -24.984 -15.883 1 98.56 294 ALA B O 1
ATOM 5293 N N . ALA B 1 295 ? 6.492 -24.141 -17.516 1 98.75 295 ALA B N 1
ATOM 5294 C CA . ALA B 1 295 ? 6.895 -22.75 -17.359 1 98.75 295 ALA B CA 1
ATOM 5295 C C . ALA B 1 295 ? 5.68 -21.812 -17.359 1 98.75 295 ALA B C 1
ATOM 5297 O O . ALA B 1 295 ? 4.703 -22.062 -18.078 1 98.75 295 ALA B O 1
ATOM 5298 N N . TRP B 1 296 ? 5.707 -20.781 -16.562 1 98.56 296 TRP B N 1
ATOM 5299 C CA . TRP B 1 296 ? 4.562 -19.891 -16.391 1 98.56 296 TRP B CA 1
ATOM 5300 C C . TRP B 1 296 ? 5.004 -18.516 -15.898 1 98.56 296 TRP B C 1
ATOM 5302 O O . TRP B 1 296 ? 6.203 -18.266 -15.766 1 98.56 296 TRP B O 1
ATOM 5312 N N . GLY B 1 297 ? 4.117 -17.594 -15.664 1 97.94 297 GLY B N 1
ATOM 5313 C CA . GLY B 1 297 ? 4.367 -16.328 -14.984 1 97.94 297 GLY B CA 1
ATOM 5314 C C . GLY B 1 297 ? 4.582 -15.172 -15.938 1 97.94 297 GLY B C 1
ATOM 5315 O O . GLY B 1 297 ? 4.629 -14.016 -15.516 1 97.94 297 GLY B O 1
ATOM 5316 N N . ALA B 1 298 ? 4.797 -15.445 -17.156 1 97 298 ALA B N 1
ATOM 5317 C CA . ALA B 1 298 ? 4.926 -14.492 -18.25 1 97 298 ALA B CA 1
ATOM 5318 C C . ALA B 1 298 ? 4.781 -15.172 -19.609 1 97 298 ALA B C 1
ATOM 5320 O O . ALA B 1 298 ? 4.781 -16.406 -19.688 1 97 298 ALA B O 1
ATOM 5321 N N . PRO B 1 299 ? 4.535 -14.32 -20.656 1 97.06 299 PRO B N 1
ATOM 5322 C CA . PRO B 1 299 ? 4.625 -14.953 -21.969 1 97.06 299 PRO B CA 1
ATOM 5323 C C . PRO B 1 299 ? 5.988 -15.594 -22.219 1 97.06 299 PRO B C 1
ATOM 5325 O O . PRO B 1 299 ? 7.02 -14.938 -22.078 1 97.06 299 PRO B O 1
ATOM 5328 N N . ILE B 1 300 ? 5.965 -16.828 -22.625 1 98.19 300 ILE B N 1
ATOM 5329 C CA . ILE B 1 300 ? 7.188 -17.625 -22.688 1 98.19 300 ILE B CA 1
ATOM 5330 C C . ILE B 1 300 ? 7.699 -17.672 -24.125 1 98.19 300 ILE B C 1
ATOM 5332 O O . ILE B 1 300 ? 6.945 -17.984 -25.047 1 98.19 300 ILE B O 1
ATOM 5336 N N . ASP B 1 301 ? 8.945 -17.328 -24.297 1 98.25 301 ASP B N 1
ATOM 5337 C CA . ASP B 1 301 ? 9.625 -17.469 -25.594 1 98.25 301 ASP B CA 1
ATOM 5338 C C . ASP B 1 301 ? 10.234 -18.859 -25.734 1 98.25 301 ASP B C 1
ATOM 5340 O O . ASP B 1 301 ? 9.984 -19.562 -26.719 1 98.25 301 ASP B O 1
ATOM 5344 N N . ARG B 1 302 ? 10.93 -19.25 -24.75 1 98.69 302 ARG B N 1
ATOM 5345 C CA . ARG B 1 302 ? 11.57 -20.562 -24.766 1 98.69 302 ARG B CA 1
ATOM 5346 C C . ARG B 1 302 ? 11.938 -21 -23.359 1 98.69 302 ARG B C 1
ATOM 5348 O O . ARG B 1 302 ? 11.961 -20.188 -22.422 1 98.69 302 ARG B O 1
ATOM 5355 N N . ILE B 1 303 ? 12.195 -22.281 -23.25 1 98.81 303 ILE B N 1
ATOM 5356 C CA . ILE B 1 303 ? 12.695 -22.906 -22.016 1 98.81 303 ILE B CA 1
ATOM 5357 C C . ILE B 1 303 ? 13.984 -23.672 -22.312 1 98.81 303 ILE B C 1
ATOM 5359 O O . ILE B 1 303 ? 14.117 -24.297 -23.359 1 98.81 303 ILE B O 1
ATOM 5363 N N . GLU B 1 304 ? 14.883 -23.531 -21.359 1 98.88 304 GLU B N 1
ATOM 5364 C CA . GLU B 1 304 ? 16.156 -24.25 -21.469 1 98.88 304 GLU B CA 1
ATOM 5365 C C . GLU B 1 304 ? 16.391 -25.125 -20.234 1 98.88 304 GLU B C 1
ATOM 5367 O O . GLU B 1 304 ? 15.93 -24.797 -19.141 1 98.88 304 GLU B O 1
ATOM 5372 N N . VAL B 1 305 ? 17.125 -26.234 -20.516 1 98.75 305 VAL B N 1
ATOM 5373 C CA . VAL B 1 305 ? 17.453 -27.172 -19.438 1 98.75 305 VAL B CA 1
ATOM 5374 C C . VAL B 1 305 ? 18.953 -27.406 -19.391 1 98.75 305 VAL B C 1
ATOM 5376 O O . VAL B 1 305 ? 19.609 -27.5 -20.438 1 98.75 305 VAL B O 1
ATOM 5379 N N . GLN B 1 306 ? 19.438 -27.344 -18.219 1 98.62 306 GLN B N 1
ATOM 5380 C CA . GLN B 1 306 ? 20.844 -27.688 -17.969 1 98.62 306 GLN B CA 1
ATOM 5381 C C . GLN B 1 306 ? 20.953 -28.969 -17.156 1 98.62 306 GLN B C 1
ATOM 5383 O O . GLN B 1 306 ? 20.375 -29.078 -16.062 1 98.62 306 GLN B O 1
ATOM 5388 N N . ILE B 1 307 ? 21.609 -29.969 -17.656 1 98.25 307 ILE B N 1
ATOM 5389 C CA . ILE B 1 307 ? 21.922 -31.203 -16.953 1 98.25 307 ILE B CA 1
ATOM 5390 C C . ILE B 1 307 ? 23.328 -31.125 -16.391 1 98.25 307 ILE B C 1
ATOM 5392 O O . ILE B 1 307 ? 24.297 -30.906 -17.141 1 98.25 307 ILE B O 1
ATOM 5396 N N . ASP B 1 308 ? 23.406 -31.25 -15.062 1 97.75 308 ASP B N 1
ATOM 5397 C CA . ASP B 1 308 ? 24.688 -31.078 -14.367 1 97.75 308 ASP B CA 1
ATOM 5398 C C . ASP B 1 308 ? 25.312 -29.719 -14.703 1 97.75 308 ASP B C 1
ATOM 5400 O O . ASP B 1 308 ? 24.672 -28.688 -14.547 1 97.75 308 ASP B O 1
ATOM 5404 N N . GLN B 1 309 ? 26.547 -29.672 -15.18 1 95.94 309 GLN B N 1
ATOM 5405 C CA . GLN B 1 309 ? 27.203 -28.438 -15.555 1 95.94 309 GLN B CA 1
ATOM 5406 C C . GLN B 1 309 ? 27.391 -28.344 -17.062 1 95.94 309 GLN B C 1
ATOM 5408 O O . GLN B 1 309 ? 28.344 -27.703 -17.547 1 95.94 309 GLN B O 1
ATOM 5413 N N . GLY B 1 310 ? 26.531 -29 -17.781 1 96.44 310 GLY B N 1
ATOM 5414 C CA . GLY B 1 310 ? 26.609 -28.969 -19.234 1 96.44 310 GLY B CA 1
ATOM 5415 C C . GLY B 1 310 ? 26.016 -27.703 -19.828 1 96.44 310 GLY B C 1
ATOM 5416 O O . GLY B 1 310 ? 25.625 -26.797 -19.094 1 96.44 310 GLY B O 1
ATOM 5417 N N . PRO B 1 311 ? 26.047 -27.641 -21.094 1 97.19 311 PRO B N 1
ATOM 5418 C CA . PRO B 1 311 ? 25.453 -26.469 -21.75 1 97.19 311 PRO B CA 1
ATOM 5419 C C . PRO B 1 311 ? 23.922 -26.453 -21.641 1 97.19 311 PRO B C 1
ATOM 5421 O O . PRO B 1 311 ? 23.297 -27.5 -21.469 1 97.19 311 PRO B O 1
ATOM 5424 N N . TRP B 1 312 ? 23.344 -25.328 -21.719 1 98.25 312 TRP B N 1
ATOM 5425 C CA . TRP B 1 312 ? 21.906 -25.203 -21.781 1 98.25 312 TRP B CA 1
ATOM 5426 C C . TRP B 1 312 ? 21.359 -25.797 -23.078 1 98.25 312 TRP B C 1
ATOM 5428 O O . TRP B 1 312 ? 21.891 -25.531 -24.156 1 98.25 312 TRP B O 1
ATOM 5438 N N . ALA B 1 313 ? 20.375 -26.609 -22.969 1 98 313 ALA B N 1
ATOM 5439 C CA . ALA B 1 313 ? 19.734 -27.234 -24.125 1 98 313 ALA B CA 1
ATOM 5440 C C . ALA B 1 313 ? 18.328 -26.688 -24.328 1 98 313 ALA B C 1
ATOM 5442 O O . ALA B 1 313 ? 17.594 -26.438 -23.375 1 98 313 ALA B O 1
ATOM 5443 N N . SER B 1 314 ? 17.969 -26.531 -25.531 1 97.94 314 SER B N 1
ATOM 5444 C CA . SER B 1 314 ? 16.625 -26.078 -25.844 1 97.94 314 SER B CA 1
ATOM 5445 C C . SER B 1 314 ? 15.602 -27.188 -25.656 1 97.94 314 SER B C 1
ATOM 5447 O O . SER B 1 314 ? 15.867 -28.344 -25.984 1 97.94 314 SER B O 1
ATOM 5449 N N . THR B 1 315 ? 14.492 -26.781 -25.219 1 98.25 315 THR B N 1
ATOM 5450 C CA . THR B 1 315 ? 13.391 -27.734 -25.047 1 98.25 315 THR B CA 1
ATOM 5451 C C . THR B 1 315 ? 12.32 -27.516 -26.109 1 98.25 315 THR B C 1
ATOM 5453 O O . THR B 1 315 ? 12.406 -26.562 -26.891 1 98.25 315 THR B O 1
ATOM 5456 N N . THR B 1 316 ? 11.398 -28.438 -26.172 1 97.5 316 THR B N 1
ATOM 5457 C CA . THR B 1 316 ? 10.227 -28.328 -27.031 1 97.5 316 THR B CA 1
ATOM 5458 C C . THR B 1 316 ? 8.984 -27.984 -26.203 1 97.5 316 THR B C 1
ATOM 5460 O O . THR B 1 316 ? 8.664 -28.672 -25.234 1 97.5 316 THR B O 1
ATOM 5463 N N . ILE B 1 317 ? 8.336 -26.938 -26.578 1 97.5 317 ILE B N 1
ATOM 5464 C CA . ILE B 1 317 ? 7.086 -26.562 -25.922 1 97.5 317 ILE B CA 1
ATOM 5465 C C . ILE B 1 317 ? 5.93 -27.328 -26.547 1 97.5 317 ILE B C 1
ATOM 5467 O O . ILE B 1 317 ? 5.863 -27.484 -27.781 1 97.5 317 ILE B O 1
ATOM 5471 N N . ASP B 1 318 ? 5.098 -27.906 -25.75 1 95.69 318 ASP B N 1
ATOM 5472 C CA . ASP B 1 318 ? 3.865 -28.531 -26.234 1 95.69 318 ASP B CA 1
ATOM 5473 C C . ASP B 1 318 ? 2.807 -27.469 -26.547 1 95.69 318 ASP B C 1
ATOM 5475 O O . ASP B 1 318 ? 2.293 -26.812 -25.656 1 95.69 318 ASP B O 1
ATOM 5479 N N . HIS B 1 319 ? 2.398 -27.328 -27.781 1 94.69 319 HIS B N 1
ATOM 5480 C CA . HIS B 1 319 ? 1.469 -26.297 -28.203 1 94.69 319 HIS B CA 1
ATOM 5481 C C . HIS B 1 319 ? 0.069 -26.859 -28.422 1 94.69 319 HIS B C 1
ATOM 5483 O O . HIS B 1 319 ? -0.792 -26.203 -29 1 94.69 319 HIS B O 1
ATOM 5489 N N . SER B 1 320 ? -0.097 -28.109 -27.953 1 93.5 320 SER B N 1
ATOM 5490 C CA . SER B 1 320 ? -1.398 -28.734 -28.172 1 93.5 320 SER B CA 1
ATOM 5491 C C . SER B 1 320 ? -2.512 -27.938 -27.5 1 93.5 320 SER B C 1
ATOM 5493 O O . SER B 1 320 ? -3.629 -27.859 -28 1 93.5 320 SER B O 1
ATOM 5495 N N . GLU B 1 321 ? -2.254 -27.422 -26.344 1 93.69 321 GLU B N 1
ATOM 5496 C CA . GLU B 1 321 ? -3.148 -26.516 -25.609 1 93.69 321 GLU B CA 1
ATOM 5497 C C . GLU B 1 321 ? -2.424 -25.25 -25.172 1 93.69 321 GLU B C 1
ATOM 5499 O O . GLU B 1 321 ? -1.318 -25.328 -24.625 1 93.69 321 GLU B O 1
ATOM 5504 N N . GLU B 1 322 ? -3.125 -24.188 -25.453 1 95 322 GLU B N 1
ATOM 5505 C CA . GLU B 1 322 ? -2.49 -22.922 -25.078 1 95 322 GLU B CA 1
ATOM 5506 C C . GLU B 1 322 ? -3.521 -21.891 -24.609 1 95 322 GLU B C 1
ATOM 5508 O O . GLU B 1 322 ? -4.672 -21.922 -25.047 1 95 322 GLU B O 1
ATOM 5513 N N . ALA B 1 323 ? -3.137 -21.109 -23.688 1 96.69 323 ALA B N 1
ATOM 5514 C CA . ALA B 1 323 ? -3.859 -19.938 -23.219 1 96.69 323 ALA B CA 1
ATOM 5515 C C . ALA B 1 323 ? -2.896 -18.891 -22.656 1 96.69 323 ALA B C 1
ATOM 5517 O O . ALA B 1 323 ? -1.806 -19.219 -22.203 1 96.69 323 ALA B O 1
ATOM 5518 N N . GLU B 1 324 ? -3.234 -17.688 -22.719 1 94.81 324 GLU B N 1
ATOM 5519 C CA . GLU B 1 324 ? -2.355 -16.562 -22.438 1 94.81 324 GLU B CA 1
ATOM 5520 C C . GLU B 1 324 ? -1.729 -16.672 -21.047 1 94.81 324 GLU B C 1
ATOM 5522 O O . GLU B 1 324 ? -0.541 -16.406 -20.875 1 94.81 324 GLU B O 1
ATOM 5527 N N . HIS B 1 325 ? -2.469 -17.078 -20.062 1 96.88 325 HIS B N 1
ATOM 5528 C CA . HIS B 1 325 ? -1.988 -17.062 -18.688 1 96.88 325 HIS B CA 1
ATOM 5529 C C . HIS B 1 325 ? -1.782 -18.469 -18.156 1 96.88 325 HIS B C 1
ATOM 5531 O O . HIS B 1 325 ? -1.67 -18.672 -16.938 1 96.88 325 HIS B O 1
ATOM 5537 N N . ALA B 1 326 ? -1.79 -19.453 -19.062 1 98.38 326 ALA B N 1
ATOM 5538 C CA . ALA B 1 326 ? -1.594 -20.844 -18.656 1 98.38 326 ALA B CA 1
ATOM 5539 C C . ALA B 1 326 ? -0.126 -21.25 -18.781 1 98.38 326 ALA B C 1
ATOM 5541 O O . ALA B 1 326 ? 0.605 -20.719 -19.625 1 98.38 326 ALA B O 1
ATOM 5542 N N . TRP B 1 327 ? 0.279 -22.141 -18.016 1 98.56 327 TRP B N 1
ATOM 5543 C CA . T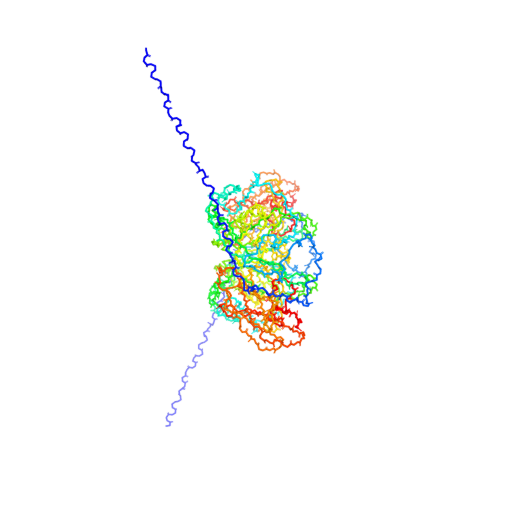RP B 1 327 ? 1.646 -22.641 -18.109 1 98.56 327 TRP B CA 1
ATOM 5544 C C . TRP B 1 327 ? 1.882 -23.328 -19.453 1 98.56 327 TRP B C 1
ATOM 5546 O O . TRP B 1 327 ? 0.93 -23.703 -20.141 1 98.56 327 TRP B O 1
ATOM 5556 N N . LYS B 1 328 ? 3.098 -23.391 -19.859 1 98.19 328 LYS B N 1
ATOM 5557 C CA . LYS B 1 328 ? 3.574 -24.141 -21.016 1 98.19 328 LYS B CA 1
ATOM 5558 C C . LYS B 1 328 ? 4.285 -25.422 -20.578 1 98.19 328 LYS B C 1
ATOM 5560 O O . LYS B 1 328 ? 5.223 -25.375 -19.781 1 98.19 328 LYS B O 1
ATOM 5565 N N . ILE B 1 329 ? 3.777 -26.5 -21.125 1 98.06 329 ILE B N 1
ATOM 5566 C CA . ILE B 1 329 ? 4.453 -27.766 -20.859 1 98.06 329 ILE B CA 1
ATOM 5567 C C . ILE B 1 329 ? 5.609 -27.953 -21.844 1 98.06 329 ILE B C 1
ATOM 5569 O O . ILE B 1 329 ? 5.465 -27.672 -23.031 1 98.06 329 ILE B O 1
ATOM 5573 N N . TRP B 1 330 ? 6.734 -28.328 -21.297 1 97.81 330 TRP B N 1
ATOM 5574 C CA . TRP B 1 330 ? 7.91 -28.5 -22.141 1 97.81 330 TRP B CA 1
ATOM 5575 C C . TRP B 1 330 ? 8.539 -29.875 -21.906 1 97.81 330 TRP B C 1
ATOM 5577 O O . TRP B 1 330 ? 8.289 -30.516 -20.891 1 97.81 330 TRP B O 1
ATOM 5587 N N . SER B 1 331 ? 9.336 -30.297 -22.938 1 97.06 331 SER B N 1
ATOM 5588 C CA . SER B 1 331 ? 10.047 -31.562 -22.828 1 97.06 331 SER B CA 1
ATOM 5589 C C . SER B 1 331 ? 11.414 -31.484 -23.5 1 97.06 331 SER B C 1
ATOM 5591 O O . SER B 1 331 ? 11.641 -30.641 -24.359 1 97.06 331 SER B O 1
ATOM 5593 N N . LEU B 1 332 ? 12.266 -32.281 -23.031 1 96.88 332 LEU B N 1
ATOM 5594 C CA . LEU B 1 332 ? 13.602 -32.469 -23.594 1 96.88 332 LEU B CA 1
ATOM 5595 C C . LEU B 1 332 ? 13.945 -33.969 -23.672 1 96.88 332 LEU B C 1
ATOM 5597 O O . LEU B 1 332 ? 13.828 -34.688 -22.688 1 96.88 332 LEU B O 1
ATOM 5601 N N . THR B 1 333 ? 14.32 -34.344 -24.875 1 95.19 333 THR B N 1
ATOM 5602 C CA . THR B 1 333 ? 14.852 -35.719 -25.016 1 95.19 333 THR B CA 1
ATOM 5603 C C . THR B 1 333 ? 16.25 -35.812 -24.438 1 95.19 333 THR B C 1
ATOM 5605 O O . THR B 1 333 ? 17.125 -35 -24.766 1 95.19 333 THR B O 1
ATOM 5608 N N . TRP B 1 334 ? 16.375 -36.719 -23.531 1 94.31 334 TRP B N 1
ATOM 5609 C CA . TRP B 1 334 ? 17.656 -36.969 -22.891 1 94.31 334 TRP B CA 1
ATOM 5610 C C . TRP B 1 334 ? 18.266 -38.281 -23.406 1 94.31 334 TRP B C 1
ATOM 5612 O O . TRP B 1 334 ? 18.094 -39.312 -22.797 1 94.31 334 TRP B O 1
ATOM 5622 N N . ALA B 1 335 ? 19.047 -38.125 -24.391 1 85.38 335 ALA B N 1
ATOM 5623 C CA . ALA B 1 335 ? 19.562 -39.281 -25.078 1 85.38 335 ALA B CA 1
ATOM 5624 C C . ALA B 1 335 ? 20.75 -39.906 -24.344 1 85.38 335 ALA B C 1
ATOM 5626 O O . ALA B 1 335 ? 21.734 -39.219 -24.062 1 85.38 335 ALA B O 1
ATOM 5627 N N . ASN B 1 336 ? 20.703 -41.125 -23.984 1 85.12 336 ASN B N 1
ATOM 5628 C CA . ASN B 1 336 ? 21.75 -41.969 -23.438 1 85.12 336 ASN B CA 1
ATOM 5629 C C . ASN B 1 336 ? 22.438 -41.344 -22.234 1 85.12 336 ASN B C 1
ATOM 5631 O O . ASN B 1 336 ? 23.656 -41.188 -22.219 1 85.12 336 ASN B O 1
ATOM 5635 N N . PRO B 1 337 ? 21.594 -40.969 -21.25 1 93.12 337 PRO B N 1
ATOM 5636 C CA . PRO B 1 337 ? 22.25 -40.406 -20.062 1 93.12 337 PRO B CA 1
ATOM 5637 C C . PRO B 1 337 ? 23.203 -41.406 -19.391 1 93.12 337 PRO B C 1
ATOM 5639 O O . PRO B 1 337 ? 22.953 -42.594 -19.375 1 93.12 337 PRO B O 1
ATOM 5642 N N . SER B 1 338 ? 24.312 -40.906 -18.891 1 93.88 338 SER B N 1
ATOM 5643 C CA . SER B 1 338 ? 25.234 -41.75 -18.125 1 93.88 338 SER B CA 1
ATOM 5644 C C . SER B 1 338 ? 24.594 -42.188 -16.812 1 93.88 338 SER B C 1
ATOM 5646 O O . SER B 1 338 ? 23.766 -41.469 -16.25 1 93.88 338 SER B O 1
ATOM 5648 N N . ALA B 1 339 ? 25.047 -43.344 -16.375 1 95.31 339 ALA B N 1
ATOM 5649 C CA . ALA B 1 339 ? 24.578 -43.812 -15.07 1 95.31 339 ALA B CA 1
ATOM 5650 C C . ALA B 1 339 ? 25.109 -42.938 -13.953 1 95.31 339 ALA B C 1
ATOM 5652 O O . ALA B 1 339 ? 26.219 -42.406 -14.031 1 95.31 339 ALA B O 1
ATOM 5653 N N . GLY B 1 340 ? 24.234 -42.75 -12.906 1 97.19 340 GLY B N 1
ATOM 5654 C CA . GLY B 1 340 ? 24.641 -41.969 -11.75 1 97.19 340 GLY B CA 1
ATOM 5655 C C . GLY B 1 340 ? 23.641 -40.875 -11.406 1 97.19 340 GLY B C 1
ATOM 5656 O O . GLY B 1 340 ? 22.516 -40.875 -11.891 1 97.19 340 GLY B O 1
ATOM 5657 N N . GLU B 1 341 ? 24.125 -40.031 -10.477 1 98.25 341 GLU B N 1
ATOM 5658 C CA . GLU B 1 341 ? 23.297 -38.906 -10.047 1 98.25 341 GLU B CA 1
ATOM 5659 C C . GLU B 1 341 ? 23.5 -37.688 -10.945 1 98.25 341 GLU B C 1
ATOM 5661 O O . GLU B 1 341 ? 24.641 -37.375 -11.32 1 98.25 341 GLU B O 1
ATOM 5666 N N . HIS B 1 342 ? 22.453 -37.125 -11.32 1 98.56 342 HIS B N 1
ATOM 5667 C CA . HIS B 1 342 ? 22.453 -35.906 -12.156 1 98.56 342 HIS B CA 1
ATOM 5668 C C . HIS B 1 342 ? 21.594 -34.812 -11.555 1 98.56 342 HIS B C 1
ATOM 5670 O O . HIS B 1 342 ? 20.672 -35.094 -10.781 1 98.56 342 HIS B O 1
ATOM 5676 N N . THR B 1 343 ? 21.938 -33.594 -11.875 1 98.62 343 THR B N 1
ATOM 5677 C CA . THR B 1 343 ? 21.062 -32.438 -11.594 1 98.62 343 THR B CA 1
ATOM 5678 C C . THR B 1 343 ? 20.391 -31.953 -12.867 1 98.62 343 THR B C 1
ATOM 5680 O O . THR B 1 343 ? 21 -31.969 -13.938 1 98.62 343 THR B O 1
ATOM 5683 N N . VAL B 1 344 ? 19.156 -31.609 -12.773 1 98.75 344 VAL B N 1
ATOM 5684 C CA . VAL B 1 344 ? 18.359 -31.031 -13.859 1 98.75 344 VAL B CA 1
ATOM 5685 C C . VAL B 1 344 ? 17.859 -29.641 -13.469 1 98.75 344 VAL B C 1
ATOM 5687 O O . VAL B 1 344 ? 17.094 -29.5 -12.516 1 98.75 344 VAL B O 1
ATOM 5690 N N . THR B 1 345 ? 18.328 -28.609 -14.164 1 98.81 345 THR B N 1
ATOM 5691 C CA . THR B 1 345 ? 17.906 -27.234 -13.922 1 98.81 345 THR B CA 1
ATOM 5692 C C . THR B 1 345 ? 17.156 -26.688 -15.133 1 98.81 345 THR B C 1
ATOM 5694 O O . THR B 1 345 ? 17.547 -26.922 -16.281 1 98.81 345 THR B O 1
ATOM 5697 N N . SER B 1 346 ? 16.062 -26.047 -14.922 1 98.69 346 SER B N 1
ATOM 5698 C CA . SER B 1 346 ? 15.352 -25.391 -16.031 1 98.69 346 SER B CA 1
ATOM 5699 C C . SER B 1 346 ? 15.242 -23.891 -15.812 1 98.69 346 SER B C 1
ATOM 5701 O O . SER B 1 346 ? 15.203 -23.422 -14.672 1 98.69 346 SER B O 1
ATOM 5703 N N . ARG B 1 347 ? 15.195 -23.141 -16.906 1 98.81 347 ARG B N 1
ATOM 5704 C CA . ARG B 1 347 ? 14.93 -21.703 -16.859 1 98.81 347 ARG B CA 1
ATOM 5705 C C . ARG B 1 347 ? 14.047 -21.281 -18.031 1 98.81 347 ARG B C 1
ATOM 5707 O O . ARG B 1 347 ? 14.148 -21.844 -19.125 1 98.81 347 ARG B O 1
ATOM 5714 N N . ALA B 1 348 ? 13.211 -20.375 -17.766 1 98.88 348 ALA B N 1
ATOM 5715 C CA . ALA B 1 348 ? 12.352 -19.812 -18.797 1 98.88 348 ALA B CA 1
ATOM 5716 C C . ALA B 1 348 ? 12.883 -18.469 -19.281 1 98.88 348 ALA B C 1
ATOM 5718 O O . ALA B 1 348 ? 13.539 -17.734 -18.531 1 98.88 348 ALA B O 1
ATOM 5719 N N . VAL B 1 349 ? 12.703 -18.203 -20.469 1 98.75 349 VAL B N 1
ATOM 5720 C CA . VAL B 1 349 ? 12.945 -16.906 -21.094 1 98.75 349 VAL B CA 1
ATOM 5721 C C . VAL B 1 349 ? 11.633 -16.344 -21.641 1 98.75 349 VAL B C 1
ATOM 5723 O O . VAL B 1 349 ? 10.922 -17.016 -22.391 1 98.75 349 VAL B O 1
ATOM 5726 N N . SER B 1 350 ? 11.352 -15.164 -21.219 1 98.25 350 SER B N 1
ATOM 5727 C CA . SER B 1 350 ? 10.094 -14.555 -21.656 1 98.25 350 SER B CA 1
ATOM 5728 C C . SER B 1 350 ? 10.227 -13.969 -23.062 1 98.25 350 SER B C 1
ATOM 5730 O O . SER B 1 350 ? 11.336 -13.773 -23.562 1 98.25 350 SER B O 1
ATOM 5732 N N . THR B 1 351 ? 9.094 -13.602 -23.641 1 97.75 351 THR B N 1
ATOM 5733 C CA . THR B 1 351 ? 9.086 -12.969 -24.969 1 97.75 351 THR B CA 1
ATOM 5734 C C . THR B 1 351 ? 9.664 -11.555 -24.891 1 97.75 351 THR B C 1
ATOM 5736 O O . THR B 1 351 ? 10.086 -11 -25.906 1 97.75 351 THR B O 1
ATOM 5739 N N . ALA B 1 352 ? 9.711 -10.992 -23.766 1 94.38 352 ALA B N 1
ATOM 5740 C CA . ALA B 1 352 ? 10.297 -9.664 -23.562 1 94.38 352 ALA B CA 1
ATOM 5741 C C . ALA B 1 352 ? 11.797 -9.766 -23.312 1 94.38 352 ALA B C 1
ATOM 5743 O O . ALA B 1 352 ? 12.469 -8.75 -23.109 1 94.38 352 ALA B O 1
ATOM 5744 N N . GLY B 1 353 ? 12.305 -10.953 -23.172 1 96.44 353 GLY B N 1
ATOM 5745 C CA . GLY B 1 353 ? 13.734 -11.156 -23.047 1 96.44 353 GLY B CA 1
ATOM 5746 C C . GLY B 1 353 ? 14.195 -11.375 -21.625 1 96.44 353 GLY B C 1
ATOM 5747 O O . GLY B 1 353 ? 15.391 -11.531 -21.359 1 96.44 353 GLY B O 1
ATOM 5748 N N . GLN B 1 354 ? 13.32 -11.391 -20.719 1 95.81 354 GLN B N 1
ATOM 5749 C CA . GLN B 1 354 ? 13.672 -11.68 -19.328 1 95.81 354 GLN B CA 1
ATOM 5750 C C . GLN B 1 354 ? 14.055 -13.148 -19.156 1 95.81 354 GLN B C 1
ATOM 5752 O O . GLN B 1 354 ? 13.398 -14.039 -19.703 1 95.81 354 GLN B O 1
ATOM 5757 N N . ILE B 1 355 ? 15.102 -13.367 -18.438 1 98.38 355 ILE B N 1
ATOM 5758 C CA . ILE B 1 355 ? 15.539 -14.719 -18.125 1 98.38 355 ILE B CA 1
ATOM 5759 C C . ILE B 1 355 ? 15.266 -15.023 -16.656 1 98.38 355 ILE B C 1
ATOM 5761 O O . ILE B 1 355 ? 15.57 -14.211 -15.781 1 98.38 355 ILE B O 1
ATOM 5765 N N . GLN B 1 356 ? 14.656 -16.141 -16.422 1 98.81 356 GLN B N 1
ATOM 5766 C CA . GLN B 1 356 ? 14.492 -16.578 -15.047 1 98.81 356 GLN B CA 1
ATOM 5767 C C . GLN B 1 356 ? 15.812 -16.516 -14.289 1 98.81 356 GLN B C 1
ATOM 5769 O O . GLN B 1 356 ? 16.812 -17.078 -14.734 1 98.81 356 GLN B O 1
ATOM 5774 N N . PRO B 1 357 ? 15.805 -15.891 -13.141 1 98.5 357 PRO B N 1
ATOM 5775 C CA . PRO B 1 357 ? 17.094 -15.648 -12.469 1 98.5 357 PRO B CA 1
ATOM 5776 C C . PRO B 1 357 ? 17.688 -16.922 -11.867 1 98.5 357 PRO B C 1
ATOM 5778 O O . PRO B 1 357 ? 16.953 -17.766 -11.352 1 98.5 357 PRO B O 1
ATOM 5781 N N . ALA B 1 358 ? 19.031 -16.953 -11.953 1 98.31 358 ALA B N 1
ATOM 5782 C CA . ALA B 1 358 ? 19.766 -18 -11.227 1 98.31 358 ALA B CA 1
ATOM 5783 C C . ALA B 1 358 ? 19.672 -17.781 -9.719 1 98.31 358 ALA B C 1
ATOM 5785 O O . ALA B 1 358 ? 19.312 -16.688 -9.266 1 98.31 358 ALA B O 1
ATOM 5786 N N . MET B 1 359 ? 20.031 -18.797 -9.008 1 96.94 359 MET B N 1
ATOM 5787 C CA . MET B 1 359 ? 19.906 -18.703 -7.559 1 96.94 359 MET B CA 1
ATOM 5788 C C . MET B 1 359 ? 20.906 -17.703 -6.988 1 96.94 359 MET B C 1
ATOM 5790 O O . MET B 1 359 ? 20.656 -17.094 -5.949 1 96.94 359 MET B O 1
ATOM 5794 N N . ASN B 1 360 ? 22 -17.469 -7.664 1 97.06 360 ASN B N 1
ATOM 5795 C CA . ASN B 1 360 ? 23.016 -16.547 -7.168 1 97.06 360 ASN B CA 1
ATOM 5796 C C . ASN B 1 360 ? 22.781 -15.133 -7.688 1 97.06 360 ASN B C 1
ATOM 5798 O O . ASN B 1 360 ? 23.531 -14.211 -7.336 1 97.06 360 ASN B O 1
ATOM 5802 N N . ASP B 1 361 ? 21.812 -14.992 -8.586 1 96.75 361 ASP B N 1
ATOM 5803 C CA . ASP B 1 361 ? 21.422 -13.641 -8.992 1 96.75 361 ASP B CA 1
ATOM 5804 C C . ASP B 1 361 ? 21.016 -12.805 -7.781 1 96.75 361 ASP B C 1
ATOM 5806 O O . ASP B 1 361 ? 20.25 -13.266 -6.926 1 96.75 361 ASP B O 1
ATOM 5810 N N . PRO B 1 362 ? 21.438 -11.586 -7.707 1 93.81 362 PRO B N 1
ATOM 5811 C CA . PRO B 1 362 ? 21.109 -10.734 -6.562 1 93.81 362 PRO B CA 1
ATOM 5812 C C . PRO B 1 362 ? 19.594 -10.586 -6.355 1 93.81 362 PRO B C 1
ATOM 5814 O O . PRO B 1 362 ? 19.141 -10.414 -5.219 1 93.81 362 PRO B O 1
ATOM 5817 N N . LEU B 1 363 ? 18.844 -10.719 -7.398 1 92.88 363 LEU B N 1
ATOM 5818 C CA . LEU B 1 363 ? 17.391 -10.641 -7.293 1 92.88 363 LEU B CA 1
ATOM 5819 C C . LEU B 1 363 ? 16.859 -11.75 -6.391 1 92.88 363 LEU B C 1
ATOM 5821 O O . LEU B 1 363 ? 15.82 -11.578 -5.75 1 92.88 363 LEU B O 1
ATOM 5825 N N . ILE B 1 364 ? 17.562 -12.836 -6.41 1 96.19 364 ILE B N 1
ATOM 5826 C CA . ILE B 1 364 ? 17.156 -13.984 -5.605 1 96.19 364 ILE B CA 1
ATOM 5827 C C . ILE B 1 364 ? 18 -14.055 -4.336 1 96.19 364 ILE B C 1
ATOM 5829 O O . ILE B 1 364 ? 17.453 -14.148 -3.23 1 96.19 364 ILE B O 1
ATOM 5833 N N . ALA B 1 365 ? 19.297 -13.875 -4.438 1 95.69 365 ALA B N 1
ATOM 5834 C CA . ALA B 1 365 ? 20.25 -14.109 -3.357 1 95.69 365 ALA B CA 1
ATOM 5835 C C . ALA B 1 365 ? 20.109 -13.047 -2.27 1 95.69 365 ALA B C 1
ATOM 5837 O O . ALA B 1 365 ? 20.438 -13.297 -1.104 1 95.69 365 ALA B O 1
ATOM 5838 N N . LYS B 1 366 ? 19.625 -11.891 -2.625 1 93.31 366 LYS B N 1
ATOM 5839 C CA . LYS B 1 366 ? 19.562 -10.797 -1.66 1 93.31 366 LYS B CA 1
ATOM 5840 C C . LYS B 1 366 ? 18.125 -10.594 -1.158 1 93.31 366 LYS B C 1
ATOM 5842 O O . LYS B 1 366 ? 17.812 -9.539 -0.612 1 93.31 366 LYS B O 1
ATOM 5847 N N . LYS B 1 367 ? 17.328 -11.5 -1.437 1 94 367 LYS B N 1
ATOM 5848 C CA . LYS B 1 367 ? 15.977 -11.492 -0.894 1 94 367 LYS B CA 1
ATOM 5849 C C . LYS B 1 367 ? 15.953 -12.07 0.519 1 94 367 LYS B C 1
ATOM 5851 O O . LYS B 1 367 ? 16.625 -13.062 0.803 1 94 367 LYS B O 1
ATOM 5856 N N . HIS B 1 368 ? 15.102 -11.508 1.4 1 92.5 368 HIS B N 1
ATOM 5857 C CA . HIS B 1 368 ? 15.086 -11.898 2.805 1 92.5 368 HIS B CA 1
ATOM 5858 C C . HIS B 1 368 ? 13.742 -12.492 3.197 1 92.5 368 HIS B C 1
ATOM 5860 O O . HIS B 1 368 ? 13.477 -12.727 4.379 1 92.5 368 HIS B O 1
ATOM 5866 N N . THR B 1 369 ? 12.859 -12.656 2.275 1 93.5 369 THR B N 1
ATOM 5867 C CA . THR B 1 369 ? 11.594 -13.352 2.453 1 93.5 369 THR B CA 1
ATOM 5868 C C . THR B 1 369 ? 11.445 -14.469 1.423 1 93.5 369 THR B C 1
ATOM 5870 O O . THR B 1 369 ? 12.125 -14.469 0.396 1 93.5 369 THR B O 1
ATOM 5873 N N . TYR B 1 370 ? 10.57 -15.383 1.684 1 93.75 370 TYR B N 1
ATOM 5874 C CA . TYR B 1 370 ? 10.477 -16.531 0.8 1 93.75 370 TYR B CA 1
ATOM 5875 C C . TYR B 1 370 ? 9.43 -16.312 -0.284 1 93.75 370 TYR B C 1
ATOM 5877 O O . TYR B 1 370 ? 9.266 -17.141 -1.181 1 93.75 370 TYR B O 1
ATOM 5885 N N . TRP B 1 371 ? 8.703 -15.195 -0.214 1 95.75 371 TRP B N 1
ATOM 5886 C CA . TRP B 1 371 ? 7.691 -14.914 -1.229 1 95.75 371 TRP B CA 1
ATOM 5887 C C . TRP B 1 371 ? 8.336 -14.758 -2.605 1 95.75 371 TRP B C 1
ATOM 5889 O O . TRP B 1 371 ? 9.516 -14.438 -2.713 1 95.75 371 TRP B O 1
ATOM 5899 N N . GLU B 1 372 ? 7.516 -15.023 -3.664 1 96.62 372 GLU B N 1
ATOM 5900 C CA . GLU B 1 372 ? 7.938 -14.797 -5.043 1 96.62 372 GLU B CA 1
ATOM 5901 C C . GLU B 1 372 ? 9.234 -15.539 -5.355 1 96.62 372 GLU B C 1
ATOM 5903 O O . GLU B 1 372 ? 10.164 -14.961 -5.914 1 96.62 372 GLU B O 1
ATOM 5908 N N . SER B 1 373 ? 9.312 -16.781 -4.91 1 97.38 373 SER B N 1
ATOM 5909 C CA . SER B 1 373 ? 10.477 -17.609 -5.176 1 97.38 373 SER B CA 1
ATOM 5910 C C . SER B 1 373 ? 10.508 -18.094 -6.625 1 97.38 373 SER B C 1
ATOM 5912 O O . SER B 1 373 ? 10.102 -19.203 -6.926 1 97.38 373 SER B O 1
ATOM 5914 N N . ASN B 1 374 ? 11.125 -17.266 -7.477 1 98.06 374 ASN B N 1
ATOM 5915 C CA . ASN B 1 374 ? 11.117 -17.562 -8.906 1 98.06 374 ASN B CA 1
ATOM 5916 C C . ASN B 1 374 ? 12.523 -17.844 -9.422 1 98.06 374 ASN B C 1
ATOM 5918 O O . ASN B 1 374 ? 12.789 -17.719 -10.617 1 98.06 374 ASN B O 1
ATOM 5922 N N . GLY B 1 375 ? 13.461 -18.188 -8.531 1 98.38 375 GLY B N 1
ATOM 5923 C CA . GLY B 1 375 ? 14.766 -18.641 -8.977 1 98.38 375 GLY B CA 1
ATOM 5924 C C . GLY B 1 375 ? 14.703 -19.938 -9.773 1 98.38 375 GLY B C 1
ATOM 5925 O O . GLY B 1 375 ? 13.727 -20.688 -9.68 1 98.38 375 GLY B O 1
ATOM 5926 N N . GLN B 1 376 ? 15.789 -20.156 -10.531 1 98.75 376 GLN B N 1
ATOM 5927 C CA . GLN B 1 376 ? 15.891 -21.391 -11.305 1 98.75 376 GLN B CA 1
ATOM 5928 C C . GLN B 1 376 ? 15.742 -22.609 -10.414 1 98.75 376 GLN B C 1
ATOM 5930 O O . GLN B 1 376 ? 16.375 -22.688 -9.352 1 98.75 376 GLN B O 1
ATOM 5935 N N . VAL B 1 377 ? 14.945 -23.562 -10.852 1 98.5 377 VAL B N 1
ATOM 5936 C CA . VAL B 1 377 ? 14.648 -24.75 -10.055 1 98.5 377 VAL B CA 1
ATOM 5937 C C . VAL B 1 377 ? 15.539 -25.906 -10.5 1 98.5 377 VAL B C 1
ATOM 5939 O O . VAL B 1 377 ? 15.594 -26.234 -11.688 1 98.5 377 VAL B O 1
ATOM 5942 N N . THR B 1 378 ? 16.234 -26.484 -9.547 1 98.5 378 THR B N 1
ATOM 5943 C CA . THR B 1 378 ? 17.109 -27.641 -9.789 1 98.5 378 THR B CA 1
ATOM 5944 C C . THR B 1 378 ? 16.594 -28.859 -9.039 1 98.5 378 THR B C 1
ATOM 5946 O O . THR B 1 378 ? 16.25 -28.781 -7.859 1 98.5 378 THR B O 1
ATOM 5949 N N . ARG B 1 379 ? 16.547 -29.984 -9.773 1 98.44 379 ARG B N 1
ATOM 5950 C CA . ARG B 1 379 ? 16.172 -31.266 -9.195 1 98.44 379 ARG B CA 1
ATOM 5951 C C . ARG B 1 379 ? 17.281 -32.312 -9.367 1 98.44 379 ARG B C 1
ATOM 5953 O O . ARG B 1 379 ? 18.156 -32.125 -10.219 1 98.44 379 ARG B O 1
ATOM 5960 N N . ARG B 1 380 ? 17.234 -33.312 -8.531 1 98.69 380 ARG B N 1
ATOM 5961 C CA . ARG B 1 380 ? 18.234 -34.375 -8.586 1 98.69 380 ARG B CA 1
ATOM 5962 C C . ARG B 1 380 ? 17.594 -35.688 -8.953 1 98.69 380 ARG B C 1
ATOM 5964 O O . ARG B 1 380 ? 16.5 -36.031 -8.477 1 98.69 380 ARG B O 1
ATOM 5971 N N . VAL B 1 381 ? 18.312 -36.438 -9.82 1 98.44 381 VAL B N 1
ATOM 5972 C CA . VAL B 1 381 ? 17.781 -37.719 -10.273 1 98.44 381 VAL B CA 1
ATOM 5973 C C . VAL B 1 381 ? 18.922 -38.75 -10.422 1 98.44 381 VAL B C 1
ATOM 5975 O O . VAL B 1 381 ? 20.062 -38.344 -10.703 1 98.44 381 VAL B O 1
ATOM 5978 N N . ARG B 1 382 ? 18.609 -39.938 -10.211 1 97.75 382 ARG B N 1
ATOM 5979 C CA . ARG B 1 382 ? 19.578 -41.031 -10.445 1 97.75 382 ARG B CA 1
ATOM 5980 C C . ARG B 1 382 ? 19.156 -41.906 -11.625 1 97.75 382 ARG B C 1
ATOM 5982 O O . ARG B 1 382 ? 18.047 -42.406 -11.656 1 97.75 382 ARG B O 1
ATOM 5989 N N . ILE B 1 383 ? 20.078 -41.969 -12.562 1 95.75 383 ILE B N 1
ATOM 5990 C CA . ILE B 1 383 ? 19.859 -42.812 -13.742 1 95.75 383 ILE B CA 1
ATOM 5991 C C . ILE B 1 383 ? 20.438 -44.188 -13.5 1 95.75 383 ILE B C 1
ATOM 5993 O O . ILE B 1 383 ? 21.5 -44.344 -12.898 1 95.75 383 ILE B O 1
#

Solvent-accessible surface area (backbone atoms only — not comparable to full-atom values): 40911 Å² total; per-residue (Å²): 129,87,70,75,76,83,70,80,83,76,76,74,74,74,71,74,75,72,74,75,72,72,74,72,66,74,70,77,62,78,31,101,71,59,90,80,53,42,77,51,68,60,69,73,63,63,49,80,68,90,48,54,85,35,46,65,40,49,32,57,48,76,68,67,62,50,74,58,43,51,79,93,51,37,43,27,73,47,90,47,53,82,70,85,78,58,68,89,76,41,56,31,37,37,36,67,38,37,75,39,66,45,77,39,37,59,66,58,50,67,71,41,70,76,46,76,47,47,34,40,42,31,40,41,50,26,57,47,44,71,43,35,71,19,38,37,40,24,38,41,37,26,23,21,49,39,28,63,53,49,56,68,24,32,65,34,90,66,38,45,23,35,35,40,27,23,65,26,43,38,80,44,79,51,93,96,42,76,40,70,38,56,46,47,37,70,39,44,40,73,64,53,46,35,73,76,22,23,47,23,39,29,41,69,90,37,68,35,49,68,77,68,10,32,66,32,17,41,41,45,74,58,32,17,35,76,70,32,38,40,25,51,34,36,36,35,28,28,72,51,55,73,33,45,58,63,32,29,57,68,38,36,38,36,31,56,39,81,55,93,89,37,76,39,73,44,36,30,39,72,53,66,36,57,45,29,23,38,71,33,39,36,34,33,47,89,74,43,31,35,39,32,28,41,31,33,49,51,59,71,61,48,46,35,37,25,52,61,89,52,71,75,37,78,48,46,72,52,73,85,64,83,48,86,46,30,54,42,42,33,37,34,82,39,76,69,70,70,78,42,80,43,37,44,33,25,33,26,27,31,69,87,65,52,62,36,40,46,59,79,34,56,84,49,58,36,38,77,45,45,50,69,43,35,43,46,31,71,46,36,36,68,86,128,91,72,76,78,83,66,79,82,77,74,74,73,72,71,74,74,71,74,75,72,69,74,71,66,75,68,80,61,77,32,102,70,59,92,80,54,40,76,52,69,60,70,71,63,62,49,79,69,93,48,54,85,35,46,66,43,50,32,56,49,75,69,65,64,50,73,58,43,50,80,92,52,38,42,28,70,49,92,46,53,83,70,85,77,59,66,90,77,41,58,32,38,38,36,67,37,37,75,39,66,45,77,38,37,58,65,58,50,66,70,42,69,77,46,73,48,49,34,40,41,31,41,42,50,26,55,48,43,72,44,35,72,18,39,37,39,24,37,42,39,26,23,20,50,39,28,65,52,47,56,68,24,33,64,33,90,66,38,47,23,35,36,40,27,22,64,25,43,40,79,43,79,51,92,96,42,78,41,68,38,56,46,48,36,70,41,44,41,73,63,54,45,36,72,75,21,22,48,23,39,28,42,68,90,35,70,36,50,69,77,70,9,32,68,33,16,42,39,44,73,58,31,17,35,76,69,32,37,40,26,49,33,37,38,35,29,28,73,49,56,74,34,45,58,64,32,31,59,68,38,36,38,36,31,57,40,79,56,93,90,37,76,38,73,45,37,29,38,70,53,65,37,57,44,31,21,38,72,33,40,36,34,33,49,88,75,42,31,34,40,33,29,40,30,33,50,51,58,71,62,48,44,34,38,24,52,62,90,50,71,76,37,78,47,47,73,52,74,84,63,84,47,86,44,31,53,42,43,32,38,34,83,38,76,68,70,68,79,41,79,43,36,46,31,24,34,27,26,31,70,87,66,51,61,37,39,45,60,79,34,57,85,47,57,37,39,78,45,46,51,70,43,34,43,46,32,72,46,38,37,66,88

Sequence (766 aa):
MLDLQRREFIVKGSVALAGIAGLHASLAYAFPTSSGEEVIPWLDQPTENPDPAGIQSQLVWEDLDTWITPNDKFFSISHFNRPTIDETTWSMEIGGLVRKPLKLTLADIRARPRQEVVFTVECSGNHGFPFFTGGIGNARWAGTPLAPILEEAGVHEKGIEVVFFGTDTGEVPIRDVKMKQNFARSMSLADAMNPDNLLCYEMNGAALPASNGFPVRLIAPGWYGIANVKWLKRIEVRDTRFMSLLMARDYVTIREEDHNGETVWAETSVGRALLKSAPAKVTRKGSDYRIIGAAWGAPIDRIEVQIDQGPWASTTIDHSEEAEHAWKIWSLTWANPSAGEHTVTSRAVSTAGQIQPAMNDPLIAKKHTYWESNGQVTRRVRIMLDLQRREFIVKGSVALAGIAGLHASLAYAFPTSSGEEVIPWLDQPTENPDPAGIQSQLVWEDLDTWITPNDKFFSISHFNRPTIDETTWSMEIGGLVRKPLKLTLADIRARPRQEVVFTVECSGNHGFPFFTGGIGNARWAGTPLAPILEEAGVHEKGIEVVFFGTDTGEVPIRDVKMKQNFARSMSLADAMNPDNLLCYEMNGAALPASNGFPVRLIAPGWYGIANVKWLKRIEVRDTRFMSLLMARDYVTIREEDHNGETVWAETSVGRALLKSAPAKVTRKGSDYRIIGAAWGAPIDRIEVQIDQGPWASTTIDHSEEAEHAWKIWSLTWANPSAGEHTVTSRAVSTAGQIQPAMNDPLIAKKHTYWESNGQVTRRVRI

Organism: NCBI:txid484088

=== Feature glossary ===
Key to the feature types in this record:

Secondary structure (8-state, DSSP). Secondary structure is the local, repeating backbone conformation. DSSP classifies it into eight states by reading the hydrogen-bond network: three helix types (H, G, I), two β types (E, B), two non-regular types (T, S), and unstructured coil (-).

Backbone torsions (φ/ψ). Backbone dihedral angles. Every residue except chain termini has a φ (preceding-C → N → Cα → C) and a ψ (N → Cα → C → next-N). They are reported in degrees following the IUPAC sign convention. Secondary structure is essentially a statement about which (φ, ψ) basin each residue occupies.

Predicted aligned error. Predicted Aligned Error (PAE) is an AlphaFold confidence matrix: entry (i, j) is the expected error in the position of residue j, in ångströms, when the prediction is superimposed on the true structure at residue i. Low PAE within a block of residues means that block is internally rigid and well-predicted; high PAE between two blocks means their relative placement is uncertain even if each block individually is confident.

B-factor. B-factor (Debye–Waller factor) reflects atomic displacement in the crystal lattice. It is an experimental observable (units Å²), not a prediction; low values mean the atom is pinned down, high values mean it moves or is heterogeneous across the crystal.

Secondary structure (3-state, P-SEA). Three-state secondary structure (P-SEA) collapses the eight DSSP classes into helix (a), strand (b), and coil (c). P-SEA assigns these from Cα geometry alone — distances and angles — without requiring backbone oxygens, so it works on any Cα trace.

Sequence. Primary structure: the covalent order of the twenty standard amino acids along the backbone. Two proteins with the same sequence will (almost always) fold to the same structure; two with 30% identity often share a fold but not the details.

pLDDT. pLDDT is the predicted lDDT-Cα score: AlphaFold's confidence that the local environment of each residue (all inter-atomic distances within 15 Å) is correctly placed. It is a per-residue number between 0 and 100, with higher meaning more reliable.

InterPro / GO / CATH / organism. Functional annotations link the protein to curated databases. InterPro entries identify conserved domains and families by matching the sequence against member-database signatures (Pfam, PROSITE, CDD, …). Gene Ontology (GO) terms describe molecular function, biological process, and cellular component in a controlled vocabulary. CATH places the structure in a hierarchical fold classification (Class/Architecture/Topology/Homologous-superfamily). The organism is the source species.

Contact-map, Ramachandran, and PAE plots. Three diagnostic plots accompany the record. The Cα contact map visualizes the tertiary structure as a 2D adjacency matrix (8 Å cutoff, sequence-local contacts suppressed). The Ramachandran plot shows the distribution of backbone (φ, ψ) torsions, with points in the α and β basins reflecting secondary structure content. The PAE plot shows AlphaFold's inter-residue confidence as a color matrix.

mmCIF coordinates. The mmCIF table is the protein's shape written out atom by atom. For each backbone N, Cα, C, and carbonyl O, it records an (x, y, z) coordinate triple in Å plus the residue type, chain letter, and residue number.

Radius of gyration, Cα contacts, bounding box. Three whole-structure scalars: the radius of gyration (RMS distance of Cα from centroid, in Å), the count of Cα–Cα contacts (pairs closer than 8 Å and separated by more than four residues in sequence — i.e. tertiary, not local, contacts), and the bounding-box dimensions. Together they distinguish compact globular folds from extended fibres or disordered chains.

Foldseek 3Di. The Foldseek 3Di string encodes local tertiary geometry as a 20-letter alphabet — one character per residue — derived from the relative positions of nearby Cα atoms. Unlike the amino-acid sequence, 3Di is a direct function of the 3D structure, so two proteins with the same fold have similar 3Di strings even at low sequence identity.

Rendered structure images. Six rendered views show the 3D structure from the faces of a cube — i.e. along ±x, ±y, ±z. Rendering representation is drawn randomly per protein from cartoon (secondary-structure ribbons), sticks (backbone bonds), or molecular surface; coloring is either N→C rainbow (blue at the N-terminus through red at the C-terminus) or one color per chain.

Nearest PDB structures. The Foldseek neighbor list gives the closest experimentally determined structures in the PDB, ranked by structural alignment. TM-score near 1 means near-identical fold; near 0.3 means only rough topology match. This is how one finds what a novel AlphaFold prediction most resembles in the solved-structure universe.

Solvent-accessible surface area. SASA measures how much of the protein is reachable by solvent. It is computed by rolling a water-sized probe over the atomic surface and summing the exposed area (Å²). Per-residue SASA distinguishes core (buried, low SASA) from surface (exposed, high SASA) residues; total SASA is a whole-molecule size measure.